Protein AF-0000000079816058 (afdb_homodimer)

Structure (mmCIF, N/CA/C/O backbone):
data_AF-0000000079816058-model_v1
#
loop_
_entity.id
_entity.type
_entity.pdbx_description
1 polymer 'Acetyltransferase, GNAT family'
#
loop_
_atom_site.group_PDB
_atom_site.id
_atom_site.type_symbol
_atom_site.labe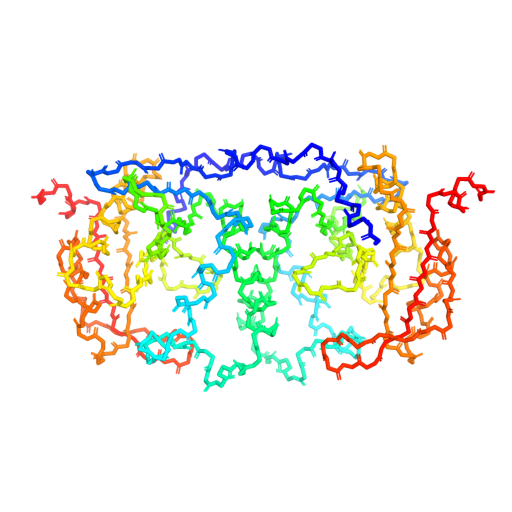l_atom_id
_atom_site.label_alt_id
_atom_site.label_comp_id
_atom_site.label_asym_id
_atom_site.label_entity_id
_atom_site.label_seq_id
_atom_site.pdbx_PDB_ins_code
_atom_site.Cartn_x
_atom_site.Cartn_y
_atom_site.Cartn_z
_atom_site.occupancy
_atom_site.B_iso_or_equiv
_atom_site.auth_seq_id
_atom_site.auth_comp_id
_atom_site.auth_asym_id
_atom_site.auth_atom_id
_atom_site.pdbx_PDB_model_num
ATOM 1 N N . MET A 1 1 ? -25.25 12.641 9.156 1 25.8 1 MET A N 1
ATOM 2 C CA . MET A 1 1 ? -24.141 13.477 8.688 1 25.8 1 MET A CA 1
ATOM 3 C C . MET A 1 1 ? -23.438 12.82 7.504 1 25.8 1 MET A C 1
ATOM 5 O O . MET A 1 1 ? -23 11.672 7.598 1 25.8 1 MET A O 1
ATOM 9 N N . HIS A 1 2 ? -23.828 13.125 6.344 1 29.41 2 HIS A N 1
ATOM 10 C CA . HIS A 1 2 ? -23.484 12.547 5.055 1 29.41 2 HIS A CA 1
ATOM 11 C C . HIS A 1 2 ? -21.984 12.656 4.793 1 29.41 2 HIS A C 1
ATOM 13 O O . HIS A 1 2 ? -21.375 13.711 5.004 1 29.41 2 HIS A O 1
ATOM 19 N N . GLU A 1 3 ? -21.25 11.664 5.047 1 35.03 3 GLU A N 1
ATOM 20 C CA . GLU A 1 3 ? -19.828 11.438 4.82 1 35.03 3 GLU A CA 1
ATOM 21 C C . GLU A 1 3 ? -19.406 11.938 3.443 1 35.03 3 GLU A C 1
ATOM 23 O O . GLU A 1 3 ? -19.844 11.406 2.422 1 35.03 3 GLU A O 1
ATOM 28 N N . GLU A 1 4 ? -19.297 13.219 3.375 1 34.44 4 GLU A N 1
ATOM 29 C CA . GLU A 1 4 ? -18.984 13.906 2.131 1 34.44 4 GLU A CA 1
ATOM 30 C C . GLU A 1 4 ? -17.703 13.344 1.503 1 34.44 4 GLU A C 1
ATOM 32 O O . GLU A 1 4 ? -16.625 13.43 2.094 1 34.44 4 GLU A O 1
ATOM 37 N N . ARG A 1 5 ? -17.828 12.289 0.797 1 38.53 5 ARG A N 1
ATOM 38 C CA . ARG A 1 5 ? -16.75 11.719 -0.01 1 38.53 5 ARG A CA 1
ATOM 39 C C . ARG A 1 5 ? -16.266 12.711 -1.059 1 38.53 5 ARG A C 1
ATOM 41 O O . ARG A 1 5 ? -17.062 13.312 -1.772 1 38.53 5 ARG A O 1
ATOM 48 N N . ALA A 1 6 ? -15.164 13.414 -0.807 1 39.12 6 ALA A N 1
ATOM 49 C CA . ALA A 1 6 ? -14.547 14.281 -1.809 1 39.12 6 ALA A CA 1
ATOM 50 C C . ALA A 1 6 ? -14.68 13.68 -3.207 1 39.12 6 ALA A C 1
ATOM 52 O O . ALA A 1 6 ? -14.414 12.492 -3.41 1 39.12 6 ALA A O 1
ATOM 53 N N . THR A 1 7 ? -15.562 14.141 -3.994 1 38.72 7 THR A N 1
ATOM 54 C CA . THR A 1 7 ? -15.773 13.742 -5.383 1 38.72 7 THR A CA 1
ATOM 55 C C . THR A 1 7 ? -14.5 13.945 -6.199 1 38.72 7 THR A C 1
ATOM 57 O O . THR A 1 7 ? -14.414 14.883 -7 1 38.72 7 THR A O 1
ATOM 60 N N . GLY A 1 8 ? -13.344 14.062 -5.57 1 39.38 8 GLY A N 1
ATOM 61 C CA . GLY A 1 8 ? -12.227 14.219 -6.484 1 39.38 8 GLY A CA 1
ATOM 62 C C . GLY A 1 8 ? -12.242 13.219 -7.625 1 39.38 8 GLY A C 1
ATOM 63 O O . GLY A 1 8 ? -12.953 12.211 -7.566 1 39.38 8 GLY A O 1
ATOM 64 N N . VAL A 1 9 ? -11.992 13.789 -8.883 1 40.94 9 VAL A N 1
ATOM 65 C CA . VAL A 1 9 ? -11.93 12.898 -10.031 1 40.94 9 VAL A CA 1
ATOM 66 C C . VAL A 1 9 ? -11.18 11.625 -9.656 1 40.94 9 VAL A C 1
ATOM 68 O O . VAL A 1 9 ? -10.016 11.672 -9.25 1 40.94 9 VAL A O 1
ATOM 71 N N . ALA A 1 10 ? -11.938 10.695 -9.289 1 48.09 10 ALA A N 1
ATOM 72 C CA . ALA A 1 10 ? -11.383 9.383 -8.984 1 48.09 10 ALA A CA 1
ATOM 73 C C . ALA A 1 10 ? -10.383 8.953 -10.055 1 48.09 10 ALA A C 1
ATOM 75 O O . ALA A 1 10 ? -10.656 9.062 -11.25 1 48.09 10 ALA A O 1
ATOM 76 N N . PRO A 1 11 ? -9.102 8.914 -9.664 1 52.03 11 PRO A N 1
ATOM 77 C CA . PRO A 1 11 ? -8.219 8.383 -10.711 1 52.03 11 PRO A CA 1
ATOM 78 C C . PRO A 1 11 ? -8.844 7.223 -11.477 1 52.03 11 PRO A C 1
ATOM 80 O O . PRO A 1 11 ? -9.633 6.457 -10.922 1 52.03 11 PRO A O 1
ATOM 83 N N . ASP A 1 12 ? -8.938 7.477 -12.766 1 52.59 12 ASP A N 1
ATOM 84 C CA . ASP A 1 12 ? -9.383 6.355 -13.586 1 52.59 12 ASP A CA 1
ATOM 85 C C . ASP A 1 12 ? -8.641 5.074 -13.211 1 52.59 12 ASP A C 1
ATOM 87 O O . ASP A 1 12 ? -7.523 4.836 -13.68 1 52.59 12 ASP A O 1
ATOM 91 N N . HIS A 1 13 ? -9.07 4.473 -12.156 1 52.69 13 HIS A N 1
ATOM 92 C CA . HIS A 1 13 ? -8.523 3.225 -11.633 1 52.69 13 HIS A CA 1
ATOM 93 C C . HIS A 1 13 ? -8.172 2.262 -12.758 1 52.69 13 HIS A C 1
ATOM 95 O O . HIS A 1 13 ? -7.27 1.432 -12.609 1 52.69 13 HIS A O 1
ATOM 101 N N . HIS A 1 14 ? -8.984 2.408 -13.828 1 53.62 14 HIS A N 1
ATOM 102 C CA . HIS A 1 14 ? -8.75 1.528 -14.969 1 53.62 14 HIS A CA 1
ATOM 103 C C . HIS A 1 14 ? -7.391 1.795 -15.602 1 53.62 14 HIS A C 1
ATOM 105 O O . HIS A 1 14 ? -6.906 0.993 -16.406 1 53.62 14 HIS A O 1
ATOM 111 N N . LEU A 1 15 ? -6.867 2.801 -14.969 1 65.75 15 LEU A N 1
ATOM 112 C CA . LEU A 1 15 ? -5.602 3.129 -15.617 1 65.75 15 LEU A CA 1
ATOM 113 C C . LEU A 1 15 ? -4.43 2.525 -14.852 1 65.75 15 LEU A C 1
ATOM 115 O O . LEU A 1 15 ? -3.301 2.506 -15.352 1 65.75 15 LEU A O 1
ATOM 119 N N . ILE A 1 16 ? -4.867 1.776 -13.797 1 82.31 16 ILE A N 1
ATOM 120 C CA . ILE A 1 16 ? -3.729 1.344 -13 1 82.31 16 ILE A CA 1
ATOM 121 C C . ILE A 1 16 ? -3.334 -0.08 -13.383 1 82.31 16 ILE A C 1
ATOM 123 O O . ILE A 1 16 ? -2.148 -0.415 -13.414 1 82.31 16 ILE A O 1
ATOM 127 N N . ALA A 1 17 ? -4.34 -0.93 -13.727 1 91.69 17 ALA A N 1
ATOM 128 C CA . ALA A 1 17 ? -4.109 -2.328 -14.078 1 91.69 17 ALA A CA 1
ATOM 129 C C . ALA A 1 17 ? -5.008 -2.758 -15.234 1 91.69 17 ALA A C 1
ATOM 131 O O . ALA A 1 17 ? -6.164 -2.334 -15.32 1 91.69 17 ALA A O 1
ATOM 132 N N . PRO A 1 18 ? -4.543 -3.607 -16.109 1 94.69 18 PRO A N 1
ATOM 133 C CA . PRO A 1 18 ? -5.438 -4.156 -17.125 1 94.69 18 PRO A CA 1
ATOM 134 C C . PRO A 1 18 ? -6.469 -5.125 -16.547 1 94.69 18 PRO A C 1
ATOM 136 O O . PRO A 1 18 ? -6.242 -5.719 -15.492 1 94.69 18 PRO A O 1
ATOM 139 N N . THR A 1 19 ? -7.555 -5.242 -17.234 1 96.19 19 THR A N 1
ATOM 140 C CA . THR A 1 19 ? -8.531 -6.281 -16.906 1 96.19 19 THR A CA 1
ATOM 141 C C . THR A 1 19 ? -8.273 -7.535 -17.734 1 96.19 19 THR A C 1
ATOM 143 O O . THR A 1 19 ? -8.133 -7.461 -18.969 1 96.19 19 THR A O 1
ATOM 146 N N . LEU A 1 20 ? -8.125 -8.711 -17.078 1 97.88 20 LEU A N 1
ATOM 147 C CA . LEU A 1 20 ? -8.031 -9.984 -17.781 1 97.88 20 LEU A CA 1
ATOM 148 C C . LEU A 1 20 ? -9.336 -10.766 -17.656 1 97.88 20 LEU A C 1
ATOM 150 O O . LEU A 1 20 ? -10 -10.719 -16.625 1 97.88 20 LEU A O 1
ATOM 154 N N . ARG A 1 21 ? -9.656 -11.406 -18.75 1 98.19 21 ARG A N 1
ATOM 155 C CA . ARG A 1 21 ? -10.828 -12.281 -18.766 1 98.19 21 ARG A CA 1
ATOM 156 C C . ARG A 1 21 ? -10.43 -13.703 -19.141 1 98.19 21 ARG A C 1
ATOM 158 O O . ARG A 1 21 ? -9.641 -13.914 -20.062 1 98.19 21 ARG A O 1
ATOM 165 N N . THR A 1 22 ? -10.867 -14.594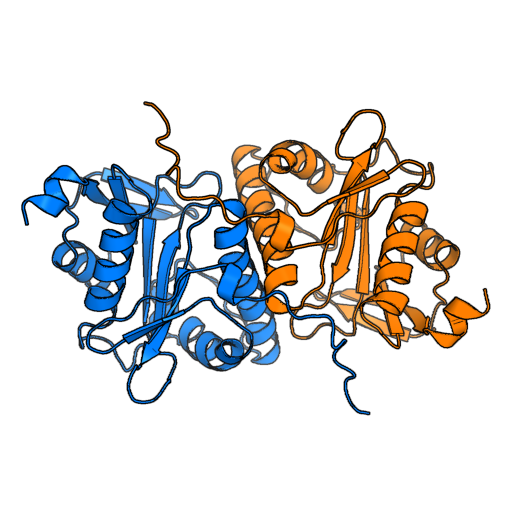 -18.312 1 98.38 22 THR A N 1
ATOM 166 C CA . THR A 1 22 ? -10.75 -16.016 -18.625 1 98.38 22 THR A CA 1
ATOM 167 C C . THR A 1 22 ? -12.133 -16.641 -18.812 1 98.38 22 THR A C 1
ATOM 169 O O . THR A 1 22 ? -13.125 -15.93 -18.984 1 98.38 22 THR A O 1
ATOM 172 N N . ASP A 1 23 ? -12.141 -17.969 -18.906 1 98.12 23 ASP A N 1
ATOM 173 C CA . ASP A 1 23 ? -13.406 -18.656 -19.156 1 98.12 23 ASP A CA 1
ATOM 174 C C . ASP A 1 23 ? -14.414 -18.344 -18.047 1 98.12 23 ASP A C 1
ATOM 176 O O . ASP A 1 23 ? -15.586 -18.078 -18.328 1 98.12 23 ASP A O 1
ATOM 180 N N . ARG A 1 24 ? -13.93 -18.359 -16.781 1 98.56 24 ARG A N 1
ATOM 181 C CA . ARG A 1 24 ? -14.859 -18.25 -15.672 1 98.56 24 ARG A CA 1
ATOM 182 C C . ARG A 1 24 ? -14.57 -17 -14.844 1 98.56 24 ARG A C 1
ATOM 184 O O . ARG A 1 24 ? -15.336 -16.656 -13.938 1 98.56 24 ARG A O 1
ATOM 191 N N . LEU A 1 25 ? -13.516 -16.25 -15.172 1 98.81 25 LEU A N 1
ATOM 192 C CA . LEU A 1 25 ? -13.039 -15.25 -14.211 1 98.81 25 LEU A CA 1
ATOM 193 C C . LEU A 1 25 ? -12.906 -13.883 -14.867 1 98.81 25 LEU A C 1
ATOM 195 O O . LEU A 1 25 ? -12.641 -13.781 -16.062 1 98.81 25 LEU A O 1
ATOM 199 N N . ARG A 1 26 ? -13.156 -12.867 -14.141 1 98.62 26 ARG A N 1
ATOM 200 C CA . ARG A 1 26 ? -12.766 -11.484 -14.406 1 98.62 26 ARG A CA 1
ATOM 201 C C . ARG A 1 26 ? -11.727 -11.008 -13.398 1 98.62 26 ARG A C 1
ATOM 203 O O . ARG A 1 26 ? -11.977 -11.023 -12.188 1 98.62 26 ARG A O 1
ATOM 210 N N . MET A 1 27 ? -10.539 -10.672 -13.859 1 98.31 27 MET A N 1
ATOM 211 C CA . MET A 1 27 ? -9.438 -10.219 -13.016 1 98.31 27 MET A CA 1
ATOM 212 C C . MET A 1 27 ? -9.227 -8.711 -13.164 1 98.31 27 MET A C 1
ATOM 214 O O . MET A 1 27 ? -8.875 -8.234 -14.242 1 98.31 27 MET A O 1
ATOM 218 N N . VAL A 1 28 ? -9.445 -7.988 -12.07 1 96.88 28 VAL A N 1
ATOM 219 C CA . VAL A 1 28 ? -9.484 -6.531 -12.125 1 96.88 28 VAL A CA 1
ATOM 220 C C . VAL A 1 28 ? -8.594 -5.949 -11.031 1 96.88 28 VAL A C 1
ATOM 222 O O . VAL A 1 28 ? -8.172 -6.664 -10.125 1 96.88 28 VAL A O 1
ATOM 225 N N . ALA A 1 29 ? -8.289 -4.656 -11.18 1 95.31 29 ALA A N 1
ATOM 226 C CA . ALA A 1 29 ? -7.605 -3.959 -10.094 1 95.31 29 ALA A CA 1
ATOM 227 C C . ALA A 1 29 ? -8.461 -3.951 -8.828 1 95.31 29 ALA A C 1
ATOM 229 O O . ALA A 1 29 ? -9.688 -3.838 -8.906 1 95.31 29 ALA A O 1
ATOM 230 N N . PHE A 1 30 ? -7.809 -4.004 -7.672 1 96.25 30 PHE A N 1
ATOM 231 C CA . PHE A 1 30 ? -8.531 -3.871 -6.414 1 96.25 30 PHE A CA 1
ATOM 232 C C . PHE A 1 30 ? -9.164 -2.49 -6.297 1 96.25 30 PHE A C 1
ATOM 234 O O . PHE A 1 30 ? -8.57 -1.49 -6.703 1 96.25 30 PHE A O 1
ATOM 241 N N . ASP A 1 31 ? -10.305 -2.467 -5.793 1 93 31 ASP A N 1
ATOM 242 C CA . ASP A 1 31 ? -10.945 -1.232 -5.352 1 93 31 ASP A CA 1
ATOM 243 C C . ASP A 1 31 ? -11.75 -1.459 -4.078 1 93 31 ASP A C 1
ATOM 245 O O . ASP A 1 31 ? -11.742 -2.557 -3.514 1 93 31 ASP A O 1
ATOM 249 N N . GLU A 1 32 ? -12.414 -0.436 -3.594 1 94.44 32 GLU A N 1
ATOM 250 C CA . GLU A 1 32 ? -12.992 -0.464 -2.254 1 94.44 32 GLU A CA 1
ATOM 251 C C . GLU A 1 32 ? -14.18 -1.425 -2.186 1 94.44 32 GLU A C 1
ATOM 253 O O . GLU A 1 32 ? -14.547 -1.887 -1.104 1 94.44 32 GLU A O 1
ATOM 258 N N . ARG A 1 33 ? -14.781 -1.759 -3.32 1 96.56 33 ARG A N 1
ATOM 259 C CA . ARG A 1 33 ? -15.906 -2.688 -3.32 1 96.56 33 ARG A CA 1
ATOM 260 C C . ARG A 1 33 ? -15.469 -4.082 -2.891 1 96.56 33 ARG A C 1
ATOM 262 O O . ARG A 1 33 ? -16.297 -4.91 -2.508 1 96.56 33 ARG A O 1
ATOM 269 N N . HIS A 1 34 ? -14.203 -4.363 -2.932 1 98.12 34 HIS A N 1
ATOM 270 C CA . HIS A 1 34 ? -13.664 -5.684 -2.619 1 98.12 34 HIS A CA 1
ATOM 271 C C . HIS A 1 34 ? -13.359 -5.812 -1.131 1 98.12 34 HIS A C 1
ATOM 273 O O . HIS A 1 34 ? -13.07 -6.91 -0.646 1 98.12 34 HIS A O 1
ATOM 279 N N . LEU A 1 35 ? -13.422 -4.734 -0.391 1 98.31 35 LEU A N 1
ATOM 280 C CA . LEU A 1 35 ? -12.828 -4.672 0.943 1 98.31 35 LEU A CA 1
ATOM 281 C C . LEU A 1 35 ? -13.461 -5.719 1.86 1 98.31 35 LEU A C 1
ATOM 283 O O . LEU A 1 35 ? -12.75 -6.551 2.434 1 98.31 35 LEU A O 1
ATOM 287 N N . GLU A 1 36 ? -14.758 -5.734 2.014 1 98.31 36 GLU A N 1
ATOM 288 C CA . GLU A 1 36 ? -15.414 -6.637 2.957 1 98.31 36 GLU A CA 1
ATOM 289 C C . GLU A 1 36 ? -15.227 -8.094 2.549 1 98.31 36 GLU A C 1
ATOM 291 O O . GLU A 1 36 ? -14.875 -8.938 3.379 1 98.31 36 GLU A O 1
ATOM 296 N N . ALA A 1 37 ? -15.477 -8.383 1.268 1 98.44 37 ALA A N 1
ATOM 297 C CA . ALA A 1 37 ? -15.344 -9.758 0.787 1 98.44 37 ALA A CA 1
ATOM 298 C C . ALA A 1 37 ? -13.906 -10.258 0.931 1 98.44 37 ALA A C 1
ATOM 300 O O . ALA A 1 37 ? -13.68 -11.391 1.354 1 98.44 37 ALA A O 1
ATOM 301 N N . PHE A 1 38 ? -12.984 -9.422 0.646 1 98.12 38 PHE A N 1
ATOM 302 C CA . PHE A 1 38 ? -11.586 -9.828 0.732 1 98.12 38 PHE A CA 1
ATOM 303 C C . PHE A 1 38 ? -11.164 -10.016 2.186 1 98.12 38 PHE A C 1
ATOM 305 O O . PHE A 1 38 ? -10.367 -10.906 2.498 1 98.12 38 PHE A O 1
ATOM 312 N N . THR A 1 39 ? -11.648 -9.164 3.074 1 96.5 39 THR A N 1
ATOM 313 C CA . THR A 1 39 ? -11.375 -9.32 4.5 1 96.5 39 THR A CA 1
ATOM 314 C C . THR A 1 39 ? -11.844 -10.688 4.992 1 96.5 39 THR A C 1
ATOM 316 O O . THR A 1 39 ? -11.102 -11.383 5.699 1 96.5 39 THR A O 1
ATOM 319 N N . ARG A 1 40 ? -13.047 -11.086 4.555 1 95.81 40 ARG A N 1
ATOM 320 C CA . ARG A 1 40 ? -13.57 -12.391 4.957 1 95.81 40 ARG A CA 1
ATOM 321 C C . ARG A 1 40 ? -12.68 -13.523 4.449 1 95.81 40 ARG A C 1
ATOM 323 O O . ARG A 1 40 ? -12.453 -14.508 5.156 1 95.81 40 ARG A O 1
ATOM 330 N N . ILE A 1 41 ? -12.141 -13.375 3.295 1 95.81 41 ILE A N 1
ATOM 331 C CA . ILE A 1 41 ? -11.289 -14.406 2.703 1 95.81 41 ILE A CA 1
ATOM 332 C C . ILE A 1 41 ? -9.961 -14.461 3.441 1 95.81 41 ILE A C 1
ATOM 334 O O . ILE A 1 41 ? -9.523 -15.531 3.867 1 95.81 41 ILE A O 1
ATOM 338 N N . GLN A 1 42 ? -9.344 -13.289 3.621 1 92.94 42 GLN A N 1
ATOM 339 C CA . GLN A 1 42 ? -8 -13.203 4.184 1 92.94 42 GLN A CA 1
ATOM 340 C C . GLN A 1 42 ? -7.977 -13.703 5.625 1 92.94 42 GLN A C 1
ATOM 342 O O . GLN A 1 42 ? -6.973 -14.258 6.074 1 92.94 42 GLN A O 1
ATOM 347 N N . TYR A 1 43 ? -9.039 -13.539 6.324 1 92 43 TYR A N 1
ATOM 348 C CA . TYR A 1 43 ? -9.023 -13.859 7.75 1 92 43 TYR A CA 1
ATOM 349 C C . TYR A 1 43 ? -9.789 -15.148 8.031 1 92 43 TYR A C 1
ATOM 351 O O . TYR A 1 43 ? -10.062 -15.477 9.188 1 92 43 TYR A O 1
ATOM 359 N N . ASP A 1 44 ? -10.195 -15.859 6.977 1 92.25 44 ASP A N 1
ATOM 360 C CA . ASP A 1 44 ? -10.703 -17.219 7.168 1 92.25 44 ASP A CA 1
ATOM 361 C C . ASP A 1 44 ? -9.641 -18.109 7.82 1 92.25 44 ASP A C 1
ATOM 363 O O . ASP A 1 44 ? -8.492 -18.141 7.375 1 92.25 44 ASP A O 1
ATOM 367 N N . PRO A 1 45 ? -9.961 -18.797 8.883 1 87.5 45 PRO A N 1
ATOM 368 C CA . PRO A 1 45 ? -8.969 -19.594 9.609 1 87.5 45 PRO A CA 1
ATOM 369 C C . PRO A 1 45 ? -8.289 -20.641 8.727 1 87.5 45 PRO A C 1
ATOM 371 O O . PRO A 1 45 ? -7.145 -21.016 8.984 1 87.5 45 PRO A O 1
ATOM 374 N N . ARG A 1 46 ? -8.906 -21.141 7.664 1 87.94 46 ARG A N 1
ATOM 375 C CA . ARG A 1 46 ? -8.328 -22.125 6.758 1 87.94 46 ARG A CA 1
ATOM 376 C C . ARG A 1 46 ? -7.215 -21.516 5.914 1 87.94 46 ARG A C 1
ATOM 378 O O . ARG A 1 46 ? -6.305 -22.234 5.48 1 87.94 46 ARG A O 1
ATOM 385 N N . VAL A 1 47 ? -7.305 -20.219 5.613 1 85.5 47 VAL A N 1
ATOM 386 C CA . VAL A 1 47 ? -6.32 -19.484 4.824 1 85.5 47 VAL A CA 1
ATOM 387 C C . VAL A 1 47 ? -5.148 -19.062 5.719 1 85.5 47 VAL A C 1
ATOM 389 O O . VAL A 1 47 ? -3.99 -19.109 5.297 1 85.5 47 VAL A O 1
ATOM 392 N N . ALA A 1 48 ? -5.41 -18.703 6.906 1 73.56 48 ALA A N 1
ATOM 393 C CA . ALA A 1 48 ? -4.445 -18.156 7.855 1 73.56 48 ALA A CA 1
ATOM 394 C C . ALA A 1 48 ? -3.33 -19.156 8.141 1 73.56 48 ALA A C 1
ATOM 396 O O . ALA A 1 48 ? -2.219 -18.766 8.508 1 73.56 48 ALA A O 1
ATOM 397 N N . GLU A 1 49 ? -3.594 -20.422 7.902 1 69 49 GLU A N 1
ATOM 398 C CA . GLU A 1 49 ? -2.596 -21.453 8.133 1 69 49 GLU A CA 1
ATOM 399 C C . GLU A 1 49 ? -1.421 -21.328 7.172 1 69 49 GLU A C 1
ATOM 401 O O . GLU A 1 49 ? -0.295 -21.703 7.5 1 69 49 GLU A O 1
ATOM 406 N N . TRP A 1 50 ? -1.627 -20.891 6.059 1 63.12 50 TRP A N 1
ATOM 407 C CA . TRP A 1 50 ? -0.624 -20.922 5 1 63.12 50 TRP A CA 1
ATOM 408 C C . TRP A 1 50 ? 0.026 -19.547 4.84 1 63.12 50 TRP A C 1
ATOM 410 O O . TRP A 1 50 ? 1.091 -19.422 4.227 1 63.12 50 TRP A O 1
ATOM 420 N N . TYR A 1 51 ? -0.842 -18.625 5.07 1 54.97 51 TYR A N 1
ATOM 421 C CA . TYR A 1 51 ? -0.416 -17.25 4.844 1 54.97 51 TYR A CA 1
ATOM 422 C C . TYR A 1 51 ? 0.649 -16.828 5.852 1 54.97 51 TYR A C 1
ATOM 424 O O . TYR A 1 51 ? 0.464 -16.984 7.059 1 54.97 51 TYR A O 1
ATOM 432 N N . GLY A 1 52 ? 1.847 -17.375 5.762 1 51.44 52 GLY A N 1
ATOM 433 C CA . GLY A 1 52 ? 2.85 -16.781 6.625 1 51.44 52 GLY A CA 1
ATOM 434 C C . GLY A 1 52 ? 2.357 -15.523 7.328 1 51.44 52 GLY A C 1
ATOM 435 O O . GLY A 1 52 ? 3.156 -14.75 7.848 1 51.44 52 GLY A O 1
ATOM 436 N N . GLY A 1 53 ? 1.199 -15.242 6.969 1 47.47 53 GLY A N 1
ATOM 437 C CA . GLY A 1 53 ? 0.678 -13.992 7.484 1 47.47 53 GLY A CA 1
ATOM 438 C C . GLY A 1 53 ? 0.777 -13.883 8.992 1 47.47 53 GLY A C 1
ATOM 439 O O . GLY A 1 53 ? 1.453 -14.688 9.641 1 47.47 53 GLY A O 1
ATOM 440 N N . LEU A 1 54 ? -0.436 -13.148 9.594 1 53.28 54 LEU A N 1
ATOM 441 C CA . LEU A 1 54 ? -0.475 -12.492 10.898 1 53.28 54 LEU A CA 1
ATOM 442 C C . LEU A 1 54 ? -0.443 -13.516 12.023 1 53.28 54 LEU A C 1
ATOM 444 O O . LEU A 1 54 ? -1.352 -14.344 12.141 1 53.28 54 LEU A O 1
ATOM 448 N N . PRO A 1 55 ? 0.668 -13.961 12.414 1 52.84 55 PRO A N 1
ATOM 449 C CA . PRO A 1 55 ? 0.709 -14.875 13.555 1 52.84 55 PRO A CA 1
ATOM 450 C C . PRO A 1 55 ? -0.474 -14.68 14.5 1 52.84 55 PRO A C 1
ATOM 452 O O . PRO A 1 55 ? -0.945 -15.648 15.109 1 52.84 55 PRO A O 1
ATOM 455 N N . ASP A 1 56 ? -0.872 -13.578 14.625 1 65.25 56 ASP A N 1
ATOM 456 C CA . ASP A 1 56 ? -1.937 -13.234 15.562 1 65.25 56 ASP A CA 1
ATOM 457 C C . ASP A 1 56 ? -2.916 -12.242 14.938 1 65.25 56 ASP A C 1
ATOM 459 O O . ASP A 1 56 ? -2.842 -11.039 15.195 1 65.25 56 ASP A O 1
ATOM 463 N N . PRO A 1 57 ? -3.877 -12.984 14.141 1 73.62 57 PRO A N 1
ATOM 464 C CA . PRO A 1 57 ? -4.812 -12.055 13.5 1 73.62 57 PRO A CA 1
ATOM 465 C C . PRO A 1 57 ? -5.719 -11.344 14.508 1 73.62 57 PRO A C 1
ATOM 467 O O . PRO A 1 57 ? -6.102 -11.938 15.523 1 73.62 57 PRO A O 1
ATOM 470 N N . PRO A 1 58 ? -5.98 -10.117 14.156 1 81.75 58 PRO A N 1
ATOM 471 C CA . PRO A 1 58 ? -6.949 -9.438 15.016 1 81.75 58 PRO A CA 1
ATOM 472 C C . PRO A 1 58 ? -8.328 -10.086 14.977 1 81.75 58 PRO A C 1
ATOM 474 O O . PRO A 1 58 ? -8.758 -10.578 13.93 1 81.75 58 PRO A O 1
ATOM 477 N N . HIS A 1 59 ? -8.938 -10.07 16.141 1 85.19 59 HIS A N 1
ATOM 478 C CA . HIS A 1 59 ? -10.25 -10.695 16.234 1 85.19 59 HIS A CA 1
ATOM 479 C C . HIS A 1 59 ? -11.359 -9.703 15.906 1 85.19 59 HIS A C 1
ATOM 481 O O . HIS A 1 59 ? -12.43 -10.102 15.43 1 85.19 59 HIS A O 1
ATOM 487 N N . GLU A 1 60 ? -11.086 -8.516 16.078 1 92.88 60 GLU A N 1
ATOM 488 C CA . GLU A 1 60 ? -12.117 -7.512 15.852 1 92.88 60 GLU A CA 1
ATOM 489 C C . GLU A 1 60 ? -12.281 -7.219 14.359 1 92.88 60 GLU A C 1
ATOM 491 O O . GLU A 1 60 ? -11.305 -6.941 13.664 1 92.88 60 GLU A O 1
ATOM 496 N N . TRP A 1 61 ? -13.547 -7.258 13.883 1 95.19 61 TRP A N 1
ATOM 497 C CA . TRP A 1 61 ? -13.875 -7.051 12.477 1 95.19 61 TRP A CA 1
ATOM 498 C C . TRP A 1 61 ? -13.359 -5.703 11.984 1 95.19 61 TRP A C 1
ATOM 500 O O . TRP A 1 61 ? -12.789 -5.605 10.898 1 95.19 61 TRP A O 1
ATOM 510 N N . SER A 1 62 ? -13.477 -4.668 12.805 1 94.81 62 SER A N 1
ATOM 511 C CA . SER A 1 62 ? -13.039 -3.334 12.414 1 94.81 62 SER A CA 1
ATOM 512 C C . SER A 1 62 ? -11.531 -3.291 12.195 1 94.81 62 SER A C 1
ATOM 514 O O . SER A 1 62 ? -11.055 -2.666 11.242 1 94.81 62 SER A O 1
ATOM 516 N N . THR A 1 63 ? -10.828 -4.004 13.047 1 93.75 63 THR A N 1
ATOM 517 C CA . THR A 1 63 ? -9.375 -4.062 12.906 1 93.75 63 THR A CA 1
ATOM 518 C C . THR A 1 63 ? -8.984 -4.863 11.672 1 93.75 63 THR A C 1
ATOM 520 O O . THR A 1 63 ? -8.039 -4.504 10.961 1 93.75 63 THR A O 1
ATOM 523 N N . GLN A 1 64 ? -9.711 -5.91 11.414 1 94.38 64 GLN A N 1
ATOM 524 C CA . GLN A 1 64 ? -9.477 -6.711 10.211 1 94.38 64 GLN A CA 1
ATOM 525 C C . GLN A 1 64 ? -9.688 -5.879 8.953 1 94.38 64 GLN A C 1
ATOM 527 O O . GLN A 1 64 ? -8.883 -5.941 8.016 1 94.38 64 GLN A O 1
ATOM 532 N N . LEU A 1 65 ? -10.742 -5.094 8.953 1 96.56 65 LEU A N 1
ATOM 533 C CA . LEU A 1 65 ? -11.039 -4.227 7.816 1 96.56 65 LEU A CA 1
ATOM 534 C C . LEU A 1 65 ? -9.922 -3.209 7.602 1 96.56 65 LEU A C 1
ATOM 536 O O . LEU A 1 65 ? -9.492 -2.986 6.469 1 96.56 65 LEU A O 1
ATOM 540 N N . GLU A 1 66 ? -9.477 -2.643 8.672 1 95.94 66 GLU A N 1
ATOM 541 C CA . GLU A 1 66 ? -8.406 -1.646 8.617 1 95.94 66 GLU A CA 1
ATOM 542 C C . GLU A 1 66 ? -7.141 -2.232 8 1 95.94 66 GLU A C 1
ATOM 544 O O . GLU A 1 66 ? -6.539 -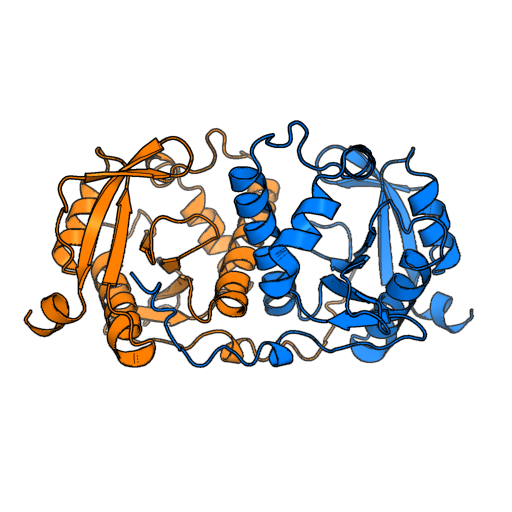1.626 7.113 1 95.94 66 GLU A O 1
ATOM 549 N N . GLN A 1 67 ? -6.785 -3.398 8.453 1 94.31 67 GLN A N 1
ATOM 550 C CA . GLN A 1 67 ? -5.566 -4.047 7.98 1 94.31 67 GLN A CA 1
ATOM 551 C C . GLN A 1 67 ? -5.715 -4.492 6.527 1 94.31 67 GLN A C 1
ATOM 553 O O . GLN A 1 67 ? -4.781 -4.355 5.734 1 94.31 67 GLN A O 1
ATOM 558 N N . THR A 1 68 ? -6.906 -4.996 6.203 1 96.38 68 THR A N 1
ATOM 559 C CA . THR A 1 68 ? -7.156 -5.445 4.84 1 96.38 68 THR A CA 1
ATOM 560 C C . THR A 1 68 ? -7.09 -4.273 3.863 1 96.38 68 THR A C 1
ATOM 562 O O . THR A 1 68 ? -6.551 -4.402 2.764 1 96.38 68 THR A O 1
ATOM 565 N N . TRP A 1 69 ? -7.605 -3.168 4.254 1 97.69 69 TRP A N 1
ATOM 566 C CA . TRP A 1 69 ? -7.562 -1.987 3.398 1 97.69 69 TRP A CA 1
ATOM 567 C C . TRP A 1 69 ? -6.121 -1.61 3.068 1 97.69 69 TRP A C 1
ATOM 569 O O . TRP A 1 69 ? -5.805 -1.287 1.921 1 97.69 69 TRP A O 1
ATOM 579 N N . ARG A 1 70 ? -5.281 -1.647 4.016 1 97.31 70 ARG A N 1
ATOM 580 C CA . ARG A 1 70 ? -3.875 -1.306 3.814 1 97.31 70 ARG A CA 1
ATOM 581 C C . ARG A 1 70 ? -3.197 -2.305 2.883 1 97.31 70 ARG A C 1
ATOM 583 O O . ARG A 1 70 ? -2.348 -1.927 2.072 1 97.31 70 ARG A O 1
ATOM 590 N N . VAL A 1 71 ? -3.568 -3.51 3.008 1 96.38 71 VAL A N 1
ATOM 591 C CA . VAL A 1 71 ? -3.047 -4.543 2.119 1 96.38 71 VAL A CA 1
ATOM 592 C C . VAL A 1 71 ? -3.512 -4.277 0.688 1 96.38 71 VAL A C 1
ATOM 594 O O . VAL A 1 71 ? -2.711 -4.32 -0.248 1 96.38 71 VAL A O 1
ATOM 597 N N . MET A 1 72 ? -4.789 -3.941 0.545 1 97.88 72 MET A N 1
ATOM 598 C CA . MET A 1 72 ? -5.332 -3.633 -0.774 1 97.88 72 MET A CA 1
ATOM 599 C C . MET A 1 72 ? -4.648 -2.408 -1.373 1 97.88 72 MET A C 1
ATOM 601 O O . MET A 1 72 ? -4.363 -2.375 -2.572 1 97.88 72 MET A O 1
ATOM 605 N N . ALA A 1 73 ? -4.414 -1.457 -0.514 1 97.44 73 ALA A N 1
ATOM 606 C CA . ALA A 1 73 ? -3.695 -0.272 -0.978 1 97.44 73 ALA A CA 1
ATOM 607 C C . ALA A 1 73 ? -2.287 -0.632 -1.445 1 97.44 73 ALA A C 1
ATOM 609 O O . ALA A 1 73 ? -1.823 -0.137 -2.475 1 97.44 73 ALA A O 1
ATOM 610 N N . MET A 1 74 ? -1.641 -1.461 -0.681 1 97.81 74 MET A N 1
ATOM 611 C CA . MET A 1 74 ? -0.302 -1.907 -1.057 1 97.81 74 MET A CA 1
ATOM 612 C C . MET A 1 74 ? -0.33 -2.646 -2.391 1 97.81 74 MET A C 1
ATOM 614 O O . MET A 1 74 ? 0.545 -2.445 -3.234 1 97.81 74 MET A O 1
ATOM 618 N N . PHE A 1 75 ? -1.327 -3.441 -2.59 1 97.5 75 PHE A N 1
ATOM 619 C CA . PHE A 1 75 ? -1.469 -4.141 -3.861 1 97.5 75 PHE A CA 1
ATOM 620 C C . PHE A 1 75 ? -1.655 -3.152 -5.004 1 97.5 75 PHE A C 1
ATOM 622 O O . PHE A 1 75 ? -1.021 -3.281 -6.055 1 97.5 75 PHE A O 1
ATOM 629 N N . ALA A 1 76 ? -2.527 -2.219 -4.809 1 96 76 ALA A N 1
ATOM 630 C CA . ALA A 1 76 ? -2.746 -1.19 -5.82 1 96 76 ALA A CA 1
ATOM 631 C C . ALA A 1 76 ? -1.465 -0.404 -6.09 1 96 76 ALA A C 1
ATOM 633 O O . ALA A 1 76 ? -1.148 -0.095 -7.242 1 96 76 ALA A O 1
ATOM 634 N N . GLY A 1 77 ? -0.755 -0.162 -5.043 1 96.19 77 GLY A N 1
ATOM 635 C CA . GLY A 1 77 ? 0.488 0.578 -5.191 1 96.19 77 GLY A CA 1
ATOM 636 C C . GLY A 1 77 ? 1.577 -0.219 -5.883 1 96.19 77 GLY A C 1
ATOM 637 O O . GLY A 1 77 ? 2.447 0.354 -6.543 1 96.19 77 GLY A O 1
ATOM 638 N N . HIS A 1 78 ? 1.555 -1.493 -5.707 1 96.88 78 HIS A N 1
ATOM 639 C CA . HIS A 1 78 ? 2.498 -2.342 -6.426 1 96.88 78 HIS A CA 1
ATOM 640 C C . HIS A 1 78 ? 2.379 -2.145 -7.934 1 96.88 78 HIS A C 1
ATOM 642 O O . HIS A 1 78 ? 3.391 -2.053 -8.633 1 96.88 78 HIS A O 1
ATOM 648 N N . TRP A 1 79 ? 1.146 -2.047 -8.445 1 95.75 79 TRP A N 1
ATOM 649 C CA . TRP A 1 79 ? 0.93 -1.756 -9.859 1 95.75 79 TRP A CA 1
ATOM 650 C C . TRP A 1 79 ? 1.563 -0.423 -10.242 1 95.75 79 TRP A C 1
ATOM 652 O O . TRP A 1 79 ? 2.174 -0.304 -11.312 1 95.75 79 TRP A O 1
ATOM 662 N N . VAL A 1 80 ? 1.445 0.477 -9.391 1 93.56 80 VAL A N 1
ATOM 663 C CA . VAL A 1 80 ? 1.941 1.823 -9.656 1 93.56 80 VAL A CA 1
ATOM 664 C C . VAL A 1 80 ? 3.469 1.815 -9.688 1 93.56 80 VAL A C 1
ATOM 666 O O . VAL A 1 80 ? 4.078 2.4 -10.586 1 93.56 80 VAL A O 1
ATOM 669 N N . LEU A 1 81 ? 4.051 1.137 -8.781 1 94.69 81 LEU A N 1
ATOM 670 C CA . LEU A 1 81 ? 5.5 1.206 -8.609 1 94.69 81 LEU A CA 1
ATOM 671 C C . LEU A 1 81 ? 6.207 0.262 -9.578 1 94.69 81 LEU A C 1
ATOM 673 O O . LEU A 1 81 ? 7.316 0.546 -10.031 1 94.69 81 LEU A O 1
ATOM 677 N N . ARG A 1 82 ? 5.508 -0.844 -9.898 1 95.5 82 ARG A N 1
ATOM 678 C CA . ARG A 1 82 ? 6.211 -1.898 -10.617 1 95.5 82 ARG A CA 1
ATOM 679 C C . ARG A 1 82 ? 5.613 -2.107 -12.008 1 95.5 82 ARG A C 1
ATOM 681 O O . ARG A 1 82 ? 6.23 -2.738 -12.867 1 95.5 82 ARG A O 1
ATOM 688 N N . GLY A 1 83 ? 4.398 -1.697 -12.266 1 92.94 83 GLY A N 1
ATOM 689 C CA . GLY A 1 83 ? 3.74 -1.9 -13.547 1 92.94 83 GLY A CA 1
ATOM 690 C C . GLY A 1 83 ? 3.062 -3.252 -13.664 1 92.94 83 GLY A C 1
ATOM 691 O O . GLY A 1 83 ? 2.582 -3.623 -14.734 1 92.94 83 GLY A O 1
ATOM 692 N N . PHE A 1 84 ? 3.131 -4.008 -12.672 1 96.69 84 PHE A N 1
ATOM 693 C CA . PHE A 1 84 ? 2.424 -5.273 -12.516 1 96.69 84 PHE A CA 1
ATOM 694 C C . PHE A 1 84 ? 2.021 -5.496 -11.062 1 96.69 84 PHE A C 1
ATOM 696 O O . PHE A 1 84 ? 2.451 -4.754 -10.172 1 96.69 84 PHE A O 1
ATOM 703 N N . GLY A 1 85 ? 1.097 -6.5 -10.836 1 97.5 85 GLY A N 1
ATOM 704 C CA . GLY A 1 85 ? 0.645 -6.688 -9.469 1 97.5 85 GLY A CA 1
ATOM 705 C C . GLY A 1 85 ? -0.452 -7.727 -9.336 1 97.5 85 GLY A C 1
ATOM 706 O O . GLY A 1 85 ? -0.62 -8.57 -10.219 1 97.5 85 GLY A O 1
ATOM 707 N N . GLN A 1 86 ? -1.085 -7.66 -8.164 1 98.38 86 GLN A N 1
ATOM 708 C CA . GLN A 1 86 ? -2.178 -8.57 -7.832 1 98.38 86 GLN A CA 1
ATOM 709 C C . GLN A 1 86 ? -3.5 -8.07 -8.414 1 98.38 86 GLN A C 1
ATOM 711 O O . GLN A 1 86 ? -3.822 -6.887 -8.312 1 98.38 86 GLN A O 1
ATOM 716 N N . TRP A 1 87 ? -4.238 -9.031 -8.992 1 98.12 87 TRP A N 1
ATOM 717 C CA . TRP A 1 87 ? -5.621 -8.773 -9.375 1 98.12 87 TRP A CA 1
ATOM 718 C C . TRP A 1 87 ? -6.586 -9.266 -8.305 1 98.12 87 TRP A C 1
ATOM 720 O O . TRP A 1 87 ? -6.348 -10.289 -7.668 1 98.12 87 TRP A O 1
ATOM 730 N N . ALA A 1 88 ? -7.652 -8.5 -8.109 1 98.44 88 ALA A N 1
ATOM 731 C CA . ALA A 1 88 ? -8.867 -9.109 -7.562 1 98.44 88 ALA A CA 1
ATOM 732 C C . ALA A 1 88 ? -9.516 -10.039 -8.578 1 98.44 88 ALA A C 1
ATOM 734 O O . ALA A 1 88 ? -9.727 -9.664 -9.734 1 98.44 88 ALA A O 1
ATOM 735 N N . VAL A 1 89 ? -9.789 -11.227 -8.148 1 98.88 89 VAL A N 1
ATOM 736 C CA . VAL A 1 89 ? -10.375 -12.219 -9.031 1 98.88 89 VAL A CA 1
ATOM 737 C C . VAL A 1 89 ? -11.867 -12.359 -8.742 1 98.88 89 VAL A C 1
ATOM 739 O O . VAL A 1 89 ? -12.25 -12.773 -7.641 1 98.88 89 VAL A O 1
ATOM 742 N N . GLU A 1 90 ? -12.625 -12.031 -9.734 1 98.81 90 GLU A N 1
ATOM 743 C CA . GLU A 1 90 ? -14.078 -12.109 -9.609 1 98.81 90 GLU A CA 1
ATOM 744 C C . GLU A 1 90 ? -14.641 -13.258 -10.445 1 98.81 90 GLU A C 1
ATOM 746 O O . GLU A 1 90 ? -14.117 -13.562 -11.516 1 98.81 90 GLU A O 1
ATOM 751 N N . ASP A 1 91 ? -15.688 -13.875 -9.883 1 98.62 91 ASP A N 1
ATOM 752 C CA . ASP A 1 91 ? -16.484 -14.773 -10.711 1 98.62 91 ASP A CA 1
ATOM 753 C C . ASP A 1 91 ? -17.156 -14.008 -11.852 1 98.62 91 ASP A C 1
ATOM 755 O O . ASP A 1 91 ? -17.891 -13.047 -11.617 1 98.62 91 ASP A O 1
ATOM 759 N N . ALA A 1 92 ? -16.953 -14.492 -13.07 1 98 92 ALA A N 1
ATOM 760 C CA . ALA A 1 92 ? -17.422 -13.734 -14.234 1 98 92 ALA A CA 1
ATOM 761 C C . ALA A 1 92 ? -18.938 -13.727 -14.312 1 98 92 ALA A C 1
ATOM 763 O O . ALA A 1 92 ? -19.531 -12.789 -14.844 1 98 92 ALA A O 1
ATOM 764 N N . GLU A 1 93 ? -19.547 -14.703 -13.797 1 97.5 93 GLU A N 1
ATOM 765 C CA . GLU A 1 93 ? -21 -14.828 -13.875 1 97.5 93 GLU A CA 1
ATOM 766 C C . GLU A 1 93 ? -21.688 -14.055 -12.758 1 97.5 93 GLU A C 1
ATOM 768 O O . GLU A 1 93 ? -22.625 -13.297 -13.008 1 97.5 93 GLU A O 1
ATOM 773 N N . THR A 1 94 ? -21.219 -14.117 -11.523 1 97.62 94 THR A N 1
ATOM 774 C CA . THR A 1 94 ? -21.922 -13.57 -10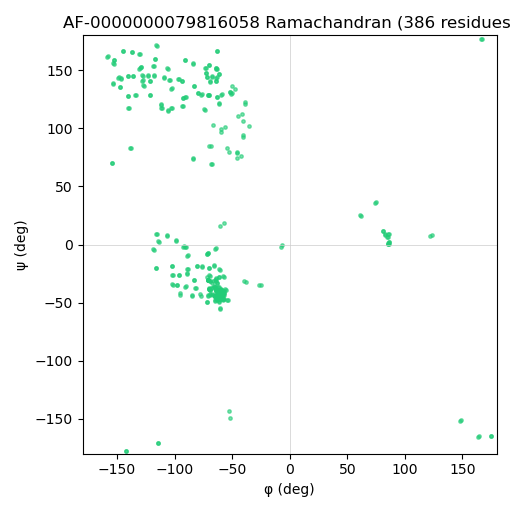.367 1 97.62 94 THR A CA 1
ATOM 775 C C . THR A 1 94 ? -21.312 -12.234 -9.945 1 97.62 94 THR A C 1
ATOM 777 O O . THR A 1 94 ? -21.953 -11.445 -9.242 1 97.62 94 THR A O 1
ATOM 780 N N . GLY A 1 95 ? -20.047 -12.047 -10.258 1 97.62 95 GLY A N 1
ATOM 781 C CA . GLY A 1 95 ? -19.344 -10.859 -9.805 1 97.62 95 GLY A CA 1
ATOM 782 C C . GLY A 1 95 ? -18.75 -11.008 -8.414 1 97.62 95 GLY A C 1
ATOM 783 O O . GLY A 1 95 ? -18.078 -10.109 -7.922 1 97.62 95 GLY A O 1
ATOM 784 N N . ASP A 1 96 ? -18.938 -12.188 -7.824 1 98.06 96 ASP A N 1
ATOM 785 C CA . ASP A 1 96 ? -18.422 -12.422 -6.48 1 98.06 96 ASP A CA 1
ATOM 786 C C . ASP A 1 96 ? -16.891 -12.484 -6.48 1 98.06 96 ASP A C 1
ATOM 788 O O . ASP A 1 96 ? -16.281 -13.062 -7.391 1 98.06 96 ASP A O 1
ATOM 792 N N . LEU A 1 97 ? -16.312 -11.883 -5.426 1 98.81 97 LEU A N 1
ATOM 793 C CA . LEU A 1 97 ? -14.867 -11.992 -5.281 1 98.81 97 LEU A CA 1
ATOM 794 C C . LEU A 1 97 ? -14.461 -13.406 -4.883 1 98.81 97 LEU A C 1
ATOM 796 O O . LEU A 1 97 ? -14.969 -13.953 -3.9 1 98.81 97 LEU A O 1
ATOM 800 N N . LEU A 1 98 ? -13.539 -13.945 -5.621 1 98.62 98 LEU A N 1
ATOM 801 C CA . LEU A 1 98 ? -13.062 -15.297 -5.352 1 98.62 98 LEU A CA 1
ATOM 802 C C . LEU A 1 98 ? -11.719 -15.273 -4.637 1 98.62 98 LEU A C 1
ATOM 804 O O . LEU A 1 98 ? -11.289 -16.281 -4.07 1 98.62 98 LEU A O 1
ATOM 808 N N . GLY A 1 99 ? -11.031 -14.172 -4.695 1 98.12 99 GLY A N 1
ATOM 809 C CA . GLY A 1 99 ? -9.719 -14.031 -4.09 1 98.12 99 GLY A CA 1
ATOM 810 C C . GLY A 1 99 ? -8.812 -13.07 -4.84 1 98.12 99 GLY A C 1
ATOM 811 O O . GLY A 1 99 ? -9.273 -12.047 -5.352 1 98.12 99 GLY A O 1
ATOM 812 N N . ARG A 1 100 ? -7.551 -13.281 -4.77 1 98.38 100 ARG A N 1
ATOM 813 C CA . ARG A 1 100 ? -6.559 -12.484 -5.477 1 98.38 100 ARG A CA 1
ATOM 814 C C . ARG A 1 100 ? -5.492 -13.367 -6.109 1 98.38 100 ARG A C 1
ATOM 816 O O . ARG A 1 100 ? -5.152 -14.422 -5.566 1 98.38 100 ARG A O 1
ATOM 823 N N . VAL A 1 101 ? -5.031 -12.969 -7.223 1 98.69 101 VAL A N 1
ATOM 824 C CA . VAL A 1 101 ? -3.953 -13.633 -7.945 1 98.69 101 VAL A CA 1
ATOM 825 C C . VAL A 1 101 ? -3.117 -12.602 -8.695 1 98.69 101 VAL A C 1
ATOM 827 O O . VAL A 1 101 ? -3.658 -11.641 -9.25 1 98.69 101 VAL A O 1
ATOM 830 N N . GLY A 1 102 ? -1.82 -12.844 -8.742 1 98.75 102 GLY A N 1
ATOM 831 C CA . GLY A 1 102 ? -1.062 -11.992 -9.648 1 98.75 102 GLY A CA 1
ATOM 832 C C . GLY A 1 102 ? 0.432 -12.023 -9.383 1 98.75 102 GLY A C 1
ATOM 833 O O . GLY A 1 102 ? 0.937 -12.953 -8.75 1 98.75 102 GLY A O 1
ATOM 834 N N . LEU A 1 103 ? 1.085 -11.055 -9.969 1 98.75 103 LEU A N 1
ATOM 835 C CA . LEU A 1 103 ? 2.539 -10.961 -9.891 1 98.75 103 LEU A CA 1
ATOM 836 C C . LEU A 1 103 ? 2.967 -10.062 -8.742 1 98.75 103 LEU A C 1
ATOM 838 O O . LEU A 1 103 ? 2.314 -9.055 -8.461 1 98.75 103 LEU A O 1
ATOM 842 N N . TRP A 1 104 ? 3.975 -10.43 -8.07 1 98 104 TRP A N 1
ATOM 843 C CA . TRP A 1 104 ? 4.418 -9.797 -6.836 1 98 104 TRP A CA 1
ATOM 844 C C . TRP A 1 104 ? 5.941 -9.719 -6.781 1 98 104 TRP A C 1
ATOM 846 O O . TRP A 1 104 ? 6.633 -10.703 -7.035 1 98 104 TRP A O 1
ATOM 856 N N . GLN A 1 105 ? 6.488 -8.531 -6.535 1 98.06 105 GLN A N 1
ATOM 857 C CA . GLN A 1 105 ? 7.922 -8.367 -6.32 1 98.06 105 GLN A CA 1
ATOM 858 C C . GLN A 1 105 ? 8.219 -7.129 -5.477 1 98.06 105 GLN A C 1
ATOM 860 O O . GLN A 1 105 ? 8.789 -6.156 -5.973 1 98.06 105 GLN A O 1
ATOM 865 N N . PRO A 1 106 ? 7.859 -7.18 -4.172 1 97.25 106 PRO A N 1
ATOM 866 C CA . PRO A 1 106 ? 8.328 -6.09 -3.316 1 97.25 106 PRO A CA 1
ATOM 867 C C . PRO A 1 106 ? 9.852 -6.039 -3.211 1 97.25 106 PRO A C 1
ATOM 869 O O . PRO A 1 106 ? 10.539 -6.945 -3.691 1 97.25 106 PRO A O 1
ATOM 872 N N . GLU A 1 107 ? 10.359 -4.938 -2.688 1 97 107 GLU A N 1
ATOM 873 C CA . GLU A 1 107 ? 11.805 -4.797 -2.502 1 97 107 GLU A CA 1
ATOM 874 C C . GLU A 1 107 ? 12.383 -5.992 -1.75 1 97 107 GLU A C 1
ATOM 876 O O . GLU A 1 107 ? 11.836 -6.414 -0.729 1 97 107 GLU A O 1
ATOM 881 N N . GLY A 1 108 ? 13.469 -6.551 -2.277 1 95.06 108 GLY A N 1
ATOM 882 C CA . GLY A 1 108 ? 14.164 -7.637 -1.607 1 95.06 108 GLY A CA 1
ATOM 883 C C . GLY A 1 108 ? 13.586 -9 -1.923 1 95.06 108 GLY A C 1
ATOM 884 O O . GLY A 1 108 ? 14.047 -10.016 -1.395 1 95.06 108 GLY A O 1
ATOM 885 N N . TRP A 1 109 ? 12.602 -9.094 -2.748 1 96.69 109 TRP A N 1
ATOM 886 C CA . TRP A 1 109 ? 11.953 -10.359 -3.088 1 96.69 109 TRP A CA 1
ATOM 887 C C . TRP A 1 109 ? 12.852 -11.203 -3.986 1 96.69 109 TRP A C 1
ATOM 889 O O . TRP A 1 109 ? 13.617 -10.672 -4.789 1 96.69 109 TRP A O 1
ATOM 899 N N . PRO A 1 110 ? 12.797 -12.461 -3.889 1 96.75 110 PRO A N 1
ATOM 900 C CA . PRO A 1 110 ? 13.766 -13.312 -4.586 1 96.75 110 PRO A CA 1
ATOM 901 C C . PRO A 1 110 ? 13.539 -13.352 -6.094 1 96.75 110 PRO A C 1
ATOM 903 O O . PRO A 1 110 ? 14.375 -13.875 -6.836 1 96.75 110 PRO A O 1
ATOM 906 N N . GLY A 1 111 ? 12.516 -12.836 -6.676 1 97.88 111 GLY A N 1
ATOM 907 C CA . GLY A 1 111 ? 12.109 -12.789 -8.07 1 97.88 111 GLY A CA 1
ATOM 908 C C . GLY A 1 111 ? 10.664 -12.352 -8.258 1 97.88 111 GLY A C 1
ATOM 909 O O . GLY A 1 111 ? 9.977 -12.055 -7.277 1 97.88 111 GLY A O 1
ATOM 910 N N . ILE A 1 112 ? 10.281 -12.242 -9.523 1 98.69 112 ILE A N 1
ATOM 911 C CA . ILE A 1 112 ? 8.875 -11.945 -9.781 1 98.69 112 ILE A CA 1
ATOM 912 C C . ILE A 1 112 ? 8.031 -13.195 -9.523 1 98.69 112 ILE A C 1
ATOM 914 O O . ILE A 1 112 ? 8.164 -14.195 -10.227 1 98.69 112 ILE A O 1
ATOM 918 N N . GLU A 1 113 ? 7.191 -13.07 -8.562 1 98.75 113 GLU A N 1
ATOM 919 C CA . GLU A 1 113 ? 6.395 -14.195 -8.094 1 98.75 113 GLU A CA 1
ATOM 920 C C . GLU A 1 113 ? 4.961 -14.117 -8.609 1 98.75 113 GLU A C 1
ATOM 922 O O . GLU A 1 113 ? 4.359 -13.039 -8.617 1 98.75 113 GLU A O 1
ATOM 927 N N . VAL A 1 114 ? 4.465 -15.242 -9.102 1 98.81 114 VAL A N 1
ATOM 928 C CA . VAL A 1 114 ? 3.014 -15.367 -9.195 1 98.81 114 VAL A CA 1
ATOM 929 C C . VAL A 1 114 ? 2.469 -15.984 -7.906 1 98.81 114 VAL A C 1
ATOM 931 O O . VAL A 1 114 ? 2.998 -16.984 -7.422 1 98.81 114 VAL A O 1
ATOM 934 N N . GLY A 1 115 ? 1.53 -15.375 -7.285 1 97.75 115 GLY A N 1
ATOM 935 C CA . GLY A 1 115 ? 0.904 -15.859 -6.066 1 97.75 115 GLY A CA 1
ATOM 936 C C . GLY A 1 115 ? -0.605 -15.711 -6.07 1 97.75 115 GLY A C 1
ATOM 937 O O . GLY A 1 115 ? -1.165 -15.031 -6.938 1 97.75 115 GLY A O 1
ATOM 938 N N . TRP A 1 116 ? -1.201 -16.438 -5.082 1 97.56 116 TRP A N 1
ATOM 939 C CA . TRP A 1 116 ? -2.66 -16.453 -5.078 1 97.56 116 TRP A CA 1
ATOM 940 C C . TRP A 1 116 ? -3.197 -16.688 -3.67 1 97.56 116 TRP A C 1
ATOM 942 O O . TRP A 1 116 ? -2.492 -17.234 -2.811 1 97.56 116 TRP A O 1
ATOM 952 N N . LEU A 1 117 ? -4.383 -16.266 -3.428 1 96.38 117 LEU A N 1
ATOM 953 C CA . LEU A 1 117 ? -5.293 -16.547 -2.322 1 96.38 117 LEU A CA 1
ATOM 954 C C . LEU A 1 117 ? -6.727 -16.688 -2.822 1 96.38 117 LEU A C 1
ATOM 956 O O . LEU A 1 117 ? -7.27 -15.766 -3.432 1 96.38 117 LEU A O 1
ATOM 960 N N . VAL A 1 118 ? -7.293 -17.875 -2.645 1 96.62 118 VAL A N 1
ATOM 961 C CA . VAL A 1 118 ? -8.641 -18.125 -3.133 1 96.62 118 VAL A CA 1
ATOM 962 C C . VAL A 1 118 ? -9.562 -18.453 -1.959 1 96.62 118 VAL A C 1
ATOM 964 O O . VAL A 1 118 ? -9.148 -19.125 -1.004 1 96.62 118 VAL A O 1
ATOM 967 N N . HIS A 1 119 ? -10.766 -18.047 -2.076 1 96.25 119 HIS A N 1
ATOM 968 C CA . HIS A 1 119 ? -11.781 -18.359 -1.078 1 96.25 119 HIS A CA 1
ATOM 969 C C . HIS A 1 119 ? -11.812 -19.844 -0.772 1 96.25 119 HIS A C 1
ATOM 971 O O . HIS A 1 119 ? -11.945 -20.672 -1.681 1 96.25 119 HIS A O 1
ATOM 977 N N . PRO A 1 120 ? -11.773 -20.156 0.522 1 94.38 120 PRO A N 1
ATOM 978 C CA . PRO A 1 120 ? -11.641 -21.578 0.864 1 94.38 120 PRO A CA 1
ATOM 979 C C . PRO A 1 120 ? -12.836 -22.422 0.408 1 94.38 120 PRO A C 1
ATOM 981 O O . PRO A 1 120 ? -12.68 -23.594 0.079 1 94.38 120 PRO A O 1
ATOM 984 N N . ASP A 1 121 ? -13.984 -21.859 0.333 1 95.88 121 ASP A N 1
ATOM 985 C CA . ASP A 1 121 ? -15.172 -22.578 -0.116 1 95.88 121 ASP A CA 1
ATOM 986 C C . ASP A 1 121 ? -15.102 -22.875 -1.612 1 95.88 121 ASP A C 1
ATOM 988 O O . ASP A 1 121 ? -15.922 -23.641 -2.139 1 95.88 121 ASP A O 1
ATOM 992 N N . ARG A 1 122 ? -14.133 -22.344 -2.27 1 96.25 122 ARG A N 1
ATOM 993 C CA . ARG A 1 122 ? -14.023 -22.516 -3.717 1 96.25 122 ARG A CA 1
ATOM 994 C C . ARG A 1 122 ? -12.758 -23.281 -4.09 1 96.25 122 ARG A C 1
ATOM 996 O O . ARG A 1 122 ? -12.391 -23.359 -5.262 1 96.25 122 ARG A O 1
ATOM 1003 N N . TRP A 1 123 ? -12.102 -23.812 -3.088 1 94.56 123 TRP A N 1
ATOM 1004 C CA . TRP A 1 123 ? -10.922 -24.641 -3.34 1 94.56 123 TRP A CA 1
ATOM 1005 C C . TRP A 1 123 ? -11.289 -25.891 -4.117 1 94.56 123 TRP A C 1
ATOM 1007 O O . TRP A 1 123 ? -12.438 -26.344 -4.082 1 94.56 123 TRP A O 1
ATOM 1017 N N . GLY A 1 124 ? -10.328 -26.359 -4.875 1 95.25 124 GLY A N 1
ATOM 1018 C CA . GLY A 1 124 ? -10.508 -27.625 -5.57 1 95.25 124 GLY A CA 1
ATOM 1019 C C . GLY A 1 124 ? -11.312 -27.5 -6.852 1 95.25 124 GLY A C 1
ATOM 1020 O O . GLY A 1 124 ? -11.734 -28.5 -7.434 1 95.25 124 GLY A O 1
ATOM 1021 N N . ARG A 1 125 ? -11.516 -26.266 -7.273 1 96.88 125 ARG A N 1
ATOM 1022 C CA . ARG A 1 125 ? -12.336 -26.031 -8.453 1 96.88 125 ARG A CA 1
ATOM 1023 C C . ARG A 1 125 ? -11.5 -25.469 -9.602 1 96.88 125 ARG A C 1
ATOM 1025 O O . ARG A 1 125 ? -12.039 -25.094 -10.641 1 96.88 125 ARG A O 1
ATOM 1032 N N . GLY A 1 126 ? -10.242 -25.312 -9.43 1 98.12 126 GLY A N 1
ATOM 1033 C CA . GLY A 1 126 ? -9.32 -24.906 -10.484 1 98.12 126 GLY A CA 1
ATOM 1034 C C . GLY A 1 126 ? -9.234 -23.406 -10.672 1 98.12 126 GLY A C 1
ATOM 1035 O O . GLY A 1 126 ? -8.594 -22.922 -11.609 1 98.12 126 GLY A O 1
ATOM 1036 N N . TYR A 1 127 ? -9.82 -22.609 -9.789 1 98.5 127 TYR A N 1
ATOM 1037 C CA . TYR A 1 127 ? -9.836 -21.156 -9.945 1 98.5 127 TYR A CA 1
ATOM 1038 C C . TYR A 1 127 ? -8.438 -20.578 -9.797 1 98.5 127 TYR A C 1
ATOM 1040 O O . TYR A 1 127 ? -8.039 -19.703 -10.57 1 98.5 127 TYR A O 1
ATOM 1048 N N . ALA A 1 128 ? -7.676 -21.062 -8.812 1 98.44 128 ALA A N 1
ATOM 1049 C CA . ALA A 1 128 ? -6.305 -20.594 -8.641 1 98.44 128 ALA A CA 1
ATOM 1050 C C . ALA A 1 128 ? -5.461 -20.891 -9.875 1 98.44 128 ALA A C 1
ATOM 1052 O O . ALA A 1 128 ? -4.758 -20 -10.375 1 98.44 128 ALA A O 1
ATOM 1053 N N . THR A 1 129 ? -5.574 -22.094 -1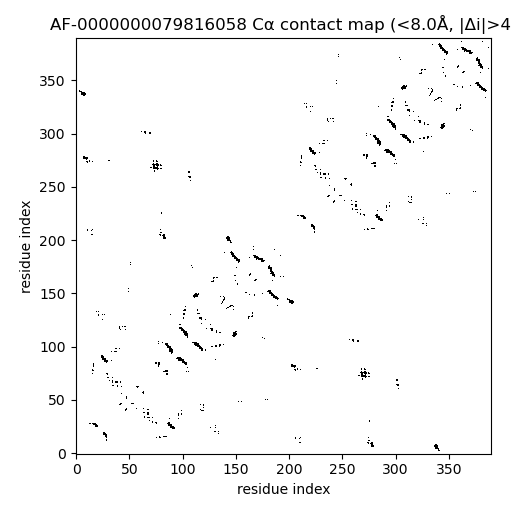0.359 1 98.69 129 THR A N 1
ATOM 1054 C CA . THR A 1 129 ? -4.816 -22.484 -11.531 1 98.69 129 THR A CA 1
ATOM 1055 C C . THR A 1 129 ? -5.184 -21.625 -12.734 1 98.69 129 THR A C 1
ATOM 1057 O O . THR A 1 129 ? -4.305 -21.109 -13.438 1 98.69 129 THR A O 1
ATOM 1060 N N . GLU A 1 130 ? -6.508 -21.484 -12.984 1 98.81 130 GLU A N 1
ATOM 1061 C CA . GLU A 1 130 ? -7.008 -20.688 -14.109 1 98.81 130 GLU A CA 1
ATOM 1062 C C . GLU A 1 130 ? -6.504 -19.25 -14.039 1 98.81 130 GLU A C 1
ATOM 1064 O O . GLU A 1 130 ? -5.973 -18.734 -15.023 1 98.81 130 GLU A O 1
ATOM 1069 N N . ALA A 1 131 ? -6.586 -18.625 -12.93 1 98.88 131 ALA A N 1
ATOM 1070 C CA . ALA A 1 131 ? -6.184 -17.234 -12.758 1 98.88 131 ALA A CA 1
ATOM 1071 C C . ALA A 1 131 ? -4.668 -17.094 -12.828 1 98.88 131 ALA A C 1
ATOM 1073 O O . ALA A 1 131 ? -4.156 -16.156 -13.453 1 98.88 131 ALA A O 1
ATOM 1074 N N . ALA A 1 132 ? -3.932 -18 -12.156 1 98.81 132 ALA A N 1
ATOM 1075 C CA . ALA A 1 132 ? -2.473 -17.938 -12.148 1 98.81 132 ALA A CA 1
ATOM 1076 C C . ALA A 1 132 ? -1.905 -18.125 -13.555 1 98.81 132 ALA A C 1
ATOM 1078 O O . ALA A 1 132 ? -0.938 -17.453 -13.93 1 98.81 132 ALA A O 1
ATOM 1079 N N . ARG A 1 133 ? -2.486 -18.984 -14.289 1 98.62 133 ARG A N 1
ATOM 1080 C CA . ARG A 1 133 ? -2.045 -19.172 -15.664 1 98.62 133 ARG A CA 1
ATOM 1081 C C . ARG A 1 133 ? -2.223 -17.891 -16.484 1 98.62 133 ARG A C 1
ATOM 1083 O O . ARG A 1 133 ? -1.354 -17.531 -17.266 1 98.62 133 ARG A O 1
ATOM 1090 N N . ALA A 1 134 ? -3.373 -17.281 -16.312 1 98.75 134 ALA A N 1
ATOM 1091 C CA . ALA A 1 134 ? -3.625 -16.016 -17.016 1 98.75 134 ALA A CA 1
ATOM 1092 C C . ALA A 1 134 ? -2.598 -14.961 -16.625 1 98.75 134 ALA A C 1
ATOM 1094 O O . ALA A 1 134 ? -2.107 -14.219 -17.484 1 98.75 134 ALA A O 1
ATOM 1095 N N . ALA A 1 135 ? -2.246 -14.875 -15.328 1 98.81 135 ALA A N 1
ATOM 1096 C CA . ALA A 1 135 ? -1.261 -13.914 -14.852 1 98.81 135 ALA A CA 1
ATOM 1097 C C . ALA A 1 135 ? 0.121 -14.203 -15.43 1 98.81 135 ALA A C 1
ATOM 1099 O O . ALA A 1 135 ? 0.829 -13.289 -15.852 1 98.81 135 ALA A O 1
ATOM 1100 N N . VAL A 1 136 ? 0.487 -15.461 -15.414 1 98.69 136 VAL A N 1
ATOM 1101 C CA . VAL A 1 136 ? 1.787 -15.875 -15.93 1 98.69 136 VAL A CA 1
ATOM 1102 C C . VAL A 1 136 ? 1.871 -15.57 -17.422 1 98.69 136 VAL A C 1
ATOM 1104 O O . VAL A 1 136 ? 2.865 -15.023 -17.891 1 98.69 136 VAL A O 1
ATOM 1107 N N . GLU A 1 137 ? 0.802 -15.93 -18.141 1 98.12 137 GLU A N 1
ATOM 1108 C CA . GLU A 1 137 ? 0.759 -15.641 -19.562 1 98.12 137 GLU A CA 1
ATOM 1109 C C . GLU A 1 137 ? 0.906 -14.141 -19.828 1 98.12 137 GLU A C 1
ATOM 1111 O O . GLU A 1 137 ? 1.689 -13.734 -20.688 1 98.12 137 GLU A O 1
ATOM 1116 N N . TRP A 1 138 ? 0.185 -13.359 -19.125 1 98.12 138 TRP A N 1
ATOM 1117 C CA . TRP A 1 138 ? 0.269 -11.914 -19.266 1 98.12 138 TRP A CA 1
ATOM 1118 C C . TRP A 1 138 ? 1.682 -11.422 -18.969 1 98.12 138 TRP A C 1
ATOM 1120 O O . TRP A 1 138 ? 2.199 -10.539 -19.656 1 98.12 138 TRP A O 1
ATOM 1130 N N . GLY A 1 139 ? 2.314 -11.969 -17.891 1 98.12 139 GLY A N 1
ATOM 1131 C CA . GLY A 1 139 ? 3.68 -11.617 -17.547 1 98.12 139 GLY A CA 1
ATOM 1132 C C . GLY A 1 139 ? 4.676 -11.891 -18.656 1 98.12 139 GLY A C 1
ATOM 1133 O O . GLY A 1 139 ? 5.547 -11.07 -18.938 1 98.12 139 GLY A O 1
ATOM 1134 N N . PHE A 1 140 ? 4.516 -12.992 -19.266 1 97.75 140 PHE A N 1
ATOM 1135 C CA . PHE A 1 140 ? 5.457 -13.375 -20.312 1 97.75 140 PHE A CA 1
ATOM 1136 C C . PHE A 1 140 ? 5.164 -12.625 -21.594 1 97.75 140 PHE A C 1
ATOM 1138 O O . PHE A 1 140 ? 6.078 -12.094 -22.234 1 97.75 140 PHE A O 1
ATOM 1145 N N . THR A 1 141 ? 3.943 -12.461 -22 1 96.44 141 THR A N 1
ATOM 1146 C CA . THR A 1 141 ? 3.613 -11.977 -23.344 1 96.44 141 THR A CA 1
ATOM 1147 C C . THR A 1 141 ? 3.492 -10.453 -23.344 1 96.44 141 THR A C 1
ATOM 1149 O O . THR A 1 141 ? 3.84 -9.805 -24.344 1 96.44 141 THR A O 1
ATOM 1152 N N . THR A 1 142 ? 2.988 -9.922 -22.312 1 95.5 142 THR A N 1
ATOM 1153 C CA . THR A 1 142 ? 2.744 -8.484 -22.281 1 95.5 142 THR A CA 1
ATOM 1154 C C . THR A 1 142 ? 3.914 -7.754 -21.625 1 95.5 142 THR A C 1
ATOM 1156 O O . THR A 1 142 ? 4.395 -6.75 -22.156 1 95.5 142 THR A O 1
ATOM 1159 N N . LEU A 1 143 ? 4.434 -8.305 -20.547 1 95.56 143 LEU A N 1
ATOM 1160 C CA . LEU A 1 143 ? 5.52 -7.637 -19.828 1 95.56 143 LEU A CA 1
ATOM 1161 C C . LEU A 1 143 ? 6.875 -8.062 -20.391 1 95.56 143 LEU A C 1
ATOM 1163 O O . LEU A 1 143 ? 7.887 -7.414 -20.125 1 95.56 143 LEU A O 1
ATOM 1167 N N . GLY A 1 144 ? 6.852 -9.156 -21.016 1 96.56 144 GLY A N 1
ATOM 1168 C CA . GLY A 1 144 ? 8.102 -9.641 -21.594 1 96.56 144 GLY A CA 1
ATOM 1169 C C . GLY A 1 144 ? 9.047 -10.203 -20.547 1 96.56 144 GLY A C 1
ATOM 1170 O O . GLY A 1 144 ? 10.266 -10.078 -20.688 1 96.56 144 GLY A O 1
ATOM 1171 N N . LEU A 1 145 ? 8.523 -10.844 -19.562 1 97.69 145 LEU A N 1
ATOM 1172 C CA . LEU A 1 145 ? 9.367 -11.422 -18.516 1 97.69 145 LEU A CA 1
ATOM 1173 C C . LEU A 1 145 ? 10.094 -12.656 -19.016 1 97.69 145 LEU A C 1
ATOM 1175 O O . LEU A 1 145 ? 9.586 -13.375 -19.891 1 97.69 145 LEU A O 1
ATOM 1179 N N . ASP A 1 146 ? 11.258 -12.922 -18.438 1 97.56 146 ASP A N 1
ATOM 1180 C CA . ASP A 1 146 ? 12.047 -14.086 -18.828 1 97.56 146 ASP A CA 1
ATOM 1181 C C . ASP A 1 146 ? 11.781 -15.266 -17.891 1 97.56 146 ASP A C 1
ATOM 1183 O O . ASP A 1 146 ? 11.977 -16.422 -18.281 1 97.56 146 ASP A O 1
ATOM 1187 N N . ARG A 1 147 ? 11.375 -14.914 -16.656 1 98.62 147 ARG A N 1
ATOM 1188 C CA . ARG A 1 147 ? 11.227 -15.93 -15.617 1 98.62 147 ARG A CA 1
ATOM 1189 C C . ARG A 1 147 ? 10.203 -15.492 -14.578 1 98.62 147 ARG A C 1
ATOM 1191 O O . ARG A 1 147 ? 10.133 -14.32 -14.219 1 98.62 147 ARG A O 1
ATOM 1198 N N . ILE A 1 148 ? 9.398 -16.375 -14.172 1 98.88 148 ILE A N 1
ATOM 1199 C CA . ILE A 1 148 ? 8.453 -16.172 -13.086 1 98.88 148 ILE A CA 1
ATOM 1200 C C . ILE A 1 148 ? 8.617 -17.281 -12.047 1 98.88 148 ILE A C 1
ATOM 1202 O O . ILE A 1 148 ? 8.789 -18.438 -12.398 1 98.88 148 ILE A O 1
ATOM 1206 N N . ILE A 1 149 ? 8.602 -16.875 -10.773 1 98.88 149 ILE A N 1
ATOM 1207 C CA . ILE A 1 149 ? 8.758 -17.844 -9.695 1 98.88 149 ILE A CA 1
ATOM 1208 C C . ILE A 1 149 ? 7.48 -17.891 -8.859 1 98.88 149 ILE A C 1
ATOM 1210 O O . ILE A 1 149 ? 6.559 -17.109 -9.07 1 98.88 149 ILE A O 1
ATOM 1214 N N . SER A 1 150 ? 7.418 -18.828 -7.992 1 98.56 150 SER A N 1
ATOM 1215 C CA . SER A 1 150 ? 6.465 -18.922 -6.891 1 98.56 150 SER A CA 1
ATOM 1216 C C . SER A 1 150 ? 7.078 -19.625 -5.688 1 98.56 150 SER A C 1
ATOM 1218 O O . SER A 1 150 ? 7.891 -20.547 -5.848 1 98.56 150 SER A O 1
ATOM 1220 N N . VAL A 1 151 ? 6.703 -19.156 -4.527 1 97.06 151 VAL A N 1
ATOM 1221 C CA . VAL A 1 151 ? 7.246 -19.75 -3.311 1 97.06 151 VAL A CA 1
ATOM 1222 C C . VAL A 1 151 ? 6.113 -20.078 -2.342 1 97.06 151 VAL A C 1
ATOM 1224 O O . VAL A 1 151 ? 5.059 -19.438 -2.373 1 97.06 151 VAL A O 1
ATOM 1227 N N . THR A 1 152 ? 6.281 -21.062 -1.537 1 95 152 THR A N 1
ATOM 1228 C CA . THR A 1 152 ? 5.367 -21.422 -0.459 1 95 152 THR A CA 1
ATOM 1229 C C . THR A 1 152 ? 6.082 -22.25 0.6 1 95 152 THR A C 1
ATOM 1231 O O . THR A 1 152 ? 7.191 -22.734 0.369 1 95 152 THR A O 1
ATOM 1234 N N . VAL A 1 153 ? 5.512 -22.328 1.74 1 92.31 153 VAL A N 1
ATOM 1235 C CA . VAL A 1 153 ? 6.074 -23.188 2.775 1 92.31 153 VAL A CA 1
ATOM 1236 C C . VAL A 1 153 ? 6.012 -24.641 2.326 1 92.31 153 VAL A C 1
ATOM 1238 O O . VAL A 1 153 ? 5.094 -25.031 1.607 1 92.31 153 VAL A O 1
ATOM 1241 N N . PRO A 1 154 ? 6.93 -25.484 2.801 1 92.75 154 PRO A N 1
ATOM 1242 C CA . PRO A 1 154 ? 7.066 -26.844 2.291 1 92.75 154 PRO A CA 1
ATOM 1243 C C . PRO A 1 154 ? 5.809 -27.688 2.502 1 92.75 154 PRO A C 1
ATOM 1245 O O . PRO A 1 154 ? 5.512 -28.578 1.696 1 92.75 154 PRO A O 1
ATOM 1248 N N . HIS A 1 155 ? 5.035 -27.406 3.494 1 91.06 155 HIS A N 1
ATOM 1249 C CA . HIS A 1 155 ? 3.908 -28.281 3.828 1 91.06 155 HIS A CA 1
ATOM 1250 C C . HIS A 1 155 ? 2.641 -27.844 3.105 1 91.06 155 HIS A C 1
ATOM 1252 O O . HIS A 1 155 ? 1.601 -28.5 3.211 1 91.06 155 HIS A O 1
ATOM 1258 N N . ASN A 1 156 ? 2.703 -26.766 2.355 1 92.75 156 ASN A N 1
ATOM 1259 C CA . ASN A 1 156 ? 1.559 -26.328 1.565 1 92.75 156 ASN A CA 1
ATOM 1260 C C . ASN A 1 156 ? 1.492 -27.062 0.224 1 92.75 156 ASN A C 1
ATOM 1262 O O . ASN A 1 156 ? 1.678 -26.438 -0.828 1 92.75 156 ASN A O 1
ATOM 1266 N N . THR A 1 157 ? 1.092 -28.312 0.303 1 93.94 157 THR A N 1
ATOM 1267 C CA . THR A 1 157 ? 1.104 -29.172 -0.869 1 93.94 157 THR A CA 1
ATOM 1268 C C . THR A 1 157 ? 0.04 -28.734 -1.874 1 93.94 157 THR A C 1
ATOM 1270 O O . THR A 1 157 ? 0.21 -28.922 -3.082 1 93.94 157 THR A O 1
ATOM 1273 N N . ARG A 1 158 ? -1.023 -28.203 -1.384 1 93.62 158 ARG A N 1
ATOM 1274 C CA . ARG A 1 158 ? -2.084 -27.719 -2.266 1 93.62 158 ARG A CA 1
ATOM 1275 C C . ARG A 1 158 ? -1.573 -26.625 -3.191 1 93.62 158 ARG A C 1
ATOM 1277 O O . ARG A 1 158 ? -1.826 -26.656 -4.398 1 93.62 158 ARG A O 1
ATOM 1284 N N . SER A 1 159 ? -0.857 -25.656 -2.664 1 96.25 159 SER A N 1
ATOM 1285 C CA . SER A 1 159 ? -0.291 -24.578 -3.475 1 96.25 159 SER A CA 1
ATOM 1286 C C . SER A 1 159 ? 0.76 -25.125 -4.441 1 96.25 159 SER A C 1
ATOM 1288 O O . SER A 1 159 ? 0.845 -24.672 -5.586 1 96.25 159 SER A O 1
ATOM 1290 N N . GLN A 1 160 ? 1.502 -26.094 -3.99 1 97.38 160 GLN A N 1
ATOM 1291 C CA . GLN A 1 160 ? 2.514 -26.688 -4.852 1 97.38 160 GLN A CA 1
ATOM 1292 C C . GLN A 1 160 ? 1.873 -27.375 -6.055 1 97.38 160 GLN A C 1
ATOM 1294 O O . GLN A 1 160 ? 2.41 -27.328 -7.164 1 97.38 160 GLN A O 1
ATOM 1299 N N . GLN A 1 161 ? 0.782 -28.016 -5.805 1 98.06 161 GLN A N 1
ATOM 1300 C CA . GLN A 1 161 ? 0.062 -28.641 -6.91 1 98.06 161 GLN A CA 1
ATOM 1301 C C . GLN A 1 161 ? -0.401 -27.609 -7.926 1 98.06 161 GLN A C 1
ATOM 1303 O O . GLN A 1 161 ? -0.313 -27.828 -9.133 1 98.06 161 GLN A O 1
ATOM 1308 N N . VAL A 1 162 ? -0.918 -26.484 -7.496 1 98.38 162 VAL A N 1
ATOM 1309 C CA . VAL A 1 162 ? -1.296 -25.391 -8.391 1 98.38 162 VAL A CA 1
ATOM 1310 C C . VAL A 1 162 ? -0.079 -24.938 -9.188 1 98.38 162 VAL A C 1
ATOM 1312 O O . VAL A 1 162 ? -0.165 -24.734 -10.406 1 98.38 162 VAL A O 1
ATOM 1315 N N . MET A 1 163 ? 1.089 -24.766 -8.523 1 98.62 163 MET A N 1
ATOM 1316 C CA . MET A 1 163 ? 2.314 -24.359 -9.195 1 98.62 163 MET A CA 1
ATOM 1317 C C . MET A 1 163 ? 2.635 -25.281 -10.367 1 98.62 163 MET A C 1
ATOM 1319 O O . MET A 1 163 ? 2.924 -24.828 -11.469 1 98.62 163 MET A O 1
ATOM 1323 N N . ARG A 1 164 ? 2.551 -26.547 -10.094 1 98.31 164 ARG A N 1
ATOM 1324 C CA . ARG A 1 164 ? 2.84 -27.531 -11.125 1 98.31 164 ARG A CA 1
ATOM 1325 C C . ARG A 1 164 ? 1.819 -27.453 -12.258 1 98.31 164 ARG A C 1
ATOM 1327 O O . ARG A 1 164 ? 2.184 -27.516 -13.43 1 98.31 164 ARG A O 1
ATOM 1334 N N . LYS A 1 165 ? 0.526 -27.328 -11.93 1 98.25 165 LYS A N 1
ATOM 1335 C CA . LYS A 1 165 ? -0.533 -27.25 -12.93 1 98.25 165 LYS A CA 1
ATOM 1336 C C . LYS A 1 165 ? -0.384 -26 -13.797 1 98.25 165 LYS A C 1
ATOM 1338 O O . LYS A 1 165 ? -0.743 -26 -14.977 1 98.25 165 LYS A O 1
ATOM 1343 N N . VAL A 1 166 ? 0.105 -24.922 -13.258 1 98.19 166 VAL A N 1
ATOM 1344 C CA . VAL A 1 166 ? 0.319 -23.672 -13.969 1 98.19 166 VAL A CA 1
ATOM 1345 C C . VAL A 1 166 ? 1.492 -23.828 -14.938 1 98.19 166 VAL A C 1
ATOM 1347 O O . VAL A 1 166 ? 1.54 -23.156 -15.977 1 98.19 166 VAL A O 1
ATOM 1350 N N . GLY A 1 167 ? 2.418 -24.656 -14.578 1 98 167 GLY A N 1
ATOM 1351 C CA . GLY A 1 167 ? 3.547 -24.906 -15.461 1 98 167 GLY A CA 1
ATOM 1352 C C . GLY A 1 167 ? 4.887 -24.625 -14.805 1 98 167 GLY A C 1
ATOM 1353 O O . GLY A 1 167 ? 5.926 -24.656 -15.477 1 98 167 GLY A O 1
ATOM 1354 N N . LEU A 1 168 ? 4.91 -24.359 -13.539 1 98.75 168 LEU A N 1
ATOM 1355 C CA . LEU A 1 168 ? 6.172 -24.156 -12.836 1 98.75 168 LEU A CA 1
ATOM 1356 C C . LEU A 1 168 ? 6.781 -25.484 -12.414 1 98.75 168 LEU A C 1
ATOM 1358 O O . LEU A 1 168 ? 6.062 -26.469 -12.242 1 98.75 168 LEU A O 1
ATOM 1362 N N . THR A 1 169 ? 8.094 -25.469 -12.234 1 98.44 169 THR A N 1
ATOM 1363 C CA . THR A 1 169 ? 8.82 -26.656 -11.812 1 98.44 169 THR A CA 1
ATOM 1364 C C . THR A 1 169 ? 9.57 -26.406 -10.508 1 98.44 169 THR A C 1
ATOM 1366 O O . THR A 1 169 ? 10.141 -25.328 -10.305 1 98.44 169 THR A O 1
ATOM 1369 N N . ASP A 1 170 ? 9.547 -27.406 -9.672 1 98.62 170 ASP A N 1
ATOM 1370 C CA . ASP A 1 170 ? 10.328 -27.359 -8.438 1 98.62 170 ASP A CA 1
ATOM 1371 C C . ASP A 1 170 ? 11.82 -27.25 -8.742 1 98.62 170 ASP A C 1
ATOM 1373 O O . ASP A 1 170 ? 12.391 -28.125 -9.391 1 98.62 170 ASP A O 1
ATOM 1377 N N . THR A 1 171 ? 12.414 -26.203 -8.242 1 98.5 171 THR A N 1
ATOM 1378 C CA . THR A 1 171 ? 13.828 -25.969 -8.539 1 98.5 171 THR A CA 1
ATOM 1379 C C . THR A 1 171 ? 14.719 -26.828 -7.645 1 98.5 171 THR A C 1
ATOM 1381 O O . THR A 1 171 ? 15.914 -26.969 -7.906 1 98.5 171 THR A O 1
ATOM 1384 N N . GLY A 1 172 ? 14.148 -27.297 -6.586 1 98.19 172 GLY A N 1
ATOM 1385 C CA . GLY A 1 172 ? 14.914 -28.047 -5.605 1 98.19 172 GLY A CA 1
ATOM 1386 C C . GLY A 1 172 ? 15.656 -27.172 -4.617 1 98.19 172 GLY A C 1
ATOM 1387 O O . GLY A 1 172 ? 16.484 -27.656 -3.84 1 98.19 172 GLY A O 1
ATOM 1388 N N . THR A 1 173 ? 15.375 -25.891 -4.672 1 97.81 173 THR A N 1
ATOM 1389 C CA . THR A 1 173 ? 16.016 -24.938 -3.77 1 97.81 173 THR A CA 1
ATOM 1390 C C . THR A 1 173 ? 14.992 -24.266 -2.867 1 97.81 173 THR A C 1
ATOM 1392 O O . THR A 1 173 ? 13.789 -24.375 -3.102 1 97.81 173 THR A O 1
ATOM 1395 N N . THR A 1 174 ? 15.5 -23.75 -1.801 1 97.06 174 THR A N 1
ATOM 1396 C CA . THR A 1 174 ? 14.656 -22.984 -0.888 1 97.06 174 THR A CA 1
ATOM 1397 C C . THR A 1 174 ? 15.148 -21.547 -0.777 1 97.06 174 THR A C 1
ATOM 1399 O O . THR A 1 174 ? 16.297 -21.234 -1.131 1 97.06 174 THR A O 1
ATOM 1402 N N . VAL A 1 175 ? 14.266 -20.672 -0.47 1 96.19 175 VAL A N 1
ATOM 1403 C CA . VAL A 1 175 ? 14.578 -19.281 -0.191 1 96.19 175 VAL A CA 1
ATOM 1404 C C . VAL A 1 175 ? 13.938 -18.859 1.128 1 96.19 175 VAL A C 1
ATOM 1406 O O . VAL A 1 175 ? 12.945 -19.453 1.563 1 96.19 175 VAL A O 1
ATOM 1409 N N . GLU A 1 176 ? 14.57 -17.906 1.732 1 92 176 GLU A N 1
ATOM 1410 C CA . GLU A 1 176 ? 13.977 -17.344 2.941 1 92 176 GLU A CA 1
ATOM 1411 C C . GLU A 1 176 ? 13.117 -16.125 2.621 1 92 176 GLU A C 1
ATOM 1413 O O . GLU A 1 176 ? 13.609 -15.141 2.061 1 92 176 GLU A O 1
ATOM 1418 N N . VAL A 1 177 ? 11.875 -16.219 2.938 1 86.88 177 VAL A N 1
ATOM 1419 C CA . VAL A 1 177 ? 10.922 -15.117 2.768 1 86.88 177 VAL A CA 1
ATOM 1420 C C . VAL A 1 177 ? 10.078 -14.961 4.031 1 86.88 177 VAL A C 1
ATOM 1422 O O . VAL A 1 177 ? 9.508 -15.938 4.523 1 86.88 177 VAL A O 1
ATOM 1425 N N . GLY A 1 178 ? 10.023 -13.727 4.535 1 77.94 178 GLY A N 1
ATOM 1426 C CA . GLY A 1 178 ? 9.234 -13.477 5.73 1 77.94 178 GLY A CA 1
ATOM 1427 C C . GLY A 1 178 ? 9.711 -14.258 6.938 1 77.94 178 GLY A C 1
ATOM 1428 O O . GLY A 1 178 ? 8.906 -14.672 7.773 1 77.94 178 GLY A O 1
ATOM 1429 N N . GLY A 1 179 ? 10.898 -14.609 6.984 1 80.88 179 GLY A N 1
ATOM 1430 C CA . GLY A 1 179 ? 11.469 -15.336 8.109 1 80.88 179 GLY A CA 1
ATOM 1431 C C . GLY A 1 179 ? 11.258 -16.828 8.023 1 80.88 179 GLY A C 1
ATOM 1432 O O . GLY A 1 179 ? 11.516 -17.562 8.984 1 80.88 179 GLY A O 1
ATOM 1433 N N . HIS A 1 180 ? 10.727 -17.312 6.945 1 85.88 180 HIS A N 1
ATOM 1434 C CA . HIS A 1 180 ? 10.461 -18.734 6.758 1 85.88 180 HIS A CA 1
ATOM 1435 C C . HIS A 1 180 ? 11.164 -19.266 5.516 1 85.88 180 HIS A C 1
ATOM 1437 O O . HIS A 1 180 ? 11.266 -18.562 4.508 1 85.88 180 HIS A O 1
ATOM 1443 N N . GLU A 1 181 ? 11.555 -20.469 5.699 1 92.81 181 GLU A N 1
ATOM 1444 C CA . GLU A 1 181 ? 12.07 -21.172 4.527 1 92.81 181 GLU A CA 1
ATOM 1445 C C . GLU A 1 181 ? 10.938 -21.625 3.613 1 92.81 181 GLU A C 1
ATOM 1447 O O . GLU A 1 181 ? 9.984 -22.266 4.07 1 92.81 181 GLU A O 1
ATOM 1452 N N . GLN A 1 182 ? 11.055 -21.312 2.354 1 95.81 182 GLN A N 1
ATOM 1453 C CA . GLN A 1 182 ? 10.016 -21.656 1.384 1 95.81 182 GLN A CA 1
ATOM 1454 C C . GLN A 1 182 ? 10.609 -22.391 0.186 1 95.81 182 GLN A C 1
ATOM 1456 O O . GLN A 1 182 ? 11.742 -22.109 -0.225 1 95.81 182 GLN A O 1
ATOM 1461 N N . VAL A 1 183 ? 9.891 -23.359 -0.279 1 97 183 VAL A N 1
ATOM 1462 C CA . VAL A 1 183 ? 10.305 -24.047 -1.504 1 97 183 VAL A CA 1
ATOM 1463 C C . VAL A 1 183 ? 10.094 -23.125 -2.701 1 97 183 VAL A C 1
ATOM 1465 O O . VAL A 1 183 ? 9.141 -22.328 -2.725 1 97 183 VAL A O 1
ATOM 1468 N N . LEU A 1 184 ? 10.984 -23.219 -3.656 1 98.44 184 LEU A N 1
ATOM 1469 C CA . LEU A 1 184 ? 10.977 -22.328 -4.812 1 98.44 184 LEU A CA 1
ATOM 1470 C C . LEU A 1 184 ? 10.617 -23.094 -6.082 1 98.44 184 LEU A C 1
ATOM 1472 O O . LEU A 1 184 ? 11.258 -24.094 -6.418 1 98.44 184 LEU A O 1
ATOM 1476 N N . PHE A 1 185 ? 9.539 -22.672 -6.73 1 98.81 185 PHE A N 1
ATOM 1477 C CA . PHE A 1 185 ? 9.156 -23.125 -8.07 1 98.81 185 PHE A CA 1
ATOM 1478 C C . PHE A 1 185 ? 9.422 -22.031 -9.094 1 98.81 185 PHE A C 1
ATOM 1480 O O . PHE A 1 185 ? 9.398 -20.844 -8.766 1 98.81 185 PHE A O 1
ATOM 1487 N N . ALA A 1 186 ? 9.695 -22.469 -10.375 1 98.88 186 ALA A N 1
ATOM 1488 C CA . ALA A 1 186 ? 9.984 -21.469 -11.391 1 98.88 186 ALA A CA 1
ATOM 1489 C C . ALA A 1 186 ? 9.609 -21.969 -12.781 1 98.88 186 ALA A C 1
ATOM 1491 O O . ALA A 1 186 ? 9.477 -23.188 -12.992 1 98.88 186 ALA A O 1
ATOM 1492 N N . VAL A 1 187 ? 9.406 -21.062 -13.719 1 98.75 187 VAL A N 1
ATOM 1493 C CA . VAL A 1 187 ? 9.227 -21.344 -15.141 1 98.75 187 VAL A CA 1
ATOM 1494 C C . VAL A 1 187 ? 9.805 -20.203 -15.977 1 98.75 187 VAL A C 1
ATOM 1496 O O . VAL A 1 187 ? 9.648 -19.031 -15.625 1 98.75 187 VAL A O 1
ATOM 1499 N N . THR A 1 188 ? 10.539 -20.562 -17.016 1 98.31 188 THR A N 1
ATOM 1500 C CA . THR A 1 188 ? 11.039 -19.562 -17.953 1 98.31 188 THR A CA 1
ATOM 1501 C C . THR A 1 188 ? 10.055 -19.359 -19.109 1 98.31 188 THR A C 1
ATOM 1503 O O . THR A 1 188 ? 9.188 -20.203 -19.344 1 98.31 188 THR A O 1
ATOM 1506 N N . HIS A 1 189 ? 10.203 -18.234 -19.703 1 97.5 189 HIS A N 1
ATOM 1507 C CA . HIS A 1 189 ? 9.367 -17.984 -20.875 1 97.5 189 HIS A CA 1
ATOM 1508 C C . HIS A 1 189 ? 9.547 -19.094 -21.922 1 97.5 189 HIS A C 1
ATOM 1510 O O . HIS A 1 189 ? 8.578 -19.531 -22.531 1 97.5 189 HIS A O 1
ATOM 1516 N N . GLN A 1 190 ? 10.727 -19.547 -22.094 1 96 190 GLN A N 1
ATOM 1517 C CA . GLN A 1 190 ? 11.023 -20.609 -23.047 1 96 190 GLN A CA 1
ATOM 1518 C C . GLN A 1 190 ? 10.297 -21.906 -22.656 1 96 190 GLN A C 1
ATOM 1520 O O . GLN A 1 190 ? 9.672 -22.547 -23.516 1 96 190 GLN A O 1
ATOM 1525 N N . GLU A 1 191 ? 10.367 -22.234 -21.453 1 95.81 191 GLU A N 1
ATOM 1526 C CA . GLU A 1 191 ? 9.703 -23.438 -20.969 1 95.81 191 GLU A CA 1
ATOM 1527 C C . GLU A 1 191 ? 8.188 -23.328 -21.109 1 95.81 191 GLU A C 1
ATOM 1529 O O . GLU A 1 191 ? 7.516 -24.312 -21.422 1 95.81 191 GLU A O 1
ATOM 1534 N N . TRP A 1 192 ? 7.695 -22.141 -20.859 1 93.88 192 TRP A N 1
ATOM 1535 C CA . TRP A 1 192 ? 6.262 -21.875 -20.891 1 93.88 192 TRP A CA 1
ATOM 1536 C C . TRP A 1 192 ? 5.715 -22 -22.312 1 93.88 192 TRP A C 1
ATOM 1538 O O . TRP A 1 192 ? 4.617 -22.516 -22.516 1 93.88 192 TRP A O 1
ATOM 1548 N N . SER A 1 193 ? 6.391 -21.609 -23.25 1 90.19 193 SER A N 1
ATOM 1549 C CA . SER A 1 193 ? 5.973 -21.562 -24.641 1 90.19 193 SER A CA 1
ATOM 1550 C C . SER A 1 193 ? 5.992 -22.953 -25.266 1 90.19 193 SER A C 1
ATOM 1552 O O . SER A 1 193 ? 5.359 -23.188 -26.297 1 90.19 193 SER A O 1
ATOM 1554 N N . THR A 1 194 ? 6.711 -23.859 -24.672 1 87.75 194 THR A N 1
ATOM 1555 C CA . THR A 1 194 ? 6.812 -25.219 -25.219 1 87.75 194 THR A CA 1
ATOM 1556 C C . THR A 1 194 ? 5.754 -26.125 -24.609 1 87.75 194 THR A C 1
ATOM 1558 O O . THR A 1 194 ? 5.586 -27.266 -25.047 1 87.75 194 THR A O 1
ATOM 1561 N N . ARG A 1 195 ? 4.992 -25.641 -23.75 1 75.75 195 ARG A N 1
ATOM 1562 C CA . ARG A 1 195 ? 3.949 -26.422 -23.094 1 75.75 195 ARG A CA 1
ATOM 1563 C C . ARG A 1 195 ? 2.613 -26.25 -23.812 1 75.75 195 ARG A C 1
ATOM 1565 O O . ARG A 1 195 ? 2.344 -25.203 -24.391 1 75.75 195 ARG A O 1
ATOM 1572 N N . MET B 1 1 ? 24.031 -11.031 -13.422 1 26.12 1 MET B N 1
ATOM 1573 C CA . MET B 1 1 ? 22.688 -11.5 -13.734 1 26.12 1 MET B CA 1
ATOM 1574 C C . MET B 1 1 ? 21.719 -10.336 -13.852 1 26.12 1 MET B C 1
ATOM 1576 O O . MET B 1 1 ? 21.594 -9.531 -12.93 1 26.12 1 MET B O 1
ATOM 1580 N N . HIS B 1 2 ? 21.578 -9.852 -15.008 1 29.75 2 HIS B N 1
ATOM 1581 C CA . HIS B 1 2 ? 20.859 -8.641 -15.391 1 29.75 2 HIS B CA 1
ATOM 1582 C C . HIS B 1 2 ? 19.406 -8.695 -14.922 1 29.75 2 HIS B C 1
ATOM 1584 O O . HIS B 1 2 ? 18.734 -9.719 -15.094 1 29.75 2 HIS B O 1
ATOM 1590 N N . GLU B 1 3 ? 19.094 -8.047 -13.883 1 36.09 3 GLU B N 1
ATOM 1591 C CA . GLU B 1 3 ? 17.797 -7.836 -13.266 1 36.09 3 GLU B CA 1
ATOM 1592 C C . GLU B 1 3 ? 16.75 -7.461 -14.297 1 36.09 3 GLU B C 1
ATOM 1594 O O . GLU B 1 3 ? 16.828 -6.398 -14.922 1 36.09 3 GLU B O 1
ATOM 1599 N N . GLU B 1 4 ? 16.359 -8.461 -15.039 1 36.81 4 GLU B N 1
ATOM 1600 C CA . GLU B 1 4 ? 15.406 -8.266 -16.125 1 36.81 4 GLU B CA 1
ATOM 1601 C C . GLU B 1 4 ? 14.156 -7.539 -15.633 1 36.81 4 GLU B C 1
ATOM 1603 O O . GLU B 1 4 ? 13.422 -8.055 -14.789 1 36.81 4 GLU B O 1
ATOM 1608 N N . ARG B 1 5 ? 14.234 -6.254 -15.492 1 39.56 5 ARG B N 1
ATOM 1609 C CA . ARG B 1 5 ? 13.07 -5.43 -15.188 1 39.56 5 ARG B CA 1
ATOM 1610 C C . ARG B 1 5 ? 12.078 -5.43 -16.344 1 39.56 5 ARG B C 1
ATOM 1612 O O . ARG B 1 5 ? 12.469 -5.277 -17.5 1 39.56 5 ARG B O 1
ATOM 1619 N N . ALA B 1 6 ? 11.023 -6.16 -16.234 1 40.62 6 ALA B N 1
ATOM 1620 C CA . ALA B 1 6 ? 9.953 -6.156 -17.234 1 40.62 6 ALA B CA 1
ATOM 1621 C C . ALA B 1 6 ? 9.672 -4.738 -17.719 1 40.62 6 ALA B C 1
ATOM 1623 O O . ALA B 1 6 ? 9.609 -3.799 -16.922 1 40.62 6 ALA B O 1
ATOM 1624 N N . THR B 1 7 ? 10.078 -4.434 -18.875 1 40 7 THR B N 1
ATOM 1625 C CA . THR B 1 7 ? 9.844 -3.15 -19.531 1 40 7 THR B CA 1
ATOM 1626 C C . THR B 1 7 ? 8.344 -2.889 -19.688 1 40 7 THR B C 1
ATOM 1628 O O . THR B 1 7 ? 7.809 -2.938 -20.797 1 40 7 THR B O 1
ATOM 1631 N N . GLY B 1 8 ? 7.5 -3.629 -18.969 1 39.09 8 GLY B N 1
ATOM 1632 C CA . GLY B 1 8 ? 6.121 -3.248 -19.234 1 39.09 8 GLY B CA 1
ATOM 1633 C C . GLY B 1 8 ? 5.883 -1.754 -19.125 1 39.09 8 GLY B C 1
ATOM 1634 O O . GLY B 1 8 ? 6.715 -1.028 -18.578 1 39.09 8 GLY B O 1
ATOM 1635 N N . VAL B 1 9 ? 5.094 -1.257 -20.156 1 40.78 9 VAL B N 1
ATOM 1636 C CA . VAL B 1 9 ? 4.754 0.161 -20.125 1 40.78 9 VAL B CA 1
ATOM 1637 C C . VAL B 1 9 ? 4.422 0.594 -18.703 1 40.78 9 VAL B C 1
ATOM 1639 O O . VAL B 1 9 ? 3.469 0.095 -18.109 1 40.78 9 VAL B O 1
ATOM 1642 N N . ALA B 1 10 ? 5.434 1.063 -18.047 1 48.16 10 ALA B N 1
ATOM 1643 C CA . ALA B 1 10 ? 5.258 1.633 -16.719 1 48.16 10 ALA B CA 1
ATOM 1644 C C . ALA B 1 10 ? 4.004 2.502 -16.656 1 48.16 10 ALA B C 1
ATOM 1646 O O . ALA B 1 10 ? 3.758 3.311 -17.547 1 48.16 10 ALA B O 1
ATOM 1647 N N . PRO B 1 11 ? 2.996 2.055 -15.898 1 52.03 11 PRO B N 1
ATOM 1648 C CA . PRO B 1 11 ? 1.887 3.006 -15.789 1 52.03 11 PRO B CA 1
ATOM 1649 C C . PRO B 1 11 ? 2.361 4.453 -15.664 1 52.03 11 PRO B C 1
ATOM 1651 O O . PRO B 1 11 ? 3.438 4.707 -15.117 1 52.03 11 PRO B O 1
ATOM 1654 N N . ASP B 1 12 ? 1.885 5.219 -16.609 1 52.38 12 ASP B N 1
ATOM 1655 C CA . ASP B 1 12 ? 2.166 6.645 -16.453 1 52.38 12 ASP B CA 1
ATOM 1656 C C . ASP B 1 12 ? 1.895 7.105 -15.031 1 52.38 12 ASP B C 1
ATOM 1658 O O . ASP B 1 12 ? 0.75 7.391 -14.672 1 52.38 12 ASP B O 1
ATOM 1662 N N . HIS B 1 13 ? 2.818 6.82 -14.156 1 52.12 13 HIS B N 1
ATOM 1663 C CA . HIS B 1 13 ? 2.777 7.188 -12.75 1 52.12 13 HIS B CA 1
ATOM 1664 C C . HIS B 1 13 ? 2.178 8.578 -12.555 1 52.12 13 HIS B C 1
ATOM 1666 O O . HIS B 1 13 ? 1.579 8.859 -11.516 1 52.12 13 HIS B O 1
ATOM 1672 N N . HIS B 1 14 ? 2.449 9.414 -13.586 1 53.59 14 HIS B N 1
ATOM 1673 C CA . HIS B 1 14 ? 1.939 10.781 -13.508 1 53.59 14 HIS B CA 1
ATOM 1674 C C . HIS B 1 14 ? 0.415 10.797 -13.516 1 53.59 14 HIS B C 1
ATOM 1676 O O . HIS B 1 14 ? -0.198 11.82 -13.203 1 53.59 14 HIS B O 1
ATOM 1682 N N . LEU B 1 15 ? 0.016 9.578 -13.664 1 65.81 15 LEU B N 1
ATOM 1683 C CA . LEU B 1 15 ? -1.439 9.578 -13.758 1 65.81 15 LEU B CA 1
ATOM 1684 C C . LEU B 1 15 ? -2.07 9.219 -12.414 1 65.81 15 LEU B C 1
ATOM 1686 O O . LEU B 1 15 ? -3.283 9.367 -12.234 1 65.81 15 LEU B O 1
ATOM 1690 N N . ILE B 1 16 ? -1.115 9.07 -11.469 1 82.31 16 ILE B N 1
ATOM 1691 C CA . ILE B 1 16 ? -1.729 8.578 -10.242 1 82.31 16 ILE B CA 1
ATOM 1692 C C . ILE B 1 16 ? -1.986 9.742 -9.281 1 82.31 16 ILE B C 1
ATOM 1694 O O . ILE B 1 16 ? -3.002 9.766 -8.586 1 82.31 16 ILE B O 1
ATOM 1698 N N . ALA B 1 17 ? -1.067 10.75 -9.281 1 91.81 17 ALA B N 1
ATOM 1699 C CA . ALA B 1 17 ? -1.171 11.906 -8.391 1 91.81 17 ALA B CA 1
ATOM 1700 C C . ALA B 1 17 ? -0.758 13.188 -9.109 1 91.81 17 ALA B C 1
ATOM 1702 O O . ALA B 1 17 ? 0.163 13.18 -9.93 1 91.81 17 ALA B O 1
ATOM 1703 N N . PRO B 1 18 ? -1.374 14.289 -8.812 1 94.75 18 PRO B N 1
ATOM 1704 C CA . PRO B 1 18 ? -0.892 15.555 -9.367 1 94.75 18 PRO B CA 1
ATOM 1705 C C . PRO B 1 18 ? 0.444 15.992 -8.766 1 94.75 18 PRO B C 1
ATOM 1707 O O . PRO B 1 18 ? 0.781 15.602 -7.648 1 94.75 18 PRO B O 1
ATOM 1710 N N . THR B 1 19 ? 1.163 16.75 -9.508 1 96.25 19 THR B N 1
ATOM 1711 C CA . THR B 1 19 ? 2.357 17.406 -8.984 1 96.25 19 THR B CA 1
ATOM 1712 C C . THR B 1 19 ? 2.023 18.812 -8.461 1 96.25 19 THR B C 1
ATOM 1714 O O . THR B 1 19 ? 1.396 19.609 -9.164 1 96.25 19 THR B O 1
ATOM 1717 N N . LEU B 1 20 ? 2.381 19.094 -7.188 1 97.88 20 LEU B N 1
ATOM 1718 C CA . LEU B 1 20 ? 2.248 20.453 -6.645 1 97.88 20 LEU B CA 1
ATOM 1719 C C . LEU B 1 20 ? 3.605 21.141 -6.559 1 97.88 20 LEU B C 1
ATOM 1721 O O . LEU B 1 20 ? 4.617 20.484 -6.27 1 97.88 20 LEU B O 1
ATOM 1725 N N . ARG B 1 21 ? 3.566 22.406 -6.859 1 98.19 21 ARG B N 1
ATOM 1726 C CA . ARG B 1 21 ? 4.766 23.219 -6.719 1 98.19 21 ARG B CA 1
ATOM 1727 C C . ARG B 1 21 ? 4.523 24.391 -5.762 1 98.19 21 ARG B C 1
ATOM 1729 O O . ARG B 1 21 ? 3.48 25.047 -5.82 1 98.19 21 ARG B O 1
ATOM 1736 N N . THR B 1 22 ? 5.422 24.484 -4.836 1 98.38 22 THR B N 1
ATOM 1737 C CA . THR B 1 22 ? 5.453 25.641 -3.957 1 98.38 22 THR B CA 1
ATOM 1738 C C . THR B 1 22 ? 6.727 26.453 -4.172 1 98.38 22 THR B C 1
ATOM 1740 O O . THR B 1 22 ? 7.41 26.281 -5.184 1 98.38 22 THR B O 1
ATOM 1743 N N . ASP B 1 23 ? 6.93 27.422 -3.279 1 98.12 23 ASP B N 1
ATOM 1744 C CA . ASP B 1 23 ? 8.086 28.297 -3.445 1 98.12 23 ASP B CA 1
ATOM 1745 C C . ASP B 1 23 ? 9.383 27.484 -3.443 1 98.12 23 ASP B C 1
ATOM 1747 O O . ASP B 1 23 ? 10.266 27.719 -4.273 1 98.12 23 ASP B O 1
ATOM 1751 N N . ARG B 1 24 ? 9.469 26.5 -2.514 1 98.56 24 ARG B N 1
ATOM 1752 C CA . ARG B 1 24 ? 10.734 25.797 -2.338 1 98.56 24 ARG B CA 1
ATOM 1753 C C . ARG B 1 24 ? 10.586 24.312 -2.646 1 98.56 24 ARG B C 1
ATOM 1755 O O . ARG B 1 24 ? 11.57 23.578 -2.682 1 98.56 24 ARG B O 1
ATOM 1762 N N . LEU B 1 25 ? 9.367 23.859 -2.93 1 98.81 25 LEU B N 1
ATOM 1763 C CA . LEU B 1 25 ? 9.141 22.406 -2.895 1 98.81 25 LEU B CA 1
ATOM 1764 C C . LEU B 1 25 ? 8.508 21.922 -4.195 1 98.81 25 LEU B C 1
ATOM 1766 O O . LEU B 1 25 ? 7.758 22.672 -4.836 1 98.81 25 LEU B O 1
ATOM 1770 N N . ARG B 1 26 ? 8.852 20.766 -4.605 1 98.62 26 ARG B N 1
ATOM 1771 C CA . ARG B 1 26 ? 8.133 19.938 -5.578 1 98.62 26 ARG B CA 1
ATOM 1772 C C . ARG B 1 26 ? 7.531 18.703 -4.914 1 98.62 26 ARG B C 1
ATOM 1774 O O . ARG B 1 26 ? 8.25 17.906 -4.316 1 98.62 26 ARG B O 1
ATOM 1781 N N . MET B 1 27 ? 6.219 18.594 -4.938 1 98.31 27 MET B N 1
ATOM 1782 C CA . MET B 1 27 ? 5.492 17.484 -4.324 1 98.31 27 MET B CA 1
ATOM 1783 C C . MET B 1 27 ? 4.965 16.531 -5.391 1 98.31 27 MET B C 1
ATOM 1785 O O . MET B 1 27 ? 4.121 16.891 -6.207 1 98.31 27 MET B O 1
ATOM 1789 N N . VAL B 1 28 ? 5.477 15.305 -5.379 1 96.88 28 VAL B N 1
ATOM 1790 C CA . VAL B 1 28 ? 5.219 14.359 -6.461 1 96.88 28 VAL B CA 1
ATOM 1791 C C . VAL B 1 28 ? 4.762 13.023 -5.887 1 96.88 28 VAL B C 1
ATOM 1793 O O . VAL B 1 28 ? 4.887 12.781 -4.684 1 96.88 28 VAL B O 1
ATOM 1796 N N . ALA B 1 29 ? 4.184 12.195 -6.766 1 95.31 29 ALA B N 1
ATOM 1797 C CA . ALA B 1 29 ? 3.891 10.82 -6.359 1 95.31 29 ALA B CA 1
ATOM 1798 C C . ALA B 1 29 ? 5.168 10.07 -5.996 1 95.31 29 ALA B C 1
ATOM 1800 O O . ALA B 1 29 ? 6.211 10.273 -6.621 1 95.31 29 ALA B O 1
ATOM 1801 N N . PHE B 1 30 ? 5.062 9.164 -5.027 1 96.25 30 PHE B N 1
ATOM 1802 C CA . PHE B 1 30 ? 6.199 8.312 -4.695 1 96.25 30 PHE B CA 1
ATOM 1803 C C . PHE B 1 30 ? 6.559 7.41 -5.871 1 96.25 30 PHE B C 1
ATOM 1805 O O . PHE B 1 30 ? 5.68 6.906 -6.57 1 96.25 30 PHE B O 1
ATOM 1812 N N . ASP B 1 31 ? 7.773 7.254 -6.062 1 93.06 31 ASP B N 1
ATOM 1813 C CA . ASP B 1 31 ? 8.305 6.223 -6.953 1 93.06 31 ASP B CA 1
ATOM 1814 C C . ASP B 1 31 ? 9.586 5.617 -6.387 1 93.06 31 ASP B C 1
ATOM 1816 O O . ASP B 1 31 ? 10 5.957 -5.277 1 93.06 31 ASP B O 1
ATOM 1820 N N . GLU B 1 32 ? 10.18 4.703 -7.121 1 94.44 32 GLU B N 1
ATOM 1821 C CA . GLU B 1 32 ? 11.25 3.875 -6.562 1 94.44 32 GLU B CA 1
ATOM 1822 C C . GLU B 1 32 ? 12.516 4.691 -6.324 1 94.44 32 GLU B C 1
ATOM 1824 O O . GLU B 1 32 ? 13.367 4.301 -5.527 1 94.44 32 GLU B O 1
ATOM 1829 N N . ARG B 1 33 ? 12.656 5.828 -6.984 1 96.56 33 ARG B N 1
ATOM 1830 C CA . ARG B 1 33 ? 13.836 6.664 -6.777 1 96.56 33 ARG B CA 1
ATOM 1831 C C . ARG B 1 33 ? 13.875 7.223 -5.359 1 96.56 33 ARG B C 1
ATOM 1833 O O . ARG B 1 33 ? 14.922 7.664 -4.887 1 96.56 33 ARG B O 1
ATOM 1840 N N . HIS B 1 34 ? 12.773 7.223 -4.66 1 98.12 34 HIS B N 1
ATOM 1841 C CA . HIS B 1 34 ? 12.664 7.793 -3.324 1 98.12 34 HIS B CA 1
ATOM 1842 C C . HIS B 1 34 ? 13.016 6.762 -2.256 1 98.12 34 HIS B C 1
ATOM 1844 O O . HIS B 1 34 ? 13.156 7.105 -1.079 1 98.12 34 HIS B O 1
ATOM 1850 N N . LEU B 1 35 ? 13.18 5.508 -2.631 1 98.31 35 LEU B N 1
ATOM 1851 C CA . LEU B 1 35 ? 13.188 4.41 -1.674 1 98.31 35 LEU B CA 1
ATOM 1852 C C . LEU B 1 35 ? 14.312 4.574 -0.661 1 98.31 35 LEU B C 1
ATOM 1854 O O . LEU B 1 35 ? 14.07 4.598 0.548 1 98.31 35 LEU B O 1
ATOM 1858 N N . GLU B 1 36 ? 15.547 4.727 -1.087 1 98.31 36 GLU B N 1
ATOM 1859 C CA . GLU B 1 36 ? 16.688 4.785 -0.173 1 98.31 36 GLU B CA 1
ATOM 1860 C C . GLU B 1 36 ? 16.609 6.027 0.71 1 98.31 36 GLU B C 1
ATOM 1862 O O . GLU B 1 36 ? 16.797 5.941 1.926 1 98.31 36 GLU B O 1
ATOM 1867 N N . ALA B 1 37 ? 16.375 7.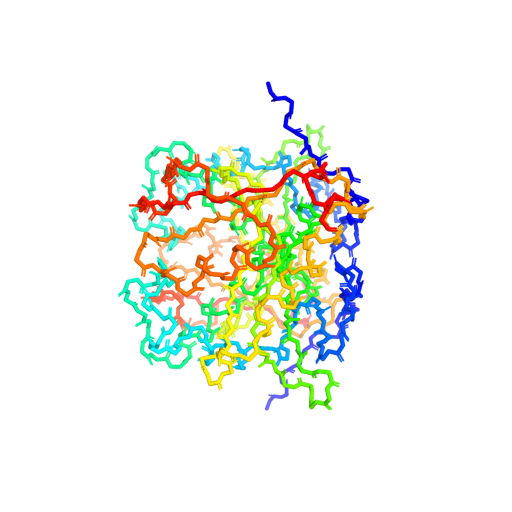176 0.081 1 98.44 37 ALA B N 1
ATOM 1868 C CA . ALA B 1 37 ? 16.312 8.422 0.837 1 98.44 37 ALA B CA 1
ATOM 1869 C C . ALA B 1 37 ? 15.18 8.398 1.86 1 98.44 37 ALA B C 1
ATOM 1871 O O . ALA B 1 37 ? 15.359 8.82 3.006 1 98.44 37 ALA B O 1
ATOM 1872 N N . PHE B 1 38 ? 14.078 7.863 1.477 1 98.12 38 PHE B N 1
ATOM 1873 C CA . PHE B 1 38 ? 12.938 7.816 2.385 1 98.12 38 PHE B CA 1
ATOM 1874 C C . PHE B 1 38 ? 13.188 6.828 3.518 1 98.12 38 PHE B C 1
ATOM 1876 O O . PHE B 1 38 ? 12.766 7.059 4.652 1 98.12 38 PHE B O 1
ATOM 1883 N N . THR B 1 39 ? 13.836 5.715 3.221 1 96.44 39 THR B N 1
ATOM 1884 C CA . THR B 1 39 ? 14.195 4.758 4.258 1 96.44 39 THR B CA 1
ATOM 1885 C C . THR B 1 39 ? 15.062 5.418 5.324 1 96.44 39 THR B C 1
ATOM 1887 O O . THR B 1 39 ? 14.82 5.25 6.523 1 96.44 39 THR B O 1
ATOM 1890 N N . ARG B 1 40 ? 16.047 6.223 4.879 1 95.75 40 ARG B N 1
ATOM 1891 C CA . ARG B 1 40 ? 16.906 6.918 5.82 1 95.75 40 ARG B CA 1
ATOM 1892 C C . ARG B 1 40 ? 16.109 7.879 6.699 1 95.75 40 ARG B C 1
ATOM 1894 O O . ARG B 1 40 ? 16.391 8 7.895 1 95.75 40 ARG B O 1
ATOM 1901 N N . ILE B 1 41 ? 15.133 8.5 6.156 1 95.75 41 ILE B N 1
ATOM 1902 C CA . ILE B 1 41 ? 14.32 9.469 6.895 1 95.75 41 ILE B CA 1
ATOM 1903 C C . ILE B 1 41 ? 13.438 8.734 7.898 1 95.75 41 ILE B C 1
ATOM 1905 O O . ILE B 1 41 ? 13.414 9.078 9.086 1 95.75 41 ILE B O 1
ATOM 1909 N N . GLN B 1 42 ? 12.75 7.699 7.418 1 92.81 42 GLN B N 1
ATOM 1910 C CA . GLN B 1 42 ? 11.758 6.996 8.227 1 92.81 42 GLN B CA 1
ATOM 1911 C C . GLN B 1 42 ? 12.414 6.301 9.414 1 92.81 42 GLN B C 1
ATOM 1913 O O . GLN B 1 42 ? 11.797 6.164 10.477 1 92.81 42 GLN B O 1
ATOM 1918 N N . TYR B 1 43 ? 13.625 5.887 9.266 1 91.94 43 TYR B N 1
ATOM 1919 C CA . TYR B 1 43 ? 14.25 5.086 10.312 1 91.94 43 TYR B CA 1
ATOM 1920 C C . TYR B 1 43 ? 15.281 5.898 11.078 1 91.94 43 TYR B C 1
ATOM 1922 O O . TYR B 1 43 ? 16.062 5.348 11.867 1 91.94 43 TYR B O 1
ATOM 1930 N N . ASP B 1 44 ? 15.359 7.207 10.82 1 92.19 44 ASP B N 1
ATOM 1931 C CA . ASP B 1 44 ? 16.141 8.078 11.695 1 92.19 44 ASP B CA 1
ATOM 1932 C C . ASP B 1 44 ? 15.617 8.023 13.133 1 92.19 44 ASP B C 1
ATOM 1934 O O . ASP B 1 44 ? 14.414 8.148 13.367 1 92.19 44 ASP B O 1
ATOM 1938 N N . PRO B 1 45 ? 16.453 7.801 14.094 1 87.38 45 PRO B N 1
ATOM 1939 C CA . PRO B 1 45 ? 16.031 7.645 15.484 1 87.38 45 PRO B CA 1
ATOM 1940 C C . PRO B 1 45 ? 15.25 8.852 16 1 87.38 45 PRO B C 1
ATOM 1942 O O . PRO B 1 45 ? 14.406 8.719 16.891 1 87.38 45 PRO B O 1
ATOM 1945 N N . ARG B 1 46 ? 15.453 10.055 15.5 1 87.81 46 ARG B N 1
ATOM 1946 C CA . ARG B 1 46 ? 14.758 11.266 15.922 1 87.81 46 ARG B CA 1
ATOM 1947 C C . ARG B 1 46 ? 13.305 11.25 15.453 1 87.81 46 ARG B C 1
ATOM 1949 O O . ARG B 1 46 ? 12.445 11.883 16.078 1 87.81 46 ARG B O 1
ATOM 1956 N N . VAL B 1 47 ? 13.016 10.602 14.312 1 85.44 47 VAL B N 1
ATOM 1957 C CA . VAL B 1 47 ? 11.68 10.484 13.742 1 85.44 47 VAL B CA 1
ATOM 1958 C C . VAL B 1 47 ? 10.914 9.359 14.438 1 85.44 47 VAL B C 1
ATOM 1960 O O . VAL B 1 47 ? 9.719 9.484 14.703 1 85.44 47 VAL B O 1
ATOM 1963 N N . ALA B 1 48 ? 11.57 8.312 14.766 1 73.31 48 ALA B N 1
ATOM 1964 C CA . ALA B 1 48 ? 10.984 7.086 15.305 1 73.31 48 ALA B CA 1
ATOM 1965 C C . ALA B 1 48 ? 10.281 7.359 16.641 1 73.31 48 ALA B C 1
ATOM 1967 O O . ALA B 1 48 ? 9.367 6.629 17.016 1 73.31 48 ALA B O 1
ATOM 1968 N N . GLU B 1 49 ? 10.641 8.43 17.281 1 68.81 49 GLU B N 1
ATOM 1969 C CA . GLU B 1 49 ? 10.031 8.789 18.562 1 68.81 49 GLU B CA 1
ATOM 1970 C C . GLU B 1 49 ? 8.562 9.164 18.375 1 68.81 49 GLU B C 1
ATOM 1972 O O . GLU B 1 49 ? 7.75 8.984 19.281 1 68.81 49 GLU B O 1
ATOM 1977 N N . TRP B 1 50 ? 8.211 9.703 17.359 1 62.91 50 TRP B N 1
ATOM 1978 C CA . TRP B 1 50 ? 6.891 10.289 17.172 1 62.91 50 TRP B CA 1
ATOM 1979 C C . TRP B 1 50 ? 5.996 9.367 16.344 1 62.91 50 TRP B C 1
ATOM 1981 O O . TRP B 1 50 ? 4.773 9.523 16.344 1 62.91 50 TRP B O 1
ATOM 1991 N N . TYR B 1 51 ? 6.699 8.742 15.484 1 55 51 TYR B N 1
ATOM 1992 C CA . TYR B 1 51 ? 5.977 7.898 14.531 1 55 51 TYR B CA 1
ATOM 1993 C C . TYR B 1 51 ? 5.355 6.699 15.234 1 55 51 TYR B C 1
ATOM 1995 O O . TYR B 1 51 ? 6.039 5.969 15.953 1 55 51 TYR B O 1
ATOM 2003 N N . GLY B 1 52 ? 4.348 6.91 16.047 1 51.25 52 GLY B N 1
ATOM 2004 C CA . GLY B 1 52 ? 3.686 5.695 16.484 1 51.25 52 GLY B CA 1
ATOM 2005 C C . GLY B 1 52 ? 4.199 4.449 15.789 1 51.25 52 GLY B C 1
ATOM 2006 O O . GLY B 1 52 ? 3.525 3.416 15.781 1 51.25 52 GLY B O 1
ATOM 2007 N N . GLY B 1 53 ? 5.094 4.742 14.961 1 47.53 53 GLY B N 1
ATOM 2008 C CA . GLY B 1 53 ? 5.598 3.643 14.156 1 47.53 53 GLY B CA 1
ATOM 2009 C C . GLY B 1 53 ? 6.027 2.445 14.977 1 47.53 53 GLY B C 1
ATOM 2010 O O . GLY B 1 53 ? 5.773 2.393 16.188 1 47.53 53 GLY B O 1
ATOM 2011 N N . LEU B 1 54 ? 7.184 1.681 14.297 1 53.28 54 LEU B N 1
ATOM 2012 C CA . LEU B 1 54 ? 7.59 0.308 14.578 1 53.28 54 LEU B CA 1
ATOM 2013 C C . LEU B 1 54 ? 8.203 0.196 15.969 1 53.28 54 LEU B C 1
ATOM 2015 O O . LEU B 1 54 ? 9.211 0.835 16.266 1 53.28 54 LEU B O 1
ATOM 2019 N N . PRO B 1 55 ? 7.438 0.041 16.953 1 52.91 55 PRO B N 1
ATOM 2020 C CA . PRO B 1 55 ? 8.023 -0.167 18.281 1 52.91 55 PRO B CA 1
ATOM 2021 C C . PRO B 1 55 ? 9.43 -0.753 18.203 1 52.91 55 PRO B C 1
ATOM 2023 O O . PRO B 1 55 ? 10.273 -0.444 19.062 1 52.91 55 PRO B O 1
ATOM 2026 N N . ASP B 1 56 ? 9.648 -1.509 17.328 1 65.06 56 ASP B N 1
ATOM 2027 C CA . ASP B 1 56 ? 10.914 -2.215 17.188 1 65.06 56 ASP B CA 1
ATOM 2028 C C . ASP B 1 56 ? 11.367 -2.26 15.727 1 65.06 56 ASP B C 1
ATOM 2030 O O . ASP B 1 56 ? 11.188 -3.271 15.047 1 65.06 56 ASP B O 1
ATOM 2034 N N . PRO B 1 57 ? 12.039 -1.026 15.43 1 73.19 57 PRO B N 1
ATOM 2035 C CA . PRO B 1 57 ? 12.453 -1.021 14.023 1 73.19 57 PRO B CA 1
ATOM 2036 C C . PRO B 1 57 ? 13.547 -2.041 13.727 1 73.19 57 PRO B C 1
ATOM 2038 O O . PRO B 1 57 ? 14.414 -2.291 14.578 1 73.19 57 PRO B O 1
ATOM 2041 N N . PRO B 1 58 ? 13.414 -2.57 12.555 1 81.44 58 PRO B N 1
ATOM 2042 C CA . PRO B 1 58 ? 14.516 -3.461 12.164 1 81.44 58 PRO B CA 1
ATOM 2043 C C . PRO B 1 58 ? 15.852 -2.732 12.047 1 81.44 58 PRO B C 1
ATOM 2045 O O . PRO B 1 58 ? 15.891 -1.574 11.625 1 81.44 58 PRO B O 1
ATOM 2048 N N . HIS B 1 59 ? 16.859 -3.467 12.445 1 84.94 59 HIS B N 1
ATOM 2049 C CA . HIS B 1 59 ? 18.203 -2.871 12.414 1 84.94 59 HIS B CA 1
ATOM 2050 C C . HIS B 1 59 ? 18.875 -3.104 11.07 1 84.94 59 HIS B C 1
ATOM 2052 O O . HIS B 1 59 ? 19.703 -2.299 10.641 1 84.94 59 HIS B O 1
ATOM 2058 N N . GLU B 1 60 ? 18.484 -4.078 10.438 1 92.88 60 GLU B N 1
ATOM 2059 C CA . GLU B 1 60 ? 19.141 -4.41 9.172 1 92.88 60 GLU B CA 1
ATOM 2060 C C . GLU B 1 60 ? 18.625 -3.521 8.039 1 92.88 60 GLU B C 1
ATOM 2062 O O . GLU B 1 60 ? 17.406 -3.393 7.848 1 92.88 60 GLU B O 1
ATOM 2067 N N . TRP B 1 61 ? 19.562 -2.926 7.27 1 95.19 61 TRP B N 1
ATOM 2068 C CA . TRP B 1 61 ? 19.234 -2.006 6.184 1 95.19 61 TRP B CA 1
ATOM 2069 C C . TRP B 1 61 ? 18.328 -2.67 5.156 1 95.19 61 TRP B C 1
ATOM 2071 O O . TRP B 1 61 ? 17.359 -2.064 4.695 1 95.19 61 TRP B O 1
ATOM 2081 N N . SER B 1 62 ? 18.594 -3.928 4.844 1 94.81 62 SER B N 1
ATOM 2082 C CA . SER B 1 62 ? 17.781 -4.637 3.854 1 94.81 62 SER B CA 1
ATOM 2083 C C . SER B 1 62 ? 16.344 -4.781 4.312 1 94.81 62 SER B C 1
ATOM 2085 O O . SER B 1 62 ? 15.414 -4.617 3.516 1 94.81 62 SER B O 1
ATOM 2087 N N . THR B 1 63 ? 16.188 -5.035 5.586 1 93.75 63 THR B N 1
ATOM 2088 C CA . THR B 1 63 ? 14.836 -5.16 6.145 1 93.75 63 THR B CA 1
ATOM 2089 C C . THR B 1 63 ? 14.133 -3.807 6.164 1 93.75 63 THR B C 1
ATOM 2091 O O . THR B 1 63 ? 12.938 -3.723 5.887 1 93.75 63 THR B O 1
ATOM 2094 N N . GLN B 1 64 ? 14.883 -2.777 6.469 1 94.38 64 GLN B N 1
ATOM 2095 C CA . GLN B 1 64 ? 14.336 -1.426 6.445 1 94.38 64 GLN B CA 1
ATOM 2096 C C . GLN B 1 64 ? 13.859 -1.051 5.043 1 94.38 64 GLN B C 1
ATOM 2098 O O . GLN B 1 64 ? 12.773 -0.488 4.883 1 94.38 64 GLN B O 1
ATOM 2103 N N . LEU B 1 65 ? 14.656 -1.393 4.059 1 96.5 65 LEU B N 1
ATOM 2104 C CA . LEU B 1 65 ? 14.305 -1.12 2.668 1 96.5 65 LEU B CA 1
ATOM 2105 C C . LEU B 1 65 ? 13.031 -1.861 2.277 1 96.5 65 LEU B C 1
ATOM 2107 O O . LEU B 1 65 ? 12.141 -1.283 1.649 1 96.5 65 LEU B O 1
ATOM 2111 N N . GLU B 1 66 ? 12.945 -3.092 2.668 1 95.94 66 GLU B N 1
ATOM 2112 C CA . GLU B 1 66 ? 11.781 -3.918 2.359 1 95.94 66 GLU B CA 1
ATOM 2113 C C . GLU B 1 66 ? 10.508 -3.314 2.941 1 95.94 66 GLU B C 1
ATOM 2115 O O . GLU B 1 66 ? 9.492 -3.203 2.25 1 95.94 66 GLU B O 1
ATOM 2120 N N . GLN B 1 67 ? 10.594 -2.918 4.172 1 94.38 67 GLN B N 1
ATOM 2121 C CA . GLN B 1 67 ? 9.43 -2.363 4.859 1 94.38 67 GLN B CA 1
ATOM 2122 C C . GLN B 1 67 ? 9.055 -0.999 4.285 1 94.38 67 GLN B C 1
ATOM 2124 O O . GLN B 1 67 ? 7.871 -0.695 4.117 1 94.38 67 GLN B O 1
ATOM 2129 N N . THR B 1 68 ? 10.078 -0.209 3.973 1 96.25 68 THR B N 1
ATOM 2130 C CA . THR B 1 68 ? 9.828 1.113 3.408 1 96.25 68 THR B CA 1
ATOM 2131 C C . THR B 1 68 ? 9.156 1.002 2.043 1 96.25 68 THR B C 1
ATOM 2133 O O . THR B 1 68 ? 8.25 1.771 1.728 1 96.25 68 THR B O 1
ATOM 2136 N N . TRP B 1 69 ? 9.578 0.064 1.275 1 97.56 69 TRP B N 1
ATOM 2137 C CA . TRP B 1 69 ? 8.969 -0.135 -0.036 1 97.56 69 TRP B CA 1
ATOM 2138 C C . TRP B 1 69 ? 7.48 -0.422 0.095 1 97.56 69 TRP B C 1
ATOM 2140 O O . TRP B 1 69 ? 6.668 0.119 -0.661 1 97.56 69 TRP B O 1
ATOM 2150 N N . ARG B 1 70 ? 7.117 -1.224 1.004 1 97.25 70 ARG B N 1
ATOM 2151 C CA . ARG B 1 70 ? 5.715 -1.57 1.217 1 97.25 70 ARG B CA 1
ATOM 2152 C C . ARG B 1 70 ? 4.914 -0.355 1.67 1 97.25 70 ARG B C 1
ATOM 2154 O O . ARG B 1 70 ? 3.754 -0.191 1.284 1 9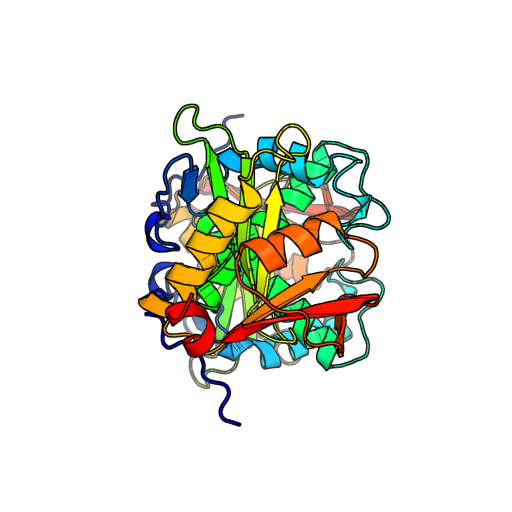7.25 70 ARG B O 1
ATOM 2161 N N . VAL B 1 71 ? 5.52 0.442 2.445 1 96.38 71 VAL B N 1
ATOM 2162 C CA . VAL B 1 71 ? 4.883 1.678 2.887 1 96.38 71 VAL B CA 1
ATOM 2163 C C . VAL B 1 71 ? 4.664 2.604 1.692 1 96.38 71 VAL B C 1
ATOM 2165 O O . VAL B 1 71 ? 3.574 3.15 1.513 1 96.38 71 VAL B O 1
ATOM 2168 N N . MET B 1 72 ? 5.688 2.719 0.853 1 97.81 72 MET B N 1
ATOM 2169 C CA . MET B 1 72 ? 5.578 3.551 -0.341 1 97.81 72 MET B CA 1
ATOM 2170 C C . MET B 1 72 ? 4.5 3.021 -1.278 1 97.81 72 MET B C 1
ATOM 2172 O O . MET B 1 72 ? 3.748 3.801 -1.87 1 97.81 72 MET B O 1
ATOM 2176 N N . ALA B 1 73 ? 4.457 1.721 -1.371 1 97.38 73 ALA B N 1
ATOM 2177 C CA . ALA B 1 73 ? 3.408 1.118 -2.188 1 97.38 73 ALA B CA 1
ATOM 2178 C C . ALA B 1 73 ? 2.025 1.435 -1.625 1 97.38 73 ALA B C 1
ATOM 2180 O O . ALA B 1 73 ? 1.099 1.748 -2.377 1 97.38 73 ALA B O 1
ATOM 2181 N N . MET B 1 74 ? 1.913 1.328 -0.331 1 97.81 74 MET B N 1
ATOM 2182 C CA . MET B 1 74 ? 0.646 1.651 0.318 1 97.81 74 MET B CA 1
ATOM 2183 C C . MET B 1 74 ? 0.263 3.107 0.07 1 97.81 74 MET B C 1
ATOM 2185 O O . MET B 1 74 ? -0.901 3.41 -0.198 1 97.81 74 MET B O 1
ATOM 2189 N N . PHE B 1 75 ? 1.225 3.975 0.113 1 97.44 75 PHE B N 1
ATOM 2190 C CA . PHE B 1 75 ? 0.961 5.379 -0.174 1 97.44 75 PHE B CA 1
ATOM 2191 C C . PHE B 1 75 ? 0.48 5.559 -1.609 1 97.44 75 PHE B C 1
ATOM 2193 O O . PHE B 1 75 ? -0.491 6.273 -1.86 1 97.44 75 PHE B O 1
ATOM 2200 N N . ALA B 1 76 ? 1.169 4.945 -2.512 1 95.94 76 ALA B N 1
ATOM 2201 C CA . ALA B 1 76 ? 0.764 5.012 -3.914 1 95.94 76 ALA B CA 1
ATOM 2202 C C . ALA B 1 76 ? -0.635 4.434 -4.109 1 95.94 76 ALA B C 1
ATOM 2204 O O . ALA B 1 76 ? -1.442 4.984 -4.859 1 95.94 76 ALA B O 1
ATOM 2205 N N . GLY B 1 77 ? -0.889 3.391 -3.395 1 96.19 77 GLY B N 1
ATOM 2206 C CA . GLY B 1 77 ? -2.199 2.768 -3.502 1 96.19 77 GLY B CA 1
ATOM 2207 C C . GLY B 1 77 ? -3.309 3.6 -2.889 1 96.19 77 GLY B C 1
ATOM 2208 O O . GLY B 1 77 ? -4.461 3.521 -3.318 1 96.19 77 GLY B O 1
ATOM 2209 N N . HIS B 1 78 ? -2.99 4.34 -1.892 1 96.88 78 HIS B N 1
ATOM 2210 C CA . HIS B 1 78 ? -3.971 5.254 -1.314 1 96.88 78 HIS B CA 1
ATOM 2211 C C . HIS B 1 78 ? -4.512 6.215 -2.365 1 96.88 78 HIS B C 1
ATOM 2213 O O . HIS B 1 78 ? -5.719 6.469 -2.418 1 96.88 78 HIS B O 1
ATOM 2219 N N . TRP B 1 79 ? -3.637 6.734 -3.234 1 95.75 79 TRP B N 1
ATOM 2220 C CA . TRP B 1 79 ? -4.074 7.586 -4.336 1 95.75 79 TRP B CA 1
ATOM 2221 C C . TRP B 1 79 ? -5.043 6.844 -5.246 1 95.75 79 TRP B C 1
ATOM 2223 O O . TRP B 1 79 ? -6.047 7.406 -5.691 1 95.75 79 TRP B O 1
ATOM 2233 N N . VAL B 1 80 ? -4.758 5.648 -5.449 1 93.62 80 VAL B N 1
ATOM 2234 C CA . VAL B 1 80 ? -5.562 4.832 -6.359 1 93.62 80 VAL B CA 1
ATOM 2235 C C . VAL B 1 80 ? -6.938 4.582 -5.746 1 93.62 80 VAL B C 1
ATOM 2237 O O . VAL B 1 80 ? -7.961 4.715 -6.43 1 93.62 80 VAL B O 1
ATOM 2240 N N . LEU B 1 81 ? -6.957 4.289 -4.5 1 94.69 81 LEU B N 1
ATOM 2241 C CA . LEU B 1 81 ? -8.195 3.855 -3.863 1 94.69 81 LEU B CA 1
ATOM 2242 C C . LEU B 1 81 ? -9.047 5.055 -3.455 1 94.69 81 LEU B C 1
ATOM 2244 O O . LEU B 1 81 ? -10.273 4.98 -3.465 1 94.69 81 LEU B O 1
ATOM 2248 N N . ARG B 1 82 ? -8.344 6.156 -3.135 1 95.56 82 ARG B N 1
ATOM 2249 C CA . ARG B 1 82 ? -9.078 7.258 -2.51 1 95.56 82 ARG B CA 1
ATOM 2250 C C . ARG B 1 82 ? -9.07 8.492 -3.4 1 95.56 82 ARG B C 1
ATOM 2252 O O . ARG B 1 82 ? -9.852 9.422 -3.191 1 95.56 82 ARG B O 1
ATOM 2259 N N . GLY B 1 83 ? -8.164 8.625 -4.34 1 93 83 GLY B N 1
ATOM 2260 C CA . GLY B 1 83 ? -8.062 9.789 -5.195 1 93 83 GLY B CA 1
ATOM 2261 C C . GLY B 1 83 ? -7.25 10.914 -4.574 1 93 83 GLY B C 1
ATOM 2262 O O . GLY B 1 83 ? -7.188 12.016 -5.121 1 93 83 GLY B O 1
ATOM 2263 N N . PHE B 1 84 ? -6.766 10.719 -3.439 1 96.75 84 PHE B N 1
ATOM 2264 C CA . PHE B 1 84 ? -5.836 11.594 -2.736 1 96.75 84 PHE B CA 1
ATOM 2265 C C . PHE B 1 84 ? -4.844 10.781 -1.914 1 96.75 84 PHE B C 1
ATOM 2267 O O . PHE B 1 84 ? -5.004 9.57 -1.758 1 96.75 84 PHE B O 1
ATOM 2274 N N . GLY B 1 85 ? -3.732 11.469 -1.436 1 97.5 85 GLY B N 1
ATOM 2275 C CA . GLY B 1 85 ? -2.734 10.695 -0.71 1 97.5 85 GLY B CA 1
ATOM 2276 C C . GLY B 1 85 ? -1.508 11.508 -0.337 1 97.5 85 GLY B C 1
ATOM 2277 O O . GLY B 1 85 ? -1.562 12.742 -0.294 1 97.5 85 GLY B O 1
ATOM 2278 N N . GLN B 1 86 ? -0.482 10.75 0.024 1 98.38 86 GLN B N 1
ATOM 2279 C CA . GLN B 1 86 ? 0.797 11.336 0.418 1 98.38 86 GLN B CA 1
ATOM 2280 C C . GLN B 1 86 ? 1.654 11.656 -0.803 1 98.38 86 GLN B C 1
ATOM 2282 O O . GLN B 1 86 ? 1.769 10.844 -1.72 1 98.38 86 GLN B O 1
ATOM 2287 N N . TRP B 1 87 ? 2.254 12.852 -0.749 1 98.12 87 TRP B N 1
ATOM 2288 C CA . TRP B 1 87 ? 3.289 13.211 -1.715 1 98.12 87 TRP B CA 1
ATOM 2289 C C . TRP B 1 87 ? 4.68 12.953 -1.146 1 98.12 87 TRP B C 1
ATOM 2291 O O . TRP B 1 87 ? 4.918 13.156 0.047 1 98.12 87 TRP B O 1
ATOM 2301 N N . ALA B 1 88 ? 5.566 12.5 -2.008 1 98.44 88 ALA B N 1
ATOM 2302 C CA . ALA B 1 88 ? 6.984 12.742 -1.759 1 98.44 88 ALA B CA 1
ATOM 2303 C C . ALA B 1 88 ? 7.332 14.219 -1.938 1 98.44 88 ALA B C 1
ATOM 2305 O O . ALA B 1 88 ? 6.98 14.828 -2.953 1 98.44 88 ALA B O 1
ATOM 2306 N N . VAL B 1 89 ? 7.961 14.766 -0.967 1 98.81 89 VAL B N 1
ATOM 2307 C CA . VAL B 1 89 ? 8.312 16.188 -1.006 1 98.81 89 VAL B CA 1
ATOM 2308 C C . VAL B 1 89 ? 9.789 16.344 -1.349 1 98.81 89 VAL B C 1
ATOM 2310 O O . VAL B 1 89 ? 10.664 15.906 -0.587 1 98.81 89 VAL B O 1
ATOM 2313 N N . GLU B 1 90 ? 10.008 16.969 -2.461 1 98.81 90 GLU B N 1
ATOM 2314 C CA . GLU B 1 90 ? 11.367 17.203 -2.93 1 98.81 90 GLU B CA 1
ATOM 2315 C C . GLU B 1 90 ? 11.742 18.672 -2.822 1 98.81 90 GLU B C 1
ATOM 2317 O O . GLU B 1 90 ? 10.891 19.547 -3 1 98.81 90 GLU B O 1
ATOM 2322 N N . ASP B 1 91 ? 13.031 18.875 -2.473 1 98.62 91 ASP B N 1
ATOM 2323 C CA . ASP B 1 91 ? 13.57 20.219 -2.633 1 98.62 91 ASP B CA 1
ATOM 2324 C C . ASP B 1 91 ? 13.578 20.641 -4.102 1 98.62 91 ASP B C 1
ATOM 2326 O O . ASP B 1 91 ? 14.156 19.953 -4.945 1 98.62 91 ASP B O 1
ATOM 2330 N N . ALA B 1 92 ? 12.984 21.797 -4.387 1 98 92 ALA B N 1
ATOM 2331 C CA . ALA B 1 92 ? 12.789 22.188 -5.777 1 98 92 ALA B CA 1
ATOM 2332 C C . ALA B 1 92 ? 14.117 22.531 -6.445 1 98 92 ALA B C 1
ATOM 2334 O O . ALA B 1 92 ? 14.266 22.375 -7.66 1 98 92 ALA B O 1
ATOM 2335 N N . GLU B 1 93 ? 15.047 22.938 -5.695 1 97.5 93 GLU B N 1
ATOM 2336 C CA . GLU B 1 93 ? 16.344 23.344 -6.238 1 97.5 93 GLU B CA 1
ATOM 2337 C C . GLU B 1 93 ? 17.266 22.141 -6.43 1 97.5 93 GLU B C 1
ATOM 2339 O O . GLU B 1 93 ? 17.875 21.984 -7.488 1 97.5 93 GLU B O 1
ATOM 2344 N N . THR B 1 94 ? 17.359 21.219 -5.48 1 97.62 94 THR B N 1
ATOM 2345 C CA . THR B 1 94 ? 18.359 20.156 -5.496 1 97.62 94 THR B CA 1
ATOM 2346 C C . THR B 1 94 ? 17.734 18.844 -5.961 1 97.62 94 THR B C 1
ATOM 2348 O O . THR B 1 94 ? 18.453 17.938 -6.383 1 97.62 94 THR B O 1
ATOM 2351 N N . GLY B 1 95 ? 16.438 18.703 -5.762 1 97.56 95 GLY B N 1
ATOM 2352 C CA . GLY B 1 95 ? 15.773 17.453 -6.066 1 97.56 95 GLY B CA 1
ATOM 2353 C C . GLY B 1 95 ? 15.844 16.453 -4.926 1 97.56 95 GLY B C 1
ATOM 2354 O O . GLY B 1 95 ? 15.266 15.359 -5.016 1 97.56 95 GLY B O 1
ATOM 2355 N N . ASP B 1 96 ? 16.469 16.859 -3.822 1 98.06 96 ASP B N 1
ATOM 2356 C CA . ASP B 1 96 ? 16.594 15.969 -2.676 1 98.06 96 ASP B CA 1
ATOM 2357 C C . ASP B 1 96 ? 15.242 15.734 -2.014 1 98.06 96 ASP B C 1
ATOM 2359 O O . ASP B 1 96 ? 14.438 16.656 -1.881 1 98.06 96 ASP B O 1
ATOM 2363 N N . LEU B 1 97 ? 15.031 14.461 -1.604 1 98.81 97 LEU B N 1
ATOM 2364 C CA . LEU B 1 97 ? 13.82 14.164 -0.854 1 98.81 97 LEU B CA 1
ATOM 2365 C C . LEU B 1 97 ? 13.883 14.766 0.545 1 98.81 97 LEU B C 1
ATOM 2367 O O . LEU B 1 97 ? 14.836 14.523 1.287 1 98.81 97 LEU B O 1
ATOM 2371 N N . LEU B 1 98 ? 12.859 15.492 0.89 1 98.62 98 LEU B N 1
ATOM 2372 C CA . LEU B 1 98 ? 12.797 16.141 2.199 1 98.62 98 LEU B CA 1
ATOM 2373 C C . LEU B 1 98 ? 11.875 15.359 3.139 1 98.62 98 LEU B C 1
ATOM 2375 O O . LEU B 1 98 ? 11.906 15.562 4.355 1 98.62 98 LEU B O 1
ATOM 2379 N N . GLY B 1 99 ? 11.039 14.523 2.598 1 98.06 99 GLY B N 1
ATOM 2380 C CA . GLY B 1 99 ? 10.078 13.758 3.381 1 98.06 99 GLY B CA 1
ATOM 2381 C C . GLY B 1 99 ? 8.789 13.477 2.637 1 98.06 99 GLY B C 1
ATOM 2382 O O . GLY B 1 99 ? 8.805 13.242 1.427 1 98.06 99 GLY B O 1
ATOM 2383 N N . ARG B 1 100 ? 7.73 13.336 3.344 1 98.38 100 ARG B N 1
ATOM 2384 C CA . ARG B 1 100 ? 6.402 13.117 2.775 1 98.38 100 ARG B CA 1
ATOM 2385 C C . ARG B 1 100 ? 5.355 13.977 3.479 1 98.38 100 ARG B C 1
ATOM 2387 O O . ARG B 1 100 ? 5.473 14.25 4.676 1 98.38 100 ARG B O 1
ATOM 2394 N N . VAL B 1 101 ? 4.414 14.422 2.746 1 98.62 101 VAL B N 1
ATOM 2395 C CA . VAL B 1 101 ? 3.277 15.188 3.246 1 98.62 101 VAL B CA 1
ATOM 2396 C C . VAL B 1 101 ? 2.033 14.867 2.422 1 98.62 101 VAL B C 1
ATOM 2398 O O . VAL B 1 101 ? 2.115 14.711 1.201 1 98.62 101 VAL B O 1
ATOM 2401 N N . GLY B 1 102 ? 0.904 14.812 3.096 1 98.69 102 GLY B N 1
ATOM 2402 C CA . GLY B 1 102 ? -0.3 14.75 2.283 1 98.69 102 GLY B CA 1
ATOM 2403 C C . GLY B 1 102 ? -1.523 14.305 3.064 1 98.69 102 GLY B C 1
ATOM 2404 O O . GLY B 1 102 ? -1.547 14.398 4.293 1 98.69 102 GLY B O 1
ATOM 2405 N N . LEU B 1 103 ? -2.527 13.945 2.297 1 98.75 103 LEU B N 1
ATOM 2406 C CA . LEU B 1 103 ? -3.814 13.562 2.867 1 98.75 103 LEU B CA 1
ATOM 2407 C C . LEU B 1 103 ? -3.898 12.047 3.057 1 98.75 103 LEU B C 1
ATOM 2409 O O . LEU B 1 103 ? -3.398 11.289 2.227 1 98.75 103 LEU B O 1
ATOM 2413 N N . TRP B 1 104 ? -4.457 11.633 4.109 1 98 104 TRP B N 1
ATOM 2414 C CA . TRP B 1 104 ? -4.469 10.242 4.551 1 98 104 TRP B CA 1
ATOM 2415 C C . TRP B 1 104 ? -5.82 9.875 5.141 1 98 104 TRP B C 1
ATOM 2417 O O . TRP B 1 104 ? -6.355 10.594 5.988 1 98 104 TRP B O 1
ATOM 2427 N N . GLN B 1 105 ? -6.43 8.797 4.668 1 98.06 105 GLN B N 1
ATOM 2428 C CA . GLN B 1 105 ? -7.656 8.266 5.258 1 98.06 105 GLN B CA 1
ATOM 2429 C C . GLN B 1 105 ? -7.801 6.773 4.977 1 98.06 105 GLN B C 1
ATOM 2431 O O . GLN B 1 105 ? -8.688 6.363 4.223 1 98.06 105 GLN B O 1
ATOM 2436 N N . PRO B 1 106 ? -6.949 5.941 5.609 1 97.31 106 PRO B N 1
ATOM 2437 C CA . PRO B 1 106 ? -7.223 4.504 5.516 1 97.31 106 PRO B CA 1
ATOM 2438 C C . PRO B 1 106 ? -8.555 4.113 6.16 1 97.31 106 PRO B C 1
ATOM 2440 O O . PRO B 1 106 ? -9.195 4.941 6.812 1 97.31 106 PRO B O 1
ATOM 2443 N N . GLU B 1 107 ? -9 2.908 5.883 1 97.06 107 GLU B N 1
ATOM 2444 C CA . GLU B 1 107 ? -10.242 2.414 6.473 1 97.06 107 GLU B CA 1
ATOM 2445 C C . GLU B 1 107 ? -10.234 2.576 7.992 1 97.06 107 GLU B C 1
ATOM 2447 O O . GLU B 1 107 ? -9.25 2.23 8.648 1 97.06 107 GLU B O 1
ATOM 2452 N N . GLY B 1 108 ? -11.312 3.131 8.523 1 95.12 108 GLY B N 1
ATOM 2453 C CA . GLY B 1 108 ? -11.469 3.258 9.961 1 95.12 108 GLY B CA 1
ATOM 2454 C C . GLY B 1 108 ? -10.82 4.516 10.523 1 95.12 108 GLY B C 1
ATOM 2455 O O . GLY B 1 108 ? -10.828 4.734 11.734 1 95.12 108 GLY B O 1
ATOM 2456 N N . TRP B 1 109 ? -10.25 5.344 9.719 1 96.69 109 TRP B N 1
ATOM 2457 C CA . TRP B 1 109 ? -9.578 6.562 10.164 1 96.69 109 TRP B CA 1
ATOM 2458 C C . TRP B 1 109 ? -10.594 7.609 10.617 1 96.69 109 TRP B C 1
ATOM 2460 O O . TRP B 1 109 ? -11.703 7.68 10.086 1 96.69 109 TRP B O 1
ATOM 2470 N N . PRO B 1 110 ? -10.273 8.406 11.547 1 96.75 110 PRO B N 1
ATOM 2471 C CA . PRO B 1 110 ? -11.266 9.305 12.148 1 96.75 110 PRO B CA 1
ATOM 2472 C C . PRO B 1 110 ? -11.672 10.445 11.219 1 96.75 110 PRO B C 1
ATOM 2474 O O . PRO B 1 110 ? -12.625 11.172 11.5 1 96.75 110 PRO B O 1
ATOM 2477 N N . GLY B 1 111 ? -11.086 10.688 10.094 1 97.88 111 GLY B N 1
ATOM 2478 C CA . GLY B 1 111 ? -11.297 11.727 9.102 1 97.88 111 GLY B CA 1
ATOM 2479 C C . GLY B 1 111 ? -10.156 11.828 8.102 1 97.88 111 GLY B C 1
ATOM 2480 O O . GLY B 1 111 ? -9.195 11.062 8.164 1 97.88 111 GLY B O 1
ATOM 2481 N N . ILE B 1 112 ? -10.344 12.727 7.133 1 98.69 112 ILE B N 1
ATOM 2482 C CA . ILE B 1 112 ? -9.25 12.969 6.203 1 98.69 112 ILE B CA 1
ATOM 2483 C C . ILE B 1 112 ? -8.156 13.781 6.898 1 98.69 112 ILE B C 1
ATOM 2485 O O . ILE B 1 112 ? -8.375 14.945 7.262 1 98.69 112 ILE B O 1
ATOM 2489 N N . GLU B 1 113 ? -7.039 13.172 7.027 1 98.75 113 GLU B N 1
ATOM 2490 C CA . GLU B 1 113 ? -5.926 13.758 7.77 1 98.75 113 GLU B CA 1
ATOM 2491 C C . GLU B 1 113 ? -4.875 14.336 6.828 1 98.75 113 GLU B C 1
ATOM 2493 O O . GLU B 1 113 ? -4.539 13.719 5.812 1 98.75 113 GLU B O 1
ATOM 2498 N N . VAL B 1 114 ? -4.43 15.539 7.148 1 98.81 114 VAL B N 1
ATOM 2499 C CA . VAL B 1 114 ? -3.145 15.961 6.594 1 98.81 114 VAL B CA 1
ATOM 2500 C C . VAL B 1 114 ? -2.02 15.57 7.547 1 98.81 114 VAL B C 1
ATOM 2502 O O . VAL B 1 114 ? -2.107 15.805 8.758 1 98.81 114 VAL B O 1
ATOM 2505 N N . GLY B 1 115 ? -1.037 14.891 7.094 1 97.69 115 GLY B N 1
ATOM 2506 C CA . GLY B 1 115 ? 0.108 14.469 7.883 1 97.69 115 GLY B CA 1
ATOM 2507 C C . GLY B 1 115 ? 1.43 14.641 7.16 1 97.69 115 GLY B C 1
ATOM 2508 O O . GLY B 1 115 ? 1.453 14.906 5.957 1 97.69 115 GLY B O 1
ATOM 2509 N N . TRP B 1 116 ? 2.488 14.547 8 1 97.56 116 TRP B N 1
ATOM 2510 C CA . TRP B 1 116 ? 3.799 14.82 7.422 1 97.56 116 TRP B CA 1
ATOM 2511 C C . TRP B 1 116 ? 4.895 14.07 8.172 1 97.56 116 TRP B C 1
ATOM 2513 O O . TRP B 1 116 ? 4.715 13.695 9.336 1 97.56 116 TRP B O 1
ATOM 2523 N N . LEU B 1 117 ? 5.98 13.82 7.527 1 96.31 117 LEU B N 1
ATOM 2524 C CA . LEU B 1 117 ? 7.297 13.398 7.988 1 96.31 117 LEU B CA 1
ATOM 2525 C C . LEU B 1 117 ? 8.398 14.117 7.219 1 96.31 117 LEU B C 1
ATOM 2527 O O . LEU B 1 117 ? 8.461 14.031 5.992 1 96.31 117 LEU B O 1
ATOM 2531 N N . VAL B 1 118 ? 9.203 14.891 7.922 1 96.56 118 VAL B N 1
ATOM 2532 C CA . VAL B 1 118 ? 10.266 15.664 7.281 1 96.56 118 VAL B CA 1
ATOM 2533 C C . VAL B 1 118 ? 11.625 15.219 7.812 1 96.56 118 VAL B C 1
ATOM 2535 O O . VAL B 1 118 ? 11.766 14.906 9 1 96.56 118 VAL B O 1
ATOM 2538 N N . HIS B 1 119 ? 12.586 15.234 6.965 1 96.25 119 HIS B N 1
ATOM 2539 C CA . HIS B 1 119 ? 13.953 14.922 7.348 1 96.25 119 HIS B CA 1
ATOM 2540 C C . HIS B 1 119 ? 14.383 15.719 8.578 1 96.25 119 HIS B C 1
ATOM 2542 O O . HIS B 1 119 ? 14.289 16.953 8.586 1 96.25 119 HIS B O 1
ATOM 2548 N N . PRO B 1 120 ? 14.93 15.008 9.547 1 94.31 120 PRO B N 1
ATOM 2549 C CA . PRO B 1 120 ? 15.211 15.695 10.805 1 94.31 120 PRO B CA 1
ATOM 2550 C C . PRO B 1 120 ? 16.25 16.812 10.648 1 94.31 120 PRO B C 1
ATOM 2552 O O . PRO B 1 120 ? 16.188 17.812 11.367 1 94.31 120 PRO B O 1
ATOM 2555 N N . ASP B 1 121 ? 17.141 16.703 9.75 1 95.88 121 ASP B N 1
ATOM 2556 C CA . ASP B 1 121 ? 18.156 17.734 9.523 1 95.88 121 ASP B CA 1
ATOM 2557 C C . ASP B 1 121 ? 17.547 18.984 8.906 1 95.88 121 ASP B C 1
ATOM 2559 O O . ASP B 1 121 ? 18.203 20.031 8.812 1 95.88 121 ASP B O 1
ATOM 2563 N N . ARG B 1 122 ? 16.312 18.906 8.539 1 96.12 122 ARG B N 1
ATOM 2564 C CA . ARG B 1 122 ? 15.656 20.031 7.875 1 96.12 122 ARG B CA 1
ATOM 2565 C C . ARG B 1 122 ? 14.516 20.594 8.719 1 96.12 122 ARG B C 1
ATOM 2567 O O . ARG B 1 122 ? 13.727 21.422 8.25 1 96.12 122 ARG B O 1
ATOM 2574 N N . TRP B 1 123 ? 14.43 20.125 9.945 1 94.44 123 TRP B N 1
ATOM 2575 C CA . TRP B 1 123 ? 13.422 20.641 10.867 1 94.44 123 TRP B CA 1
ATOM 2576 C C . TRP B 1 123 ? 13.664 22.109 11.164 1 94.44 123 TRP B C 1
ATOM 2578 O O . TRP B 1 123 ? 14.789 22.609 11.039 1 94.44 123 TRP B O 1
ATOM 2588 N N . GLY B 1 124 ? 12.578 22.812 11.461 1 95 124 GLY B N 1
ATOM 2589 C CA . GLY B 1 124 ? 12.695 24.188 11.883 1 95 124 GLY B CA 1
ATOM 2590 C C . GLY B 1 124 ? 12.867 25.156 10.727 1 95 124 GLY B C 1
ATOM 2591 O O . GLY B 1 124 ? 13.203 26.328 10.938 1 95 124 GLY B O 1
ATOM 2592 N N . ARG B 1 125 ? 12.641 24.656 9.531 1 96.81 125 ARG B N 1
ATOM 2593 C CA . ARG B 1 125 ? 12.844 25.5 8.352 1 96.81 125 ARG B CA 1
ATOM 2594 C C . ARG B 1 125 ? 11.523 25.766 7.637 1 96.81 125 ARG B C 1
ATOM 2596 O O . ARG B 1 125 ? 11.516 26.344 6.547 1 96.81 125 ARG B O 1
ATOM 2603 N N . GLY B 1 126 ? 10.453 25.312 8.125 1 98.06 126 GLY B N 1
ATOM 2604 C CA . GLY B 1 126 ? 9.125 25.625 7.621 1 98.06 126 GLY B CA 1
ATOM 2605 C C . GLY B 1 126 ? 8.695 24.719 6.484 1 98.06 126 GLY B C 1
ATOM 2606 O O . GLY B 1 126 ? 7.656 24.938 5.863 1 98.06 126 GLY B O 1
ATOM 2607 N N . TYR B 1 127 ? 9.43 23.656 6.18 1 98.44 127 TYR B N 1
ATOM 2608 C CA . TYR B 1 127 ? 9.109 22.781 5.059 1 98.44 127 TYR B CA 1
ATOM 2609 C C . TYR B 1 127 ? 7.809 22.031 5.305 1 98.44 127 TYR B C 1
ATOM 2611 O O . TYR B 1 127 ? 6.977 21.906 4.402 1 98.44 127 TYR B O 1
ATOM 2619 N N . ALA B 1 128 ? 7.621 21.516 6.516 1 98.44 128 ALA B N 1
ATOM 2620 C CA . ALA B 1 128 ? 6.375 20.812 6.836 1 98.44 128 ALA B CA 1
ATOM 2621 C C . ALA B 1 128 ? 5.172 21.734 6.676 1 98.44 128 ALA B C 1
ATOM 2623 O O . ALA B 1 128 ? 4.176 21.375 6.051 1 98.44 128 ALA B O 1
ATOM 2624 N N . THR B 1 129 ? 5.309 22.922 7.211 1 98.69 129 THR B N 1
ATOM 2625 C CA . THR B 1 129 ? 4.223 23.891 7.133 1 98.69 129 THR B CA 1
ATOM 2626 C C . THR B 1 129 ? 3.9 24.234 5.68 1 98.69 129 THR B C 1
ATOM 2628 O O . THR B 1 129 ? 2.736 24.219 5.273 1 98.69 129 THR B O 1
ATOM 2631 N N . GLU B 1 130 ? 4.957 24.547 4.895 1 98.81 130 GLU B N 1
ATOM 2632 C CA . GLU B 1 130 ? 4.801 24.906 3.486 1 98.81 130 GLU B CA 1
ATOM 2633 C C . GLU B 1 130 ? 4.109 23.797 2.707 1 98.81 130 GLU B C 1
ATOM 2635 O O . GLU B 1 130 ? 3.139 24.047 1.987 1 98.81 130 GLU B O 1
ATOM 2640 N N . ALA B 1 131 ? 4.527 22.594 2.875 1 98.88 131 ALA B N 1
ATOM 2641 C CA . ALA B 1 13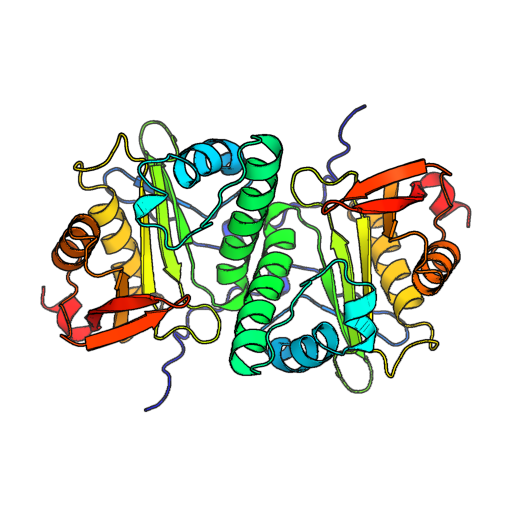1 ? 3.98 21.453 2.146 1 98.88 131 ALA B CA 1
ATOM 2642 C C . ALA B 1 131 ? 2.566 21.125 2.619 1 98.88 131 ALA B C 1
ATOM 2644 O O . ALA B 1 131 ? 1.683 20.844 1.805 1 98.88 131 ALA B O 1
ATOM 2645 N N . ALA B 1 132 ? 2.35 21.141 3.951 1 98.81 132 ALA B N 1
ATOM 2646 C CA . ALA B 1 132 ? 1.036 20.812 4.504 1 98.81 132 ALA B CA 1
ATOM 2647 C C . ALA B 1 132 ? -0.009 21.828 4.066 1 98.81 132 ALA B C 1
ATOM 2649 O O . ALA B 1 132 ? -1.151 21.469 3.77 1 98.81 132 ALA B O 1
ATOM 2650 N N . ARG B 1 133 ? 0.372 23.062 4.016 1 98.56 133 ARG B N 1
ATOM 2651 C CA . ARG B 1 133 ? -0.549 24.078 3.545 1 98.56 133 ARG B CA 1
ATOM 2652 C C . ARG B 1 133 ? -0.956 23.828 2.096 1 98.56 133 ARG B C 1
ATOM 2654 O O . ARG B 1 133 ? -2.123 23.984 1.737 1 98.56 133 ARG B O 1
ATOM 2661 N N . ALA B 1 134 ? 0.025 23.5 1.285 1 98.75 134 ALA B N 1
ATOM 2662 C CA . ALA B 1 134 ? -0.265 23.203 -0.113 1 98.75 134 ALA B CA 1
ATOM 2663 C C . ALA B 1 134 ? -1.223 22.016 -0.225 1 98.75 134 ALA B C 1
ATOM 2665 O O . ALA B 1 134 ? -2.146 22.031 -1.041 1 98.75 134 ALA B O 1
ATOM 2666 N N . ALA B 1 135 ? -1.031 20.969 0.59 1 98.81 135 ALA B N 1
ATOM 2667 C CA . ALA B 1 135 ? -1.896 19.781 0.58 1 98.81 135 ALA B CA 1
ATOM 2668 C C . ALA B 1 135 ? -3.312 20.141 1.021 1 98.81 135 ALA B C 1
ATOM 2670 O O . ALA B 1 135 ? -4.289 19.703 0.414 1 98.81 135 ALA B O 1
ATOM 2671 N N . VAL B 1 136 ? -3.404 20.922 2.074 1 98.69 136 VAL B N 1
ATOM 2672 C CA . VAL B 1 136 ? -4.699 21.328 2.605 1 98.69 136 VAL B CA 1
ATOM 2673 C C . VAL B 1 136 ? -5.438 22.172 1.572 1 98.69 136 VAL B C 1
ATOM 2675 O O . VAL B 1 136 ? -6.625 21.953 1.312 1 98.69 136 VAL B O 1
ATOM 2678 N N . GLU B 1 137 ? -4.711 23.125 0.979 1 98.19 137 GLU B N 1
ATOM 2679 C CA . GLU B 1 137 ? -5.309 23.953 -0.062 1 98.19 137 GLU B CA 1
ATOM 2680 C C . GLU B 1 137 ? -5.824 23.094 -1.219 1 98.19 137 GLU B C 1
ATOM 2682 O O . GLU B 1 137 ? -6.949 23.297 -1.684 1 98.19 137 GLU B O 1
ATOM 2687 N N . TRP B 1 138 ? -5.027 22.203 -1.662 1 98.12 138 TRP B N 1
ATOM 2688 C CA . TRP B 1 138 ? -5.43 21.297 -2.74 1 98.12 138 TRP B CA 1
ATOM 2689 C C . TRP B 1 138 ? -6.66 20.484 -2.348 1 98.12 138 TRP B C 1
ATOM 2691 O O . TRP B 1 138 ? -7.57 20.297 -3.158 1 98.12 138 TRP B O 1
ATOM 2701 N N . GLY B 1 139 ? -6.695 19.984 -1.087 1 98.19 139 GLY B N 1
ATOM 2702 C CA . GLY B 1 139 ? -7.84 19.234 -0.584 1 98.19 139 GLY B CA 1
ATOM 2703 C C . GLY B 1 139 ? -9.133 20.031 -0.615 1 98.19 139 GLY B C 1
ATOM 2704 O O . GLY B 1 139 ? -10.18 19.516 -1.011 1 98.19 139 GLY B O 1
ATOM 2705 N N . PHE B 1 140 ? -9.023 21.234 -0.244 1 97.75 140 PHE B N 1
ATOM 2706 C CA . PHE B 1 140 ? -10.219 22.078 -0.187 1 97.75 140 PHE B CA 1
ATOM 2707 C C . PHE B 1 140 ? -10.625 22.531 -1.582 1 97.75 140 PHE B C 1
ATOM 2709 O O . PHE B 1 140 ? -11.797 22.453 -1.951 1 97.75 140 PHE B O 1
ATOM 2716 N N . THR B 1 141 ? -9.734 22.953 -2.424 1 96.5 141 THR B N 1
ATOM 2717 C CA . THR B 1 141 ? -10.07 23.641 -3.664 1 96.5 141 THR B CA 1
ATOM 2718 C C . THR B 1 141 ? -10.242 22.641 -4.809 1 96.5 141 THR B C 1
ATOM 2720 O O . THR B 1 141 ? -11.07 22.859 -5.703 1 96.5 141 THR B O 1
ATOM 2723 N N . THR B 1 142 ? -9.477 21.641 -4.789 1 95.69 142 THR B N 1
ATOM 2724 C CA . THR B 1 142 ? -9.508 20.688 -5.895 1 95.69 142 THR B CA 1
ATOM 2725 C C . THR B 1 142 ? -10.43 19.516 -5.57 1 95.69 142 THR B C 1
ATOM 2727 O O . THR B 1 142 ? -11.258 19.125 -6.391 1 95.69 142 THR B O 1
ATOM 2730 N N . LEU B 1 143 ? -10.344 19 -4.352 1 95.69 143 LEU B N 1
ATOM 2731 C CA . LEU B 1 143 ? -11.148 17.844 -3.977 1 95.69 143 LEU B CA 1
ATOM 2732 C C . LEU B 1 143 ? -12.508 18.281 -3.441 1 95.69 143 LEU B C 1
ATOM 2734 O O . LEU B 1 143 ? -13.43 17.469 -3.346 1 95.69 143 LEU B O 1
ATOM 2738 N N . GLY B 1 144 ? -12.547 19.484 -3.033 1 96.62 144 GLY B N 1
ATOM 2739 C CA . GLY B 1 144 ? -13.805 19.984 -2.502 1 96.62 144 GLY B CA 1
ATOM 2740 C C . GLY B 1 144 ? -14.125 19.453 -1.122 1 96.62 144 GLY B C 1
ATOM 2741 O O . GLY B 1 144 ? -15.297 19.234 -0.793 1 96.62 144 GLY B O 1
ATOM 2742 N N . LEU B 1 145 ? -13.133 19.266 -0.306 1 97.75 145 LEU B N 1
ATOM 2743 C CA . LEU B 1 145 ? -13.352 18.75 1.042 1 97.75 145 LEU B CA 1
ATOM 2744 C C . LEU B 1 145 ? -13.984 19.812 1.935 1 97.75 145 LEU B C 1
ATOM 2746 O O . LEU B 1 145 ? -13.734 21.016 1.751 1 97.75 145 LEU B O 1
ATOM 2750 N N . ASP B 1 146 ? -14.734 19.375 2.918 1 97.62 146 ASP B N 1
ATOM 2751 C CA . ASP B 1 146 ? -15.383 20.297 3.848 1 97.62 146 ASP B CA 1
ATOM 2752 C C . ASP B 1 146 ? -14.547 20.469 5.113 1 97.62 146 ASP B C 1
ATOM 2754 O O . ASP B 1 146 ? -14.664 21.484 5.801 1 97.62 146 ASP B O 1
ATOM 2758 N N . ARG B 1 147 ? -13.75 19.422 5.406 1 98.62 147 ARG B N 1
ATOM 2759 C CA . ARG B 1 147 ? -13 19.406 6.66 1 98.62 147 ARG B CA 1
ATOM 2760 C C . ARG B 1 147 ? -11.742 18.562 6.527 1 98.62 147 ARG B C 1
ATOM 2762 O O . ARG B 1 147 ? -11.75 17.516 5.863 1 98.62 147 ARG B O 1
ATOM 2769 N N . ILE B 1 148 ? -10.703 19 7.066 1 98.88 148 ILE B N 1
ATOM 2770 C CA . ILE B 1 148 ? -9.445 18.266 7.16 1 98.88 148 ILE B CA 1
ATOM 2771 C C . ILE B 1 148 ? -8.969 18.25 8.609 1 98.88 148 ILE B C 1
ATOM 2773 O O . ILE B 1 148 ? -9.055 19.266 9.312 1 98.88 148 ILE B O 1
ATOM 2777 N N . ILE B 1 149 ? -8.5 17.078 9.039 1 98.88 149 ILE B N 1
ATOM 2778 C CA . ILE B 1 149 ? -8.016 16.938 10.406 1 98.88 149 ILE B CA 1
ATOM 2779 C C . ILE B 1 149 ? -6.527 16.609 10.406 1 98.88 149 ILE B C 1
ATOM 2781 O O . ILE B 1 149 ? -5.938 16.391 9.344 1 98.88 149 ILE B O 1
ATOM 2785 N N . SER B 1 150 ? -5.949 16.625 11.539 1 98.5 150 SER B N 1
ATOM 2786 C CA . SER B 1 150 ? -4.633 16.078 11.844 1 98.5 150 SER B CA 1
ATOM 2787 C C . SER B 1 150 ? -4.559 15.594 13.289 1 98.5 150 SER B C 1
ATOM 2789 O O . SER B 1 150 ? -5.184 16.172 14.18 1 98.5 150 SER B O 1
ATOM 2791 N N . VAL B 1 151 ? -3.844 14.516 13.461 1 97 151 VAL B N 1
ATOM 2792 C CA . VAL B 1 151 ? -3.725 13.961 14.805 1 97 151 VAL B CA 1
ATOM 2793 C C . VAL B 1 151 ? -2.256 13.703 15.125 1 97 151 VAL B C 1
ATOM 2795 O O . VAL B 1 151 ? -1.444 13.477 14.227 1 97 151 VAL B O 1
ATOM 2798 N N . THR B 1 152 ? -1.906 13.758 16.359 1 94.94 152 THR B N 1
ATOM 2799 C CA . THR B 1 152 ? -0.583 13.406 16.859 1 94.94 152 THR B CA 1
ATOM 2800 C C . THR B 1 152 ? -0.636 13.086 18.344 1 94.94 152 THR B C 1
ATOM 2802 O O . THR B 1 152 ? -1.627 13.383 19.016 1 94.94 152 THR B O 1
ATOM 2805 N N . VAL B 1 153 ? 0.358 12.422 18.828 1 92.31 153 VAL B N 1
ATOM 2806 C CA . VAL B 1 153 ? 0.439 12.172 20.25 1 92.31 153 VAL B CA 1
ATOM 2807 C C . VAL B 1 153 ? 0.578 13.492 21.016 1 92.31 153 VAL B C 1
ATOM 2809 O O . VAL B 1 153 ? 1.179 14.438 20.5 1 92.31 153 VAL B O 1
ATOM 2812 N N . PRO B 1 154 ? 0.116 13.555 22.25 1 92.69 154 PRO B N 1
ATOM 2813 C CA . PRO B 1 154 ? 0.037 14.82 22.984 1 92.69 154 PRO B CA 1
ATOM 2814 C C . PRO B 1 154 ? 1.403 15.469 23.188 1 92.69 154 PRO B C 1
ATOM 2816 O O . PRO B 1 154 ? 1.505 16.703 23.234 1 92.69 154 PRO B O 1
ATOM 2819 N N . HIS B 1 155 ? 2.443 14.727 23.25 1 91.06 155 HIS B N 1
ATOM 2820 C CA . HIS B 1 155 ? 3.748 15.281 23.594 1 91.06 155 HIS B CA 1
ATOM 2821 C C . HIS B 1 155 ? 4.508 15.727 22.359 1 91.06 155 HIS B C 1
ATOM 2823 O O . HIS B 1 155 ? 5.598 16.297 22.453 1 91.06 155 HIS B O 1
ATOM 2829 N N . ASN B 1 156 ? 3.947 15.523 21.188 1 92.75 156 ASN B N 1
ATOM 2830 C CA . ASN B 1 156 ? 4.566 16 19.953 1 92.75 156 ASN B CA 1
ATOM 2831 C C . ASN B 1 156 ? 4.219 17.453 19.672 1 92.75 156 ASN B C 1
ATOM 2833 O O . ASN B 1 156 ? 3.512 17.75 18.703 1 92.75 156 ASN B O 1
ATOM 2837 N N . THR B 1 157 ? 4.84 18.328 20.453 1 93.81 157 THR B N 1
ATOM 2838 C CA . THR B 1 157 ? 4.516 19.75 20.406 1 93.81 157 THR B CA 1
ATOM 2839 C C . THR B 1 157 ? 4.977 20.359 19.094 1 93.81 157 THR B C 1
ATOM 2841 O O . THR B 1 157 ? 4.363 21.312 18.594 1 93.81 157 THR B O 1
ATOM 2844 N N . ARG B 1 158 ? 6.027 19.844 18.547 1 93.5 158 ARG B N 1
ATOM 2845 C CA . ARG B 1 158 ? 6.527 20.344 17.266 1 93.5 158 ARG B CA 1
ATOM 2846 C C . ARG B 1 158 ? 5.488 20.156 16.172 1 93.5 158 ARG B C 1
ATOM 2848 O O . ARG B 1 158 ? 5.23 21.078 15.391 1 93.5 158 ARG B O 1
ATOM 2855 N N . SER B 1 159 ? 4.879 18.984 16.078 1 96.19 159 SER B N 1
ATOM 2856 C CA . SER B 1 159 ? 3.844 18.734 15.078 1 96.19 159 SER B CA 1
ATOM 2857 C C . SER B 1 159 ? 2.607 19.594 15.336 1 96.19 159 SER B C 1
ATOM 2859 O O . SER B 1 159 ? 1.982 20.094 14.391 1 96.19 159 SER B O 1
ATOM 2861 N N . GLN B 1 160 ? 2.309 19.797 16.578 1 97.31 160 GLN B N 1
ATOM 2862 C CA . GLN B 1 160 ? 1.164 20.625 16.938 1 97.31 160 GLN B CA 1
ATOM 2863 C C . GLN B 1 160 ? 1.373 22.078 16.469 1 97.31 160 GLN B C 1
ATOM 2865 O O . GLN B 1 160 ? 0.432 22.719 16.016 1 97.31 160 GLN B O 1
ATOM 2870 N N . GLN B 1 161 ? 2.574 22.531 16.609 1 98 161 GLN B N 1
ATOM 2871 C CA . GLN B 1 161 ? 2.885 23.875 16.141 1 98 161 GLN B CA 1
ATOM 2872 C C . GLN B 1 161 ? 2.691 23.984 14.625 1 98 161 GLN B C 1
ATOM 2874 O O . GLN B 1 161 ? 2.164 24.984 14.133 1 98 161 GLN B O 1
ATOM 2879 N N . VAL B 1 162 ? 3.125 23 13.867 1 98.31 162 VAL B N 1
ATOM 2880 C CA . VAL B 1 162 ? 2.896 22.969 12.43 1 98.31 162 VAL B CA 1
ATOM 2881 C C . VAL B 1 162 ? 1.397 23 12.141 1 98.31 162 VAL B C 1
ATOM 2883 O O . VAL B 1 162 ? 0.943 23.75 11.273 1 98.31 162 VAL B O 1
ATOM 2886 N N . MET B 1 163 ? 0.596 22.203 12.883 1 98.56 163 MET B N 1
ATOM 2887 C CA . MET B 1 163 ? -0.853 22.172 12.703 1 98.56 163 MET B CA 1
ATOM 2888 C C . MET B 1 163 ? -1.443 23.578 12.82 1 98.56 163 MET B C 1
ATOM 2890 O O . MET B 1 163 ? -2.238 24 11.977 1 98.56 163 MET B O 1
ATOM 2894 N N . ARG B 1 164 ? -1.026 24.25 13.852 1 98.25 164 ARG B N 1
ATOM 2895 C CA . ARG B 1 164 ? -1.524 25.609 14.078 1 98.25 164 ARG B CA 1
ATOM 2896 C C . ARG B 1 164 ? -1.089 26.547 12.961 1 98.25 164 ARG B C 1
ATOM 2898 O O . ARG B 1 164 ? -1.886 27.344 12.469 1 98.25 164 ARG B O 1
ATOM 2905 N N . LYS B 1 165 ? 0.17 26.469 12.531 1 98.19 165 LYS B N 1
ATOM 2906 C CA . LYS B 1 165 ? 0.693 27.312 11.477 1 98.19 165 LYS B CA 1
ATOM 2907 C C . LYS B 1 165 ? -0.02 27.062 10.148 1 98.19 165 LYS B C 1
ATOM 2909 O O . LYS B 1 165 ? -0.176 27.969 9.328 1 98.19 165 LYS B O 1
ATOM 2914 N N . VAL B 1 166 ? -0.439 25.844 9.891 1 98.12 166 VAL B N 1
ATOM 2915 C CA . VAL B 1 166 ? -1.152 25.469 8.68 1 98.12 166 VAL B CA 1
ATOM 2916 C C . VAL B 1 166 ? -2.57 26.031 8.711 1 98.12 166 VAL B C 1
ATOM 2918 O O . VAL B 1 166 ? -3.166 26.297 7.664 1 98.12 166 VAL B O 1
ATOM 2921 N N . GLY B 1 167 ? -3.09 26.203 9.883 1 97.94 167 GLY B N 1
ATOM 2922 C CA . GLY B 1 167 ? -4.414 26.781 10.008 1 97.94 167 GLY B CA 1
ATOM 2923 C C . GLY B 1 167 ? -5.398 25.891 10.734 1 97.94 167 GLY B C 1
ATOM 2924 O O . GLY B 1 167 ? -6.594 26.172 10.781 1 97.94 167 GLY B O 1
ATOM 2925 N N . LEU B 1 168 ? -4.949 24.797 11.289 1 98.75 168 LEU B N 1
ATOM 2926 C CA . LEU B 1 168 ? -5.828 23.922 12.062 1 98.75 168 LEU B CA 1
ATOM 2927 C C . LEU B 1 168 ? -5.953 24.406 13.5 1 98.75 168 LEU B C 1
ATOM 2929 O O . LEU B 1 168 ? -5.055 25.094 14.008 1 98.75 168 LEU B O 1
ATOM 2933 N N . THR B 1 169 ? -7.059 24.031 14.117 1 98.44 169 THR B N 1
ATOM 2934 C CA . THR B 1 169 ? -7.312 24.406 15.5 1 98.44 169 THR B CA 1
ATOM 2935 C C . THR B 1 169 ? -7.5 23.172 16.375 1 98.44 169 THR B C 1
ATOM 2937 O O . THR B 1 169 ? -8.133 22.203 15.953 1 98.44 169 THR B O 1
ATOM 2940 N N . ASP B 1 170 ? -6.965 23.25 17.562 1 98.56 170 ASP B N 1
ATOM 2941 C CA . ASP B 1 170 ? -7.172 22.203 18.547 1 98.56 170 ASP B CA 1
ATOM 2942 C C . ASP B 1 170 ? -8.648 22.062 18.906 1 98.56 170 ASP B C 1
ATOM 2944 O O . ASP B 1 170 ? -9.266 23.016 19.391 1 98.56 170 ASP B O 1
ATOM 2948 N N . THR B 1 171 ? -9.172 20.891 18.688 1 98.5 171 THR B N 1
ATOM 2949 C CA . THR B 1 171 ? -10.594 20.688 18.922 1 98.5 171 THR B CA 1
ATOM 2950 C C . THR B 1 171 ? -10.867 20.469 20.406 1 98.5 171 THR B C 1
ATOM 2952 O O . THR B 1 171 ? -12.016 20.531 20.859 1 98.5 171 THR B O 1
ATOM 2955 N N . GLY B 1 172 ? -9.852 20.141 21.109 1 98.12 172 GLY B N 1
ATOM 2956 C CA . GLY B 1 172 ? -9.992 19.812 22.516 1 98.12 172 GLY B CA 1
ATOM 2957 C C . GLY B 1 172 ? -10.422 18.375 22.766 1 98.12 172 GLY B C 1
ATOM 2958 O O . GLY B 1 172 ? -10.742 18 23.891 1 98.12 172 GLY B O 1
ATOM 2959 N N . THR B 1 173 ? -10.422 17.594 21.703 1 97.81 173 THR B N 1
ATOM 2960 C CA . THR B 1 173 ? -10.805 16.188 21.812 1 97.81 173 THR B CA 1
ATOM 2961 C C . THR B 1 173 ? -9.641 15.281 21.438 1 97.81 173 THR B C 1
ATOM 2963 O O . THR B 1 173 ? -8.641 15.742 20.875 1 97.81 173 THR B O 1
ATOM 2966 N N . THR B 1 174 ? -9.75 14.07 21.891 1 97 174 THR B N 1
ATOM 2967 C CA . THR B 1 174 ? -8.766 13.062 21.516 1 97 174 THR B CA 1
ATOM 2968 C C . THR B 1 174 ? -9.43 11.914 20.75 1 97 174 THR B C 1
ATOM 2970 O O . THR B 1 174 ? -10.648 11.75 20.812 1 97 174 THR B O 1
ATOM 2973 N N . VAL B 1 175 ? -8.672 11.273 19.953 1 96.12 175 VAL B N 1
ATOM 2974 C CA . VAL B 1 175 ? -9.094 10.07 19.25 1 96.12 175 VAL B CA 1
ATOM 2975 C C . VAL B 1 175 ? -8.055 8.969 19.453 1 96.12 175 VAL B C 1
ATOM 2977 O O . VAL B 1 175 ? -6.887 9.25 19.719 1 96.12 175 VAL B O 1
ATOM 2980 N N . GLU B 1 176 ? -8.555 7.77 19.375 1 91.94 176 GLU B N 1
ATOM 2981 C CA . GLU B 1 176 ? -7.633 6.637 19.422 1 91.94 176 GLU B CA 1
ATOM 2982 C C . GLU B 1 176 ? -7.223 6.199 18.016 1 91.94 176 GLU B C 1
ATOM 2984 O O . GLU B 1 176 ? -8.07 5.84 17.203 1 91.94 176 GLU B O 1
ATOM 2989 N N . VAL B 1 177 ? -5.973 6.266 17.766 1 86.81 177 VAL B N 1
ATOM 2990 C CA . VAL B 1 177 ? -5.395 5.82 16.5 1 86.81 177 VAL B CA 1
ATOM 2991 C C . VAL B 1 177 ? -4.152 4.973 16.766 1 86.81 177 VAL B C 1
ATOM 2993 O O . VAL B 1 177 ? -3.258 5.387 17.516 1 86.81 177 VAL B O 1
ATOM 2996 N N . GLY B 1 178 ? -4.121 3.783 16.156 1 77.88 178 GLY B N 1
ATOM 2997 C CA . GLY B 1 178 ? -2.975 2.906 16.344 1 77.88 178 GLY B CA 1
ATOM 2998 C C . GLY B 1 178 ? -2.768 2.484 17.781 1 77.88 178 GLY B C 1
ATOM 2999 O O . GLY B 1 178 ? -1.631 2.32 18.234 1 77.88 178 GLY B O 1
ATOM 3000 N N . GLY B 1 179 ? -3.744 2.488 18.531 1 80.75 179 GLY B N 1
ATOM 3001 C CA . GLY B 1 179 ? -3.662 2.074 19.922 1 80.75 179 GLY B CA 1
ATOM 3002 C C . GLY B 1 179 ? -3.227 3.189 20.859 1 80.75 179 GLY B C 1
ATOM 3003 O O . GLY B 1 179 ? -2.928 2.947 22.031 1 80.75 179 GLY B O 1
ATOM 3004 N N . HIS B 1 180 ? -3.109 4.371 20.359 1 85.88 180 HIS B N 1
ATOM 3005 C CA . HIS B 1 180 ? -2.686 5.516 21.156 1 85.88 180 HIS B CA 1
ATOM 3006 C C . HIS B 1 180 ? -3.725 6.633 21.109 1 85.88 180 HIS B C 1
ATOM 3008 O O . HIS B 1 180 ? -4.359 6.855 20.078 1 85.88 180 HIS B O 1
ATOM 3014 N N . GLU B 1 181 ? -3.771 7.254 22.219 1 92.81 181 GLU B N 1
ATOM 3015 C CA . GLU B 1 181 ? -4.582 8.469 22.266 1 92.81 181 GLU B CA 1
ATOM 3016 C C . GLU B 1 181 ? -3.859 9.633 21.609 1 92.81 181 GLU B C 1
ATOM 3018 O O . GLU B 1 181 ? -2.701 9.914 21.938 1 92.81 181 GLU B O 1
ATOM 3023 N N . GLN B 1 182 ? -4.535 10.289 20.703 1 95.81 182 GLN B N 1
ATOM 3024 C CA . GLN B 1 182 ? -3.943 11.406 19.984 1 95.81 182 GLN B CA 1
ATOM 3025 C C . GLN B 1 182 ? -4.828 12.648 20.062 1 95.81 182 GLN B C 1
ATOM 3027 O O . GLN B 1 182 ? -6.055 12.547 20.094 1 95.81 182 GLN B O 1
ATOM 3032 N N . VAL B 1 183 ? -4.184 13.773 20.188 1 96.94 183 VAL B N 1
ATOM 3033 C CA . VAL B 1 183 ? -4.926 15.023 20.141 1 96.94 183 VAL B CA 1
ATOM 3034 C C . VAL B 1 183 ? -5.395 15.297 18.703 1 96.94 183 VAL B C 1
ATOM 3036 O O . VAL B 1 183 ? -4.699 14.953 17.75 1 96.94 183 VAL B O 1
ATOM 3039 N N . LEU B 1 184 ? -6.57 15.875 18.594 1 98.44 184 LEU B N 1
ATOM 3040 C CA . LEU B 1 184 ? -7.203 16.094 17.297 1 98.44 184 LEU B CA 1
ATOM 3041 C C . LEU B 1 184 ? -7.254 17.578 16.969 1 98.44 184 LEU B C 1
ATOM 3043 O O . LEU B 1 184 ? -7.777 18.375 17.75 1 98.44 184 LEU B O 1
ATOM 3047 N N . PHE B 1 185 ? -6.625 17.969 15.867 1 98.81 185 PHE B N 1
ATOM 3048 C CA . PHE B 1 185 ? -6.742 19.281 15.266 1 98.81 185 PHE B CA 1
ATOM 3049 C C . PHE B 1 185 ? -7.598 19.234 14 1 98.81 185 PHE B C 1
ATOM 3051 O O . PHE B 1 185 ? -7.664 18.188 13.336 1 98.81 185 PHE B O 1
ATOM 3058 N N . ALA B 1 186 ? -8.281 20.375 13.703 1 98.88 186 ALA B N 1
ATOM 3059 C CA . ALA B 1 186 ? -9.141 20.359 12.516 1 98.88 186 ALA B CA 1
ATOM 3060 C C . ALA B 1 186 ? -9.281 21.766 11.93 1 98.88 186 ALA B C 1
ATOM 3062 O O . ALA B 1 186 ? -9.016 22.766 12.617 1 98.88 186 ALA B O 1
ATOM 3063 N N . VAL B 1 187 ? -9.656 21.859 10.656 1 98.75 187 VAL B N 1
ATOM 3064 C CA . VAL B 1 187 ? -10.023 23.109 9.969 1 98.75 187 VAL B CA 1
ATOM 3065 C C . VAL B 1 187 ? -11.086 22.812 8.914 1 98.75 187 VAL B C 1
ATOM 3067 O O . VAL B 1 187 ? -11.023 21.797 8.219 1 98.75 187 VAL B O 1
ATOM 3070 N N . THR B 1 188 ? -12.102 23.656 8.875 1 98.31 188 THR B N 1
ATOM 3071 C CA . THR B 1 188 ? -13.109 23.562 7.828 1 98.31 188 THR B CA 1
ATOM 3072 C C . THR B 1 188 ? -12.734 24.422 6.629 1 98.31 188 THR B C 1
ATOM 3074 O O . THR B 1 188 ? -11.906 25.328 6.746 1 98.31 188 THR B O 1
ATOM 3077 N N . HIS B 1 189 ? -13.328 24.047 5.547 1 97.5 189 HIS B N 1
ATOM 3078 C CA . HIS B 1 189 ? -13.102 24.875 4.363 1 97.5 189 HIS B CA 1
ATOM 3079 C C . HIS B 1 189 ? -13.484 26.328 4.621 1 97.5 189 HIS B C 1
ATOM 3081 O O . HIS B 1 189 ? -12.781 27.234 4.191 1 97.5 189 HIS B O 1
ATOM 3087 N N . GLN B 1 190 ? -14.516 26.547 5.324 1 95.88 190 GLN B N 1
ATOM 3088 C CA . GLN B 1 190 ? -14.969 27.891 5.664 1 95.88 190 GLN B CA 1
ATOM 3089 C C . GLN B 1 190 ? -13.938 28.625 6.508 1 95.88 190 GLN B C 1
ATOM 3091 O O . GLN B 1 190 ? -13.602 29.781 6.223 1 95.88 190 GLN B O 1
ATOM 3096 N N . GLU B 1 191 ? -13.453 27.969 7.473 1 95.69 191 GLU B N 1
ATOM 3097 C CA . GLU B 1 191 ? -12.445 28.562 8.344 1 95.69 191 GLU B CA 1
ATOM 3098 C C . GLU B 1 191 ? -11.164 28.875 7.57 1 95.69 191 GLU B C 1
ATOM 3100 O O . GLU B 1 191 ? -10.516 29.891 7.809 1 95.69 191 GLU B O 1
ATOM 3105 N N . TRP B 1 192 ? -10.844 27.984 6.66 1 93.81 192 TRP B N 1
ATOM 3106 C CA . TRP B 1 192 ? -9.617 28.094 5.875 1 93.81 192 TRP B CA 1
ATOM 3107 C C . TRP B 1 192 ? -9.688 29.281 4.926 1 93.81 192 TRP B C 1
ATOM 3109 O O . TRP B 1 192 ? -8.688 29.984 4.734 1 93.81 192 TRP B O 1
ATOM 3119 N N . SER B 1 193 ? -10.734 29.547 4.395 1 90 193 SER B N 1
ATOM 3120 C CA . SER B 1 193 ? -10.93 30.594 3.393 1 90 193 SER B CA 1
ATOM 3121 C C . SER B 1 193 ? -10.953 31.984 4.035 1 90 193 SER B C 1
ATOM 3123 O O . SER B 1 193 ? -10.766 33 3.352 1 90 193 SER B O 1
ATOM 3125 N N . THR B 1 194 ? -11.172 32.031 5.316 1 87.62 194 THR B N 1
ATOM 3126 C CA . THR B 1 194 ? -11.234 33.312 6.004 1 87.62 194 THR B CA 1
ATOM 3127 C C . THR B 1 194 ? -9.875 33.719 6.574 1 87.62 194 THR B C 1
ATOM 3129 O O . THR B 1 194 ? -9.688 34.812 7.062 1 87.62 194 THR B O 1
ATOM 3132 N N . ARG B 1 195 ? -8.938 32.906 6.418 1 75.75 195 ARG B N 1
ATOM 3133 C CA . ARG B 1 195 ? -7.598 33.156 6.926 1 75.75 195 ARG B CA 1
ATOM 3134 C C . ARG B 1 195 ? -6.719 33.812 5.859 1 75.75 195 ARG B C 1
ATOM 3136 O O . ARG B 1 195 ? -6.898 33.562 4.664 1 75.75 195 ARG B O 1
#

InterPro domains:
  IPR000182 GNAT domain [PF13302] (24-168)
  IPR000182 GNAT domain [PS51186] (25-190)
  IPR016181 Acyl-CoA N-acyltransferase [SSF55729] (17-174)
  IPR051531 N-acetyltransferase [PTHR43792] (18-192)

Organism: NCBI:txid1608957

pLDDT: mean 90.04, std 16.41, range [25.8, 98.88]

Radius of gyration: 21.62 Å; Cα contacts (8 Å, |Δi|>4): 742; chains: 2; bounding box: 47×62×49 Å

Nearest PDB structures (foldseek):
  2fsr-assembly1_A  TM=9.117E-01  e=1.146E-13  Agrobacterium fabrum str. C58
  3fbu-assembly2_A  TM=8.288E-01  e=1.721E-12  Bacillus anthracis str. Sterne
  3fbu-assembly2_B-2  TM=8.271E-01  e=1.294E-11  Bacillus anthracis str. Sterne
  3igr-assembly1_A  TM=7.641E-01  e=1.031E-10  Aliivibrio fischeri ES114
  6c37-assembly1_A  TM=7.901E-01  e=1.165E-08  Mycolicibacterium smegmatis MC2 155

Foldseek 3Di:
DPPPDPVPVPPPLCVLDPWDDDPFKIWAQDDPVCQLVQLCQCPPPVNVVWPLDDPDDDPDSVVSSVVSVVVSVVQSVCSVVPVWGKTQIAGPPPRHTFWIWAWDDDPPRPDTETDIGGRPVCPPVCSRLRVSLRRVVCCCPVVVFFKYKHKTAPVPVSVVVSCVSSPWDFPVDWDDDSNGIITMTMDGSVSNVVD/DPPPDPVPVDPPLCVLDPWDDDPFKIWAQDDPVCQLVQLCQCPPPVNVVWPLDDPDDDPDSVVSSVVSVVVSVVQSVCSVVPVWGKTQIAGPPPRHTFWIWAWDDDPPRPDTETDIGGRPVCPPVCSRLRVSLRRVVCCCPVVVDFKYKHKTAPVPVSVVVSCVSSPWDFPVDWDDDSNGIITMTMDGSVSNVVD

Solvent-accessible surface area (backbone atoms only — not comparable to full-atom values): 21305 Å² total; per-residue (Å²): 132,82,79,76,66,52,73,30,77,57,38,65,53,73,63,56,42,74,74,48,74,58,98,61,35,34,30,30,58,66,51,77,89,47,47,69,63,47,32,56,42,64,67,31,74,82,46,49,75,69,42,84,53,69,90,70,67,68,83,48,67,68,56,38,45,28,54,40,39,49,50,48,18,24,36,45,5,33,14,55,69,65,42,47,32,48,22,33,29,20,34,57,86,80,61,47,76,41,39,36,34,19,38,46,63,62,58,89,49,96,48,47,20,53,49,74,48,64,32,75,93,54,61,94,67,54,56,65,37,56,49,44,36,54,40,52,49,45,38,36,72,68,26,56,35,62,57,42,29,32,72,44,50,76,83,46,54,70,61,50,50,37,41,45,73,53,58,31,40,79,68,84,46,69,45,80,56,95,89,34,70,18,40,35,29,35,36,37,42,70,60,56,69,72,103,132,82,77,78,67,52,72,30,78,56,38,66,54,75,62,57,41,75,73,47,75,57,97,60,35,33,30,30,58,65,49,75,88,45,45,68,64,48,32,56,42,63,68,30,73,85,45,48,75,69,42,86,54,68,90,69,67,69,83,49,65,69,55,37,45,29,54,42,40,49,50,49,18,24,36,45,4,33,14,55,68,67,41,47,31,47,22,33,29,22,33,57,87,80,60,47,76,41,37,36,33,20,40,46,64,61,59,88,50,96,50,48,20,53,50,75,47,64,32,76,94,54,61,94,66,55,56,66,36,56,48,45,35,53,40,52,49,44,38,36,73,67,26,56,35,62,56,41,30,32,70,44,51,77,84,46,55,69,60,51,50,38,41,44,74,53,59,32,40,78,68,84,45,69,45,79,55,96,90,35,69,18,39,34,30,35,36,36,42,70,62,55,72,73,102

Sequence (390 aa):
MHEERATGVAPDHHLIAPTLRTDRLRMVAFDERHLEAFTRIQYDPRVAEWYGGLPDPPHEWSTQLEQTWRVMAMFAGHWVLRGFGQWAVEDAETGDLLGRVGLWQPEGWPGIEVGWLVHPDRWGRGYATEAARAAVEWGFTTLGLDRIISVTVPHNTRSQQVMRKVGLTDTGTTVEVGGHEQVLFAVTHQEWSTRMHEERATGVAPDHHLIAPTLRTDRLRMVAFDERHLEAFTRIQYDPRVAEWYGGLPDPPHEWSTQLEQTWRVMAMFAGHWVLRGFGQWAVEDAETGDLLGRVGLWQPEGWPGIEVGWLVHPDRWGRGYATEAARAAVEWGFTTLGLDRIISVTVPHNTRSQQVMRKVGLTDTGTTVEVGGHEQVLFAVTHQEWSTR

Secondary structure (DSSP, 8-state):
------------GGGTS--EE-SSEEEE---GGGHHHHHHHHT-HHHHTTSS--SS---SHHHHHHHHHHHHHHHHHHHHHHS--EEEEEETTT--EEEEEEEE--TT-SSPEEEEEE-GGGTTSSHHHHHHHHHHHHHHHTS--SEEEEEE-TT-HHHHHHHHHHT-EEEEEEEEETTEEEEEEEEEHHHHHT-/------------GGGTS--EE-SSEEEE---GGGHHHHHHHHT-HHHHTTS---SS---SHHHHHHHHHHHHHHHHHHHHHHS--EEEEEETTT--EEEEEEEE--TT-SS-EEEEEE-GGGTTSSHHHHHHHHHHHHHHHTS--SEEEEEE-TT-HHHHHHHHHHT-EEEEEEEEETTEEEEEEEEEHHHHHT-